Protein 4WUJ (pdb70)

Radius of gyration: 28.61 Å; Cα contacts (8 Å, |Δi|>4): 1092; chains: 4; bounding box: 71×76×75 Å

Foldseek 3Di:
DVCPCVVPPLSDDVVVVVVLLVVPPPDDDDPPDDDQLWWKWKFWPLDPQGFTQDTGPNVCVVAVDDCVVGGGHHPCLQCPVQDPVVVVVVVCLVVQHWDWDWHWGHHPVGDIFTKTKIKRQRAQDPVRTGIIMMTIDGD/DVCPCVVPPLSDPVVVVVVLVVVDDPAPDDPPDDDLLWWKWKFFPLDPQTFTQDTGPNNCVVAVDDCVRRGGHHPCCQQDAPPDDDDAVQVVVVVVCLVVQHKDWDWHWGHHPVRDIFIKTKIKHQRAADPVRTGMIMITIDGD/DCPCVVPPLNDPVVVVVVCVCPDPPDDDNPPDDDQLWWKFKFFPVDPQGFTQDTGPNVCVQQVDDCVVGGGHHPCCQQDDPPDDDDPPDDPQVVQVVVCVVVQHWDWDWDWGARNVGDIDGKTKIKHWDQQDVPNIIMIMITIDD/DPVPQVVPPLPDDVVVVVVLVVVDPPDDDDPPDDDQLWWKWKFFPLDPQTFTQDTGVNVCVVQVDDDVRRGGHHPCQQQPCDVVVVVVVVCLVVQHKDWDWHWGAHVVSDTFGWTKIKRQRAADPVRTTIIMITIDGD

B-factor: mean 44.02, std 16.19, range [14.02, 110.19]

Solvent-accessible surface area: 30584 Å² total; per-residue (Å²): 89,105,147,124,55,98,211,34,120,62,63,45,92,38,147,22,8,72,121,53,18,88,66,30,101,130,74,108,28,138,48,50,137,66,103,124,88,34,6,6,2,1,14,1,41,16,30,47,37,20,18,1,37,39,8,8,96,10,0,50,152,23,0,50,34,48,41,123,58,0,87,50,112,32,33,112,23,7,36,97,108,158,50,129,12,29,74,93,19,107,139,13,56,146,62,96,115,31,8,92,12,186,8,73,4,57,42,117,124,20,62,80,10,58,0,37,13,7,21,2,1,16,91,58,21,151,77,28,58,10,39,8,0,7,15,11,49,91,170,79,98,58,112,18,38,6,4,106,52,49,49,61,1,12,22,14,6,44,64,1,46,79,22,102,135,67,114,33,124,14,22,29,4,7,2,52,7,6,0,2,1,16,2,35,54,82,124,86,19,19,1,40,17,6,0,47,12,0,49,110,22,0,48,32,49,39,121,57,0,84,49,107,33,34,118,17,7,50,77,6,123,133,83,98,120,184,122,119,20,44,62,91,20,114,132,6,56,163,56,98,109,32,20,52,12,190,21,78,4,13,11,116,71,2,20,71,13,52,0,11,13,0,20,0,0,17,100,48,34,141,83,42,77,16,39,5,1,6,0,8,11,51,134,136,137,147,44,100,207,33,120,59,65,46,97,17,120,23,16,28,126,84,9,38,41,34,85,102,43,105,21,102,46,37,138,71,104,95,84,32,7,2,3,5,12,6,13,38,66,25,62,21,16,1,47,40,8,8,97,8,0,49,158,23,0,48,33,49,40,117,64,0,91,50,110,30,34,122,23,7,55,91,15,119,161,112,99,126,109,75,233,92,52,109,5,35,54,93,21,94,123,7,50,85,52,86,104,35,9,80,12,181,9,70,5,25,40,103,120,22,59,80,9,71,0,66,12,4,21,1,49,17,157,47,43,149,69,51,60,59,29,10,0,6,12,8,54,126,126,86,80,93,21,43,3,6,97,54,51,52,56,4,19,25,19,7,94,81,13,64,87,28,99,104,90,88,31,135,21,31,35,6,3,1,53,6,5,0,3,4,14,2,36,55,71,121,86,21,18,1,50,11,8,0,44,8,0,52,156,22,0,42,46,49,40,125,66,1,78,48,136,31,37,125,29,6,53,94,139,126,129,12,44,69,89,21,113,135,13,52,160,69,105,71,20,9,57,14,180,15,70,5,51,41,105,125,38,66,82,8,62,0,4,13,0,20,1,0,16,97,52,34,145,87,41,71,9,65,5,1,6,1,7,10,91,114

Sequence (566 aa):
GAMDGIYSASGIDVMGILLRIASRPNPTIDLGPLDCSVSLTLCDISLPDAPIVYASPGFYQLTGYSAPEIMGRNCRFLQNSVSDAVQEMRRAIRAHQEVQVRIVNYKKNGTPFTNVVTILPLWADPSGHHFAVGLQAELGAMDGIYSASGIDVMGILLRIASRPNPTIDLGPLDCSVSLTLCDISLPDAPIVYASPGFYQLTGYSAPEIMGRNCRFLQNSPHMPPPSDAVQEMRRAIRAHQEVQVRIVNYKKNGTPFTNVVTILPLWADPSGHHFAVGLQAELAMDGIYSASGIDVMGILLRIASRPNPTIDLGPLDCSVSLTLCDISLPDAPIVYASPGFYQLTGYSAPEIMGRNCRFLQNSPHMPPPGRVSDAVQEMRRAIRAHQEVQVRIVNYKKNGTPFTNVVTILPLWADPSGHHFAVGLQAEGAMDGIYSASGIDVMGILLRIASRPNPTIDLGPLDCSVSLTLCDISLPDAPIVYASPGFYQLTGYSAPEIMGRNCRFLQNSSDAVQEMRRAIRAHQEVQVRIVNYKKNGTPFTNVVTILPLWADPSGHHFAVGLQAEL

InterPro domains:
  IPR000014 PAS domain [PF13426] (107-200)
  IPR000014 PAS domain [PS50112] (109-134)
  IPR000014 PAS domain [cd00130] (112-190)
  IPR035965 PAS domain superfamily [SSF55785] (108-192)

CATH classification: 3.30.450.20

Secondary structure (DSSP, 8-state):
-TTTTTT-TT---HHHHHHHHHT-SS---------TT-EEEEEETTSTT--EEEE-HHHHHHH---HHHHTTS-GGGGG----HHHHHHHHHHHTT--EEEEEEEE-TTS-EEEEEEEEE-----TTS--EEEEEE-B-/--STTTT-TT---HHHHHHHHHT-SS-S-------TT-EEEEEETTSTT--EEEE-HHHHHHH---HHHHTTS-GGGGG--TTPPP--HHHHHHHHHHHHT--EEEEEEEE-TTS-EEEEEEEEE-----TTS--EEEEEE-B-/--TTTT-TTS--HHHHHHHHHT-SS-SS------TT-EEEEEETTSTT--EEEE-HHHHHHH---HHHHTTS-GGGGG--TTSPPPSS--HHHHHHHHHHHHT--EEEEEEEE-TTS-EEEEEEEEEE----TTS--EEEEEE--/---TTTT-TTS--HHHHHHHHHH-SS---------TT-EEEEEETTSTT--EEEE-HHHHHHH---HHHHTTS-GGGGG---HHHHHHHHHHHTT--EEEEEEEE-SS--EEEEEEEEE-----TTS--EEEEEE-B-

GO terms:
  GO:0042802 identical protein binding (F, IPI)

Organism: Hypocrea jecorina (strain QM6a) (NCBI:txid431241)

Nearest PDB structures (foldseek):
  4wuj-assembly3_A  TM=1.007E+00  e=3.314E-28  Trichoderma reesei QM6a
  4wuj-assembly3_B  TM=9.890E-01  e=1.137E-25  Trichoderma reesei QM6a
  4wuj-assembly3_D  TM=9.974E-01  e=2.306E-25  Trichoderma reesei QM6a
  4wuj-assembly3_C  TM=9.722E-01  e=2.293E-23  Trichoderma reesei QM6a
  6hmj-assembly1_A  TM=7.894E-01  e=2.801E-11  Nakamurella multipartita DSM 44233

Structure (mmCIF, N/CA/C/O backbone):
data_4WUJ
#
_entry.id   4WUJ
#
_cell.length_a   44.342
_cell.length_b   102.225
_cell.length_c   71.550
_cell.angle_alpha   90.000
_cell.angle_beta   91.070
_cell.angle_gamma   90.000
#
_symmetry.space_group_name_H-M   'P 1 21 1'
#
loop_
_entity.id
_entity.type
_entity.pdbx_description
1 polymer 'Glycoside hydrolase family 15, cellulose signaling associated protein envoy'
2 non-polymer 'FLAVIN MONONUCLEOTIDE'
3 non-polymer 'SULFATE ION'
4 water water
#
loop_
_atom_site.group_PDB
_atom_site.id
_atom_site.type_symbol
_atom_site.label_atom_id
_atom_site.label_alt_id
_atom_site.label_comp_id
_atom_site.label_asym_id
_atom_site.label_entity_id
_atom_site.label_seq_id
_atom_site.pdbx_PDB_ins_code
_atom_site.Cartn_x
_atom_site.Cartn_y
_atom_site.Cartn_z
_atom_site.occupancy
_atom_site.B_iso_or_equiv
_atom_site.auth_seq_id
_atom_site.auth_comp_id
_atom_site.auth_asym_id
_atom_site.auth_atom_id
_atom_site.pdbx_PDB_model_num
ATOM 1 N N . GLY A 1 1 ? 63.961 70.300 33.712 1.00 44.98 61 GLY A N 1
ATOM 2 C CA . GLY A 1 1 ? 62.987 69.238 33.913 1.00 35.46 61 GLY A CA 1
ATOM 3 C C . GLY A 1 1 ? 62.560 69.144 35.361 1.00 30.23 61 GLY A C 1
ATOM 4 O O . GLY A 1 1 ? 61.592 68.467 35.683 1.00 28.70 61 GLY A O 1
ATOM 7 N N . ALA A 1 2 ? 63.228 69.872 36.247 1.00 21.14 62 ALA A N 1
ATOM 8 C CA . ALA A 1 2 ? 62.860 69.785 37.640 1.00 25.87 62 ALA A CA 1
ATOM 9 C C . ALA A 1 2 ? 61.462 70.429 37.847 1.00 30.03 62 ALA A C 1
ATOM 10 O O . ALA A 1 2 ? 60.876 70.285 38.896 1.00 27.73 62 ALA A O 1
ATOM 17 N N . MET A 1 3 ? 60.948 71.154 36.859 1.00 28.44 63 MET A N 1
ATOM 18 C CA . MET A 1 3 ? 59.625 71.805 37.004 1.00 35.56 63 MET A CA 1
ATOM 19 C C . MET A 1 3 ? 58.479 70.994 36.353 1.00 34.34 63 MET A C 1
ATOM 20 O O . MET A 1 3 ? 57.352 71.453 36.329 1.00 36.78 63 MET A O 1
ATOM 34 N N . ASP A 1 4 ? 58.786 69.810 35.827 1.00 30.70 64 ASP A N 1
ATOM 35 C CA . ASP A 1 4 ? 57.786 68.928 35.206 1.00 34.87 64 ASP A CA 1
ATOM 36 C C . ASP A 1 4 ? 56.643 68.715 36.222 1.00 23.95 64 ASP A C 1
ATOM 37 O O . ASP A 1 4 ? 56.914 68.276 37.330 1.00 20.17 64 ASP A O 1
ATOM 46 N N . GLY A 1 5 ? 55.401 69.088 35.895 1.00 32.11 65 GLY A N 1
ATOM 47 C CA . GLY A 1 5 ? 54.220 68.737 36.732 1.00 26.43 65 GLY A CA 1
ATOM 48 C C . GLY A 1 5 ? 54.077 69.437 38.086 1.00 31.48 65 GLY A C 1
ATOM 49 O O . GLY A 1 5 ? 53.208 69.097 38.896 1.00 26.09 65 GLY A O 1
ATOM 53 N N . ILE A 1 6 ? 54.887 70.465 38.345 1.00 27.74 66 ILE A N 1
ATOM 54 C CA . ILE A 1 6 ? 54.801 71.155 39.642 1.00 31.14 66 ILE A CA 1
ATOM 55 C C . ILE A 1 6 ? 53.461 71.870 39.865 1.00 20.93 66 ILE A C 1
ATOM 56 O O . ILE A 1 6 ? 53.113 72.240 40.983 1.00 20.78 66 ILE A O 1
ATOM 72 N N . TYR A 1 7 ? 52.724 72.083 38.787 1.00 20.60 67 TYR A N 1
ATOM 73 C CA . TYR A 1 7 ? 51.419 72.726 38.928 1.00 31.81 67 TYR A CA 1
ATOM 74 C C . TYR A 1 7 ? 50.263 71.673 38.948 1.00 32.92 67 TYR A C 1
ATOM 75 O O . TYR A 1 7 ? 49.100 72.051 38.893 1.00 27.60 67 TYR A O 1
ATOM 93 N N . SER A 1 8 ? 50.597 70.374 39.048 1.00 32.56 68 SER A N 1
ATOM 94 C CA . SER A 1 8 ? 49.610 69.372 39.496 1.00 28.39 68 SER A CA 1
ATOM 95 C C . SER A 1 8 ? 50.244 68.450 40.537 1.00 30.63 68 SER A C 1
ATOM 96 O O . SER A 1 8 ? 51.008 67.544 40.201 1.00 26.56 68 SER A O 1
ATOM 104 N N . ALA A 1 9 ? 49.972 68.725 41.808 1.00 30.63 69 ALA A N 1
ATOM 105 C CA . ALA A 1 9 ? 50.384 67.848 42.905 1.00 38.15 69 ALA A CA 1
ATOM 106 C C . ALA A 1 9 ? 49.903 66.379 42.701 1.00 42.47 69 ALA A C 1
ATOM 107 O O . ALA A 1 9 ? 50.582 65.423 43.071 1.00 40.82 69 ALA A O 1
ATOM 114 N N . SER A 1 10 ? 48.730 66.208 42.116 1.00 31.92 70 SER A N 1
ATOM 115 C CA . SER A 1 10 ? 48.187 64.869 41.880 1.00 38.67 70 SER A CA 1
ATOM 116 C C . SER A 1 10 ? 48.838 64.205 40.660 1.00 34.90 70 SER A C 1
ATOM 117 O O . SER A 1 10 ? 48.672 63.004 40.435 1.00 27.89 70 SER A O 1
ATOM 125 N N . GLY A 1 11 ? 49.567 64.985 39.867 1.00 29.29 71 GLY A N 1
ATOM 126 C CA . GLY A 1 11 ? 49.984 64.532 38.546 1.00 29.19 71 GLY A CA 1
ATOM 127 C C . GLY A 1 11 ? 48.811 64.284 37.585 1.00 35.80 71 GLY A C 1
ATOM 128 O O . GLY A 1 11 ? 48.974 63.803 36.456 1.00 33.25 71 GLY A O 1
ATOM 132 N N . ILE A 1 12 ? 47.601 64.614 38.005 1.00 28.42 72 ILE A N 1
ATOM 133 C CA . ILE A 1 12 ? 46.505 64.544 37.066 1.00 33.16 72 ILE A CA 1
ATOM 134 C C . ILE A 1 12 ? 46.448 65.861 36.322 1.00 32.14 72 ILE A C 1
ATOM 135 O O . ILE A 1 12 ? 46.624 66.943 36.894 1.00 31.37 72 ILE A O 1
ATOM 151 N N . ASP A 1 13 ? 46.221 65.768 35.027 1.00 35.80 73 ASP A N 1
ATOM 152 C CA . ASP A 1 13 ? 46.165 66.938 34.216 1.00 37.95 73 ASP A CA 1
ATOM 153 C C . ASP A 1 13 ? 44.688 67.310 34.051 1.00 33.33 73 ASP A C 1
ATOM 154 O O . ASP A 1 13 ? 44.068 66.952 33.056 1.00 31.19 73 ASP A O 1
ATOM 163 N N . VAL A 1 14 ? 44.125 68.046 35.015 1.00 33.86 74 VAL A N 1
ATOM 164 C CA . VAL A 1 14 ? 42.705 68.412 34.944 1.00 34.22 74 VAL A CA 1
ATOM 165 C C . VAL A 1 14 ? 42.409 69.226 33.694 1.00 33.90 74 VAL A C 1
ATOM 166 O O . VAL A 1 14 ? 41.373 69.037 33.057 1.00 31.47 74 VAL A O 1
ATOM 179 N N . MET A 1 15 ? 43.318 70.141 33.364 1.00 33.94 75 MET A N 1
ATOM 180 C CA . MET A 1 15 ? 43.245 70.884 32.112 1.00 30.58 75 MET A CA 1
ATOM 181 C C . MET A 1 15 ? 43.104 70.058 30.817 1.00 36.27 75 MET A C 1
ATOM 182 O O . MET A 1 15 ? 42.368 70.452 29.907 1.00 35.05 75 MET A O 1
ATOM 196 N N . GLY A 1 16 ? 43.800 68.931 30.723 1.00 30.32 76 GLY A N 1
ATOM 197 C CA . GLY A 1 16 ? 43.519 67.967 29.663 1.00 36.60 76 GLY A CA 1
ATOM 198 C C . GLY A 1 16 ? 42.035 67.615 29.613 1.00 36.07 76 GLY A C 1
ATOM 199 O O . GLY A 1 16 ? 41.426 67.539 28.537 1.00 34.06 76 GLY A O 1
ATOM 203 N N . ILE A 1 17 ? 41.438 67.432 30.789 1.00 31.92 77 ILE A N 1
ATOM 204 C CA . ILE A 1 17 ? 40.016 67.115 30.886 1.00 32.83 77 ILE A CA 1
ATOM 205 C C . ILE A 1 17 ? 39.143 68.273 30.459 1.00 28.54 77 ILE A C 1
ATOM 206 O O . ILE A 1 17 ? 38.157 68.078 29.746 1.00 26.45 77 ILE A O 1
ATOM 222 N N . LEU A 1 18 ? 39.500 69.477 30.913 1.00 28.54 78 LEU A N 1
ATOM 223 C CA . LEU A 1 18 ? 38.861 70.708 30.464 1.00 28.85 78 LEU A CA 1
ATOM 224 C C . LEU A 1 18 ? 38.870 70.824 28.941 1.00 30.68 78 LEU A C 1
ATOM 225 O O . LEU A 1 18 ? 37.850 71.171 28.319 1.00 30.00 78 LEU A O 1
ATOM 241 N N . LEU A 1 19 ? 40.014 70.518 28.334 1.00 30.88 79 LEU A N 1
ATOM 242 C CA . LEU A 1 19 ? 40.115 70.523 26.876 1.00 30.72 79 LEU A CA 1
ATOM 243 C C . LEU A 1 19 ? 39.080 69.562 26.207 1.00 33.83 79 LEU A C 1
ATOM 244 O O . LEU A 1 19 ? 38.430 69.889 25.201 1.00 29.60 79 LEU A O 1
ATOM 260 N N . ARG A 1 20 ? 38.899 68.391 26.799 1.00 28.14 80 ARG A N 1
ATOM 261 C CA . ARG A 1 20 ? 37.966 67.423 26.270 1.00 28.42 80 ARG A CA 1
ATOM 262 C C . ARG A 1 20 ? 36.544 67.940 26.408 1.00 34.37 80 ARG A C 1
ATOM 263 O O . ARG A 1 20 ? 35.726 67.788 25.496 1.00 31.53 80 ARG A O 1
ATOM 284 N N . ILE A 1 21 ? 36.241 68.552 27.548 1.00 31.49 81 ILE A N 1
ATOM 285 C CA . ILE A 1 21 ? 34.941 69.143 27.724 1.00 29.56 81 ILE A CA 1
ATOM 286 C C . ILE A 1 21 ? 34.657 70.121 26.592 1.00 35.52 81 ILE A C 1
ATOM 287 O O . ILE A 1 21 ? 33.619 70.022 25.934 1.00 29.06 81 ILE A O 1
ATOM 303 N N . ALA A 1 22 ? 35.598 71.021 26.323 1.00 33.21 82 ALA A N 1
ATOM 304 C CA . ALA A 1 22 ? 35.386 72.066 25.309 1.00 32.80 82 ALA A CA 1
ATOM 305 C C . ALA A 1 22 ? 35.299 71.489 23.904 1.00 39.84 82 ALA A C 1
ATOM 306 O O . ALA A 1 22 ? 34.683 72.080 23.015 1.00 36.78 82 ALA A O 1
ATOM 313 N N . SER A 1 23 ? 35.933 70.337 23.702 1.00 41.86 83 SER A N 1
ATOM 314 C CA . SER A 1 23 ? 35.996 69.713 22.383 1.00 39.01 83 SER A CA 1
ATOM 315 C C . SER A 1 23 ? 34.883 68.731 22.095 1.00 45.20 83 SER A C 1
ATOM 316 O O . SER A 1 23 ? 34.901 68.106 21.028 1.00 49.57 83 SER A O 1
ATOM 324 N N . ARG A 1 24 ? 33.933 68.552 23.019 1.00 42.19 84 ARG A N 1
ATOM 325 C CA . ARG A 1 24 ? 32.977 67.461 22.838 1.00 48.69 84 ARG A CA 1
ATOM 326 C C . ARG A 1 24 ? 31.960 67.861 21.784 1.00 58.51 84 ARG A C 1
ATOM 327 O O . ARG A 1 24 ? 31.507 69.005 21.760 1.00 60.86 84 ARG A O 1
ATOM 348 N N . PRO A 1 25 ? 31.635 66.934 20.867 1.00 68.37 85 PRO A N 1
ATOM 349 C CA . PRO A 1 25 ? 30.645 67.321 19.863 1.00 70.18 85 PRO A CA 1
ATOM 350 C C . PRO A 1 25 ? 29.235 67.157 20.424 1.00 66.34 85 PRO A C 1
ATOM 351 O O . PRO A 1 25 ? 29.007 66.344 21.330 1.00 63.72 85 PRO A O 1
ATOM 362 N N . ASN A 1 26 ? 28.294 67.939 19.913 1.00 74.67 86 ASN A N 1
ATOM 363 C CA . ASN A 1 26 ? 26.915 67.796 20.352 1.00 73.84 86 ASN A CA 1
ATOM 364 C C . ASN A 1 26 ? 26.837 67.891 21.872 1.00 64.47 86 ASN A C 1
ATOM 365 O O . ASN A 1 26 ? 26.224 67.033 22.522 1.00 62.21 86 ASN A O 1
ATOM 376 N N . PRO A 1 27 ? 27.479 68.929 22.446 1.00 56.13 87 PRO A N 1
ATOM 377 C CA . PRO A 1 27 ? 27.329 69.199 23.880 1.00 56.83 87 PRO A CA 1
ATOM 378 C C . PRO A 1 27 ? 25.886 69.550 24.185 1.00 51.65 87 PRO A C 1
ATOM 379 O O . PRO A 1 27 ? 25.329 70.386 23.464 1.00 50.18 87 PRO A O 1
ATOM 390 N N . THR A 1 28 ? 25.285 68.938 25.205 1.00 49.55 88 THR A N 1
ATOM 391 C CA . THR A 1 28 ? 23.890 69.250 25.542 1.00 47.80 88 THR A CA 1
ATOM 392 C C . THR A 1 28 ? 23.741 70.150 26.788 1.00 49.37 88 THR A C 1
ATOM 393 O O . THR A 1 28 ? 22.748 70.870 26.929 1.00 60.11 88 THR A O 1
ATOM 404 N N . ILE A 1 29 ? 24.723 70.126 27.682 1.00 46.11 89 ILE A N 1
ATOM 405 C CA . ILE A 1 29 ? 24.702 70.993 28.872 1.00 46.32 89 ILE A CA 1
ATOM 406 C C . ILE A 1 29 ? 25.821 72.066 28.876 1.00 38.09 89 ILE A C 1
ATOM 407 O O . ILE A 1 29 ? 26.976 71.766 28.637 1.00 41.56 89 ILE A O 1
ATOM 423 N N . ASP A 1 30 ? 25.472 73.305 29.179 1.00 54.03 90 ASP A N 1
ATOM 424 C CA . ASP A 1 30 ? 26.484 74.333 29.406 1.00 54.25 90 ASP A CA 1
ATOM 425 C C . ASP A 1 30 ? 26.771 74.465 30.893 1.00 44.22 90 ASP A C 1
ATOM 426 O O . ASP A 1 30 ? 25.886 74.743 31.689 1.00 42.63 90 ASP A O 1
ATOM 435 N N . LEU A 1 31 ? 28.027 74.240 31.248 1.00 45.32 91 LEU A N 1
ATOM 436 C CA . LEU A 1 31 ? 28.488 74.285 32.642 1.00 44.33 91 LEU A CA 1
ATOM 437 C C . LEU A 1 31 ? 28.480 75.697 33.243 1.00 38.01 91 LEU A C 1
ATOM 438 O O . LEU A 1 31 ? 28.387 75.864 34.469 1.00 37.36 91 LEU A O 1
ATOM 454 N N . GLY A 1 32 ? 28.572 76.703 32.372 1.00 33.60 92 GLY A N 1
ATOM 455 C CA . GLY A 1 32 ? 28.845 78.069 32.797 1.00 42.43 92 GLY A CA 1
ATOM 456 C C . GLY A 1 32 ? 30.251 78.173 33.365 1.00 31.26 92 GLY A C 1
ATOM 457 O O . GLY A 1 32 ? 31.065 77.307 33.108 1.00 32.42 92 GLY A O 1
ATOM 461 N N . PRO A 1 33 ? 30.532 79.198 34.174 1.00 28.69 93 PRO A N 1
ATOM 462 C CA . PRO A 1 33 ? 31.916 79.329 34.654 1.00 25.59 93 PRO A CA 1
ATOM 463 C C . PRO A 1 33 ? 32.277 78.323 35.742 1.00 21.75 93 PRO A C 1
ATOM 464 O O . PRO A 1 33 ? 31.420 77.962 36.562 1.00 24.42 93 PRO A O 1
ATOM 475 N N . LEU A 1 34 ? 33.526 77.851 35.705 1.00 28.82 94 LEU A N 1
ATOM 476 C CA . LEU A 1 34 ? 34.129 77.090 36.794 1.00 22.93 94 LEU A CA 1
ATOM 477 C C . LEU A 1 34 ? 35.277 77.867 37.396 1.00 27.40 94 LEU A C 1
ATOM 478 O O . LEU A 1 34 ? 36.155 78.361 36.657 1.00 23.42 94 LEU A O 1
ATOM 494 N N . ASP A 1 35 ? 35.330 77.929 38.721 1.00 20.19 95 ASP A N 1
ATOM 495 C CA . ASP A 1 35 ? 36.565 78.382 39.342 1.00 30.76 95 ASP A CA 1
ATOM 496 C C . ASP A 1 35 ? 37.214 77.270 40.154 1.00 20.58 95 ASP A C 1
ATOM 497 O O . ASP A 1 35 ? 36.734 76.144 40.152 1.00 21.29 95 ASP A O 1
ATOM 506 N N . CYS A 1 36 ? 38.322 77.590 40.808 1.00 14.97 96 CYS A N 1
ATOM 507 C CA . CYS A 1 36 ? 39.166 76.568 41.423 1.00 21.86 96 CYS A CA 1
ATOM 508 C C . CYS A 1 36 ? 38.612 75.980 42.699 1.00 21.12 96 CYS A C 1
ATOM 509 O O . CYS A 1 36 ? 39.173 75.020 43.248 1.00 19.70 96 CYS A O 1
ATOM 517 N N . SER A 1 37 ? 37.521 76.565 43.172 1.00 14.72 97 SER A N 1
ATOM 518 C CA . SER A 1 37 ? 36.799 75.998 44.313 1.00 22.91 97 SER A CA 1
ATOM 519 C C . SER A 1 37 ? 35.747 74.959 43.919 1.00 17.13 97 SER A C 1
ATOM 520 O O . SER A 1 37 ? 35.065 74.433 44.794 1.00 23.26 97 SER A O 1
ATOM 528 N N . VAL A 1 38 ? 35.576 74.726 42.613 1.00 17.29 98 VAL A N 1
ATOM 529 C CA . VAL A 1 38 ? 34.551 73.821 42.116 1.00 16.40 98 VAL A CA 1
ATOM 530 C C . VAL A 1 38 ? 34.732 72.390 42.692 1.00 24.71 98 VAL A C 1
ATOM 531 O O . VAL A 1 38 ? 35.842 71.853 42.780 1.00 14.51 98 VAL A O 1
ATOM 544 N N . SER A 1 39 ? 33.616 71.808 43.129 1.00 19.86 99 SER A N 1
ATOM 545 C CA . SER A 1 39 ? 33.560 70.385 43.399 1.00 21.62 99 SER A CA 1
ATOM 546 C C . SER A 1 39 ? 33.556 69.535 42.111 1.00 23.17 99 SER A C 1
ATOM 547 O O . SER A 1 39 ? 32.651 69.614 41.290 1.00 22.04 99 SER A O 1
ATOM 555 N N . LEU A 1 40 ? 34.548 68.669 41.990 1.00 25.66 100 LEU A N 1
ATOM 556 C CA . LEU A 1 40 ? 34.842 67.981 40.751 1.00 23.45 100 LEU A CA 1
ATOM 557 C C . LEU A 1 40 ? 35.400 66.593 41.082 1.00 26.13 100 LEU A C 1
ATOM 558 O O . LEU A 1 40 ? 36.294 66.443 41.944 1.00 17.12 100 LEU A O 1
ATOM 574 N N . THR A 1 41 ? 34.870 65.569 40.418 1.00 20.01 101 THR A N 1
ATOM 575 C CA . THR A 1 41 ? 35.443 64.249 40.553 1.00 14.09 101 THR A CA 1
ATOM 576 C C . THR A 1 41 ? 35.792 63.744 39.169 1.00 20.52 101 THR A C 1
ATOM 577 O O . THR A 1 41 ? 35.152 64.089 38.160 1.00 20.95 101 THR A O 1
ATOM 588 N N . LEU A 1 42 ? 36.812 62.917 39.103 1.00 17.28 102 LEU A N 1
ATOM 589 C CA . LEU A 1 42 ? 37.079 62.214 37.860 1.00 20.50 102 LEU A CA 1
ATOM 590 C C . LEU A 1 42 ? 36.906 60.743 38.159 1.00 18.02 102 LEU A C 1
ATOM 591 O O . LEU A 1 42 ? 37.561 60.216 39.060 1.00 18.76 102 LEU A O 1
ATOM 607 N N . CYS A 1 43 ? 36.090 60.048 37.389 1.00 14.77 103 CYS A N 1
ATOM 608 C CA . CYS A 1 43 ? 36.029 58.607 37.597 1.00 14.02 103 CYS A CA 1
ATOM 609 C C . CYS A 1 43 ? 36.463 57.835 36.363 1.00 17.39 103 CYS A C 1
ATOM 610 O O . CYS A 1 43 ? 36.051 58.189 35.276 1.00 20.49 103 CYS A O 1
ATOM 618 N N . ASP A 1 44 ? 37.224 56.740 36.547 1.00 20.63 104 ASP A N 1
ATOM 619 C CA . ASP A 1 44 ? 37.588 55.867 35.450 1.00 19.01 104 ASP A CA 1
ATOM 620 C C . ASP A 1 44 ? 36.501 54.786 35.169 1.00 20.54 104 ASP A C 1
ATOM 621 O O . ASP A 1 44 ? 36.439 53.709 35.786 1.00 20.73 104 ASP A O 1
ATOM 630 N N . ILE A 1 45 ? 35.676 55.091 34.192 1.00 17.21 105 ILE A N 1
ATOM 631 C CA . ILE A 1 45 ? 34.649 54.183 33.715 1.00 23.11 105 ILE A CA 1
ATOM 632 C C . ILE A 1 45 ? 35.230 52.921 33.106 1.00 23.19 105 ILE A C 1
ATOM 633 O O . ILE A 1 45 ? 34.508 51.936 32.926 1.00 23.19 105 ILE A O 1
ATOM 649 N N . SER A 1 46 ? 36.528 52.923 32.778 1.00 23.38 106 SER A N 1
ATOM 650 C CA . SER A 1 46 ? 37.100 51.760 32.087 1.00 22.50 106 SER A CA 1
ATOM 651 C C . SER A 1 46 ? 37.471 50.715 33.130 1.00 22.96 106 SER A C 1
ATOM 652 O O . SER A 1 46 ? 37.923 49.612 32.798 1.00 24.66 106 SER A O 1
ATOM 660 N N . LEU A 1 47 ? 37.361 51.118 34.392 1.00 22.54 107 LEU A N 1
ATOM 661 C CA . LEU A 1 47 ? 37.613 50.251 35.522 1.00 21.83 107 LEU A CA 1
ATOM 662 C C . LEU A 1 47 ? 36.270 49.886 36.107 1.00 24.36 107 LEU A C 1
ATOM 663 O O . LEU A 1 47 ? 35.295 50.567 35.880 1.00 28.64 107 LEU A O 1
ATOM 679 N N . PRO A 1 48 ? 36.201 48.778 36.844 1.00 35.47 108 PRO A N 1
ATOM 680 C CA . PRO A 1 48 ? 34.907 48.195 37.255 1.00 31.66 108 PRO A CA 1
ATOM 681 C C . PRO A 1 48 ? 34.200 49.057 38.306 1.00 24.12 108 PRO A C 1
ATOM 682 O O . PRO A 1 48 ? 34.788 49.403 39.335 1.00 28.57 108 PRO A O 1
ATOM 693 N N . ASP A 1 49 ? 32.955 49.417 38.025 1.00 28.59 109 ASP A N 1
ATOM 694 C CA . ASP A 1 49 ? 32.176 50.332 38.882 1.00 36.76 109 ASP A CA 1
ATOM 695 C C . ASP A 1 49 ? 32.719 51.776 38.979 1.00 25.83 109 ASP A C 1
ATOM 696 O O . ASP A 1 49 ? 32.655 52.399 40.023 1.00 25.45 109 ASP A O 1
ATOM 705 N N . ALA A 1 50 ? 33.288 52.278 37.896 1.00 26.63 110 ALA A N 1
ATOM 706 C CA . ALA A 1 50 ? 33.577 53.706 37.791 1.00 27.97 110 ALA A CA 1
ATOM 707 C C . ALA A 1 50 ? 34.208 54.357 39.038 1.00 22.81 110 ALA A C 1
ATOM 708 O O . ALA A 1 50 ? 33.678 55.311 39.551 1.00 21.69 110 ALA A O 1
ATOM 715 N N . PRO A 1 51 ? 35.361 53.866 39.488 1.00 16.74 111 PRO A N 1
ATOM 716 C CA . PRO A 1 51 ? 36.033 54.366 40.697 1.00 23.23 111 PRO A CA 1
ATOM 717 C C . PRO A 1 51 ? 36.594 55.805 40.587 1.00 22.14 111 PRO A C 1
ATOM 718 O O . PRO A 1 51 ? 37.018 56.268 39.522 1.00 18.36 111 PRO A O 1
ATOM 729 N N . ILE A 1 52 ? 36.586 56.503 41.705 1.00 25.58 112 ILE A N 1
ATOM 730 C CA . ILE A 1 52 ? 37.099 57.871 41.754 1.00 27.90 112 ILE A CA 1
ATOM 731 C C . ILE A 1 52 ? 38.606 57.808 41.675 1.00 17.43 112 ILE A C 1
ATOM 732 O O . ILE A 1 52 ? 39.246 57.101 42.471 1.00 21.19 112 ILE A O 1
ATOM 748 N N . VAL A 1 53 ? 39.177 58.492 40.696 1.00 21.79 113 VAL A N 1
ATOM 749 C CA . VAL A 1 53 ? 40.645 58.605 40.623 1.00 21.60 113 VAL A CA 1
ATOM 750 C C . VAL A 1 53 ? 41.119 60.037 40.912 1.00 21.64 113 VAL A C 1
ATOM 751 O O . VAL A 1 53 ? 42.292 60.273 41.019 1.00 21.24 113 VAL A O 1
ATOM 764 N N . TYR A 1 54 ? 40.202 60.989 41.019 1.00 18.26 114 TYR A N 1
ATOM 765 C CA . TYR A 1 54 ? 40.579 62.325 41.405 1.00 21.28 114 TYR A CA 1
ATOM 766 C C . TYR A 1 54 ? 39.362 63.068 41.953 1.00 21.07 114 TYR A C 1
ATOM 767 O O . TYR A 1 54 ? 38.229 62.915 41.454 1.00 20.26 114 TYR A O 1
ATOM 785 N N . ALA A 1 55 ? 39.620 63.885 42.970 1.00 19.11 115 ALA A N 1
ATOM 786 C CA . ALA A 1 55 ? 38.616 64.777 43.507 1.00 27.92 115 ALA A CA 1
ATOM 787 C C . ALA A 1 55 ? 39.309 66.080 43.848 1.00 24.31 115 ALA A C 1
ATOM 788 O O . ALA A 1 55 ? 40.422 66.055 44.374 1.00 20.89 115 ALA A O 1
ATOM 795 N N . SER A 1 56 ? 38.648 67.206 43.551 1.00 18.39 116 SER A N 1
ATOM 796 C CA . SER A 1 56 ? 39.219 68.530 43.777 1.00 21.31 116 SER A CA 1
ATOM 797 C C . SER A 1 56 ? 39.151 68.887 45.259 1.00 24.98 116 SER A C 1
ATOM 798 O O . SER A 1 56 ? 38.422 68.271 46.007 1.00 23.09 116 SER A O 1
ATOM 806 N N . PRO A 1 57 ? 39.952 69.860 45.691 1.00 21.52 117 PRO A N 1
ATOM 807 C CA . PRO A 1 57 ? 39.780 70.397 47.051 1.00 23.35 117 PRO A CA 1
ATOM 808 C C . PRO A 1 57 ? 38.330 70.832 47.307 1.00 27.75 117 PRO A C 1
ATOM 809 O O . PRO A 1 57 ? 37.793 70.738 48.411 1.00 24.26 117 PRO A O 1
ATOM 820 N N . GLY A 1 58 ? 37.688 71.332 46.271 1.00 22.80 118 GLY A N 1
ATOM 821 C CA . GLY A 1 58 ? 36.340 71.806 46.449 1.00 23.89 118 GLY A CA 1
ATOM 822 C C . GLY A 1 58 ? 35.386 70.672 46.824 1.00 29.84 118 GLY A C 1
ATOM 823 O O . GLY A 1 58 ? 34.433 70.872 47.588 1.00 27.87 118 GLY A O 1
ATOM 827 N N . PHE A 1 59 ? 35.631 69.479 46.299 1.00 23.53 119 PHE A N 1
ATOM 828 C CA . PHE A 1 59 ? 34.774 68.319 46.642 1.00 30.16 119 PHE A CA 1
ATOM 829 C C . PHE A 1 59 ? 34.953 67.928 48.121 1.00 32.58 119 PHE A C 1
ATOM 830 O O . PHE A 1 59 ? 33.963 67.636 48.825 1.00 24.98 119 PHE A O 1
ATOM 847 N N . TYR A 1 60 ? 36.209 67.912 48.582 1.00 30.23 120 TYR A N 1
ATOM 848 C CA . TYR A 1 60 ? 36.501 67.553 49.976 1.00 31.54 120 TYR A CA 1
ATOM 849 C C . TYR A 1 60 ? 35.860 68.573 50.896 1.00 32.10 120 TYR A C 1
ATOM 850 O O . TYR A 1 60 ? 35.282 68.236 51.916 1.00 35.01 120 TYR A O 1
ATOM 868 N N . GLN A 1 61 ? 35.935 69.832 50.503 1.00 29.16 121 GLN A N 1
ATOM 869 C CA . GLN A 1 61 ? 35.377 70.883 51.302 1.00 32.43 121 GLN A CA 1
ATOM 870 C C . GLN A 1 61 ? 33.850 70.760 51.379 1.00 30.96 121 GLN A C 1
ATOM 871 O O . GLN A 1 61 ? 33.281 70.900 52.435 1.00 31.23 121 GLN A O 1
ATOM 885 N N . LEU A 1 62 ? 33.204 70.529 50.244 1.00 31.54 122 LEU A N 1
ATOM 886 C CA . LEU A 1 62 ? 31.756 70.321 50.183 1.00 32.88 122 LEU A CA 1
ATOM 887 C C . LEU A 1 62 ? 31.277 69.159 51.052 1.00 29.48 122 LEU A C 1
ATOM 888 O O . LEU A 1 62 ? 30.267 69.273 51.771 1.00 30.97 122 LEU A O 1
ATOM 904 N N . THR A 1 63 ? 31.999 68.042 50.998 1.00 29.84 123 THR A N 1
ATOM 905 C CA . THR A 1 63 ? 31.504 66.785 51.574 1.00 32.96 123 THR A CA 1
ATOM 906 C C . THR A 1 63 ? 32.047 66.459 52.986 1.00 32.03 123 THR A C 1
ATOM 907 O O . THR A 1 63 ? 31.473 65.626 53.689 1.00 32.09 123 THR A O 1
ATOM 918 N N . GLY A 1 64 ? 33.144 67.100 53.380 1.00 32.11 124 GLY A N 1
ATOM 919 C CA . GLY A 1 64 ? 33.866 66.768 54.605 1.00 32.80 124 GLY A CA 1
ATOM 920 C C . GLY A 1 64 ? 34.708 65.486 54.553 1.00 38.22 124 GLY A C 1
ATOM 921 O O . GLY A 1 64 ? 35.372 65.139 55.529 1.00 43.27 124 GLY A O 1
ATOM 925 N N . TYR A 1 65 ? 34.685 64.758 53.439 1.00 37.39 125 TYR A N 1
ATOM 926 C CA . TYR A 1 65 ? 35.528 63.555 53.311 1.00 37.32 125 TYR A CA 1
ATOM 927 C C . TYR A 1 65 ? 36.974 63.924 52.952 1.00 34.48 125 TYR A C 1
ATOM 928 O O . TYR A 1 65 ? 37.273 65.067 52.634 1.00 36.48 125 TYR A O 1
ATOM 946 N N . SER A 1 66 ? 37.874 62.953 53.009 1.00 41.42 126 SER A N 1
ATOM 947 C CA . SER A 1 66 ? 39.266 63.186 52.643 1.00 44.98 126 SER A CA 1
ATOM 948 C C . SER A 1 66 ? 39.657 62.166 51.597 1.00 38.16 126 SER A C 1
ATOM 949 O O . SER A 1 66 ? 38.899 61.239 51.348 1.00 39.11 126 SER A O 1
ATOM 957 N N . ALA A 1 67 ? 40.827 62.333 50.984 1.00 38.75 127 ALA A N 1
ATOM 958 C CA . ALA A 1 67 ? 41.251 61.448 49.897 1.00 40.38 127 ALA A CA 1
ATOM 959 C C . ALA A 1 67 ? 41.274 59.948 50.262 1.00 37.62 127 ALA A C 1
ATOM 960 O O . ALA A 1 67 ? 40.730 59.126 49.527 1.00 36.02 127 ALA A O 1
ATOM 967 N N . PRO A 1 68 ? 41.912 59.575 51.379 1.00 41.78 128 PRO A N 1
ATOM 968 C CA . PRO A 1 68 ? 41.918 58.120 51.620 1.00 46.70 128 PRO A CA 1
ATOM 969 C C . PRO A 1 68 ? 40.511 57.521 51.798 1.00 41.15 128 PRO A C 1
ATOM 970 O O . PRO A 1 68 ? 40.276 56.338 51.551 1.00 40.37 128 PRO A O 1
ATOM 981 N N . GLU A 1 69 ? 39.565 58.347 52.183 1.00 39.62 129 GLU A N 1
ATOM 982 C CA . GLU A 1 69 ? 38.249 57.849 52.531 1.00 38.07 129 GLU A CA 1
ATOM 983 C C . GLU A 1 69 ? 37.395 57.619 51.313 1.00 41.75 129 GLU A C 1
ATOM 984 O O . GLU A 1 69 ? 36.383 56.924 51.411 1.00 41.25 129 GLU A O 1
ATOM 996 N N . ILE A 1 70 ? 37.782 58.197 50.171 1.00 32.14 130 ILE A N 1
ATOM 997 C CA . ILE A 1 70 ? 36.950 58.095 48.984 1.00 31.18 130 ILE A CA 1
ATOM 998 C C . ILE A 1 70 ? 37.622 57.581 47.727 1.00 27.31 130 ILE A C 1
ATOM 999 O O . ILE A 1 70 ? 36.933 57.091 46.852 1.00 27.60 130 ILE A O 1
ATOM 1015 N N . MET A 1 71 ? 38.942 57.678 47.626 1.00 30.27 131 MET A N 1
ATOM 1016 C CA . MET A 1 71 ? 39.629 57.227 46.415 1.00 31.35 131 MET A CA 1
ATOM 1017 C C . MET A 1 71 ? 39.317 55.783 46.109 1.00 27.75 131 MET A C 1
ATOM 1018 O O . MET A 1 71 ? 39.298 54.934 46.990 1.00 34.01 131 MET A O 1
ATOM 1032 N N . GLY A 1 72 ? 39.014 55.523 44.850 1.00 28.86 132 GLY A N 1
ATOM 1033 C CA . GLY A 1 72 ? 38.752 54.169 44.400 1.00 31.62 132 GLY A CA 1
ATOM 1034 C C . GLY A 1 72 ? 37.309 53.717 44.575 1.00 28.62 132 GLY A C 1
ATOM 1035 O O . GLY A 1 72 ? 36.960 52.631 44.158 1.00 32.78 132 GLY A O 1
ATOM 1039 N N . ARG A 1 73 ? 36.479 54.545 45.191 1.00 33.50 133 ARG A N 1
ATOM 1040 C CA . ARG A 1 73 ? 35.070 54.214 45.440 1.00 32.73 133 ARG A CA 1
ATOM 1041 C C . ARG A 1 73 ? 34.172 54.811 44.357 1.00 30.22 133 ARG A C 1
ATOM 1042 O O . ARG A 1 73 ? 34.547 55.801 43.716 1.00 24.35 133 ARG A O 1
ATOM 1063 N N . ASN A 1 74 ? 33.002 54.200 44.148 1.00 25.79 134 ASN A N 1
ATOM 1064 C CA . ASN A 1 74 ? 31.985 54.724 43.255 1.00 27.99 134 ASN A CA 1
ATOM 1065 C C . ASN A 1 74 ? 31.347 55.918 43.969 1.00 25.43 134 ASN A C 1
ATOM 1066 O O . ASN A 1 74 ? 31.205 55.897 45.177 1.00 31.64 134 ASN A O 1
ATOM 1077 N N . CYS A 1 75 ? 30.999 56.973 43.231 1.00 26.22 135 CYS A N 1
ATOM 1078 C CA . CYS A 1 75 ? 30.380 58.173 43.836 1.00 26.00 135 CYS A CA 1
ATOM 1079 C C . CYS A 1 75 ? 29.036 57.947 44.585 1.00 27.71 135 CYS A C 1
ATOM 1080 O O . CYS A 1 75 ? 28.605 58.821 45.332 1.00 25.26 135 CYS A O 1
ATOM 1088 N N . ARG A 1 76 ? 28.375 56.803 44.358 1.00 24.73 136 ARG A N 1
ATOM 1089 C CA . ARG A 1 76 ? 27.031 56.546 44.904 1.00 23.60 136 ARG A CA 1
ATOM 1090 C C . ARG A 1 76 ? 26.990 56.552 46.425 1.00 22.76 136 ARG A C 1
ATOM 1091 O O . ARG A 1 76 ? 25.949 56.828 46.983 1.00 34.74 136 ARG A O 1
ATOM 1112 N N . PHE A 1 77 ? 28.106 56.301 47.095 1.00 21.16 137 PHE A N 1
ATOM 1113 C CA . PHE A 1 77 ? 28.150 56.418 48.537 1.00 22.69 137 PHE A CA 1
ATOM 1114 C C . PHE A 1 77 ? 27.609 57.757 48.995 1.00 36.18 137 PHE A C 1
ATOM 1115 O O . PHE A 1 77 ? 27.012 57.837 50.077 1.00 30.91 137 PHE A O 1
ATOM 1132 N N . LEU A 1 78 ? 27.807 58.812 48.203 1.00 31.73 138 LEU A N 1
ATOM 1133 C CA . LEU A 1 78 ? 27.238 60.124 48.567 1.00 31.60 138 LEU A CA 1
ATOM 1134 C C . LEU A 1 78 ? 25.709 60.068 48.840 1.00 31.30 138 LEU A C 1
ATOM 1135 O O . LEU A 1 78 ? 25.162 60.934 49.515 1.00 30.11 138 LEU A O 1
ATOM 1151 N N . GLN A 1 79 ? 25.029 59.075 48.270 1.00 36.13 139 GLN A N 1
ATOM 1152 C CA . GLN A 1 79 ? 23.564 58.942 48.387 1.00 36.91 139 GLN A CA 1
ATOM 1153 C C . GLN A 1 79 ? 23.094 58.385 49.722 1.00 38.37 139 GLN A C 1
ATOM 1154 O O . GLN A 1 79 ? 21.888 58.259 49.968 1.00 39.42 139 GLN A O 1
ATOM 1168 N N . ASN A 1 80 ? 24.053 58.051 50.570 1.00 39.15 140 ASN A N 1
ATOM 1169 C CA . ASN A 1 80 ? 23.772 57.449 51.854 1.00 47.22 140 ASN A CA 1
ATOM 1170 C C . ASN A 1 80 ? 24.557 58.124 52.972 1.00 47.32 140 ASN A C 1
ATOM 1171 O O . ASN A 1 80 ? 25.722 58.515 52.797 1.00 44.56 140 ASN A O 1
ATOM 1182 N N . SER A 1 81 ? 23.937 58.242 54.135 1.00 48.84 141 SER A N 1
ATOM 1183 C CA . SER A 1 81 ? 24.683 58.643 55.306 1.00 53.22 141 SER A CA 1
ATOM 1184 C C . SER A 1 81 ? 25.452 57.449 55.850 1.00 56.29 141 SER A C 1
ATOM 1185 O O . SER A 1 81 ? 25.043 56.852 56.845 1.00 63.21 141 SER A O 1
ATOM 1193 N N . VAL A 1 90 ? 14.742 54.838 46.868 1.00 72.47 150 VAL A N 1
ATOM 1194 C CA . VAL A 1 90 ? 15.697 55.906 46.574 1.00 70.80 150 VAL A CA 1
ATOM 1195 C C . VAL A 1 90 ? 15.266 56.710 45.330 1.00 65.65 150 VAL A C 1
ATOM 1196 O O . VAL A 1 90 ? 14.428 56.264 44.533 1.00 57.52 150 VAL A O 1
ATOM 1209 N N . SER A 1 91 ? 15.844 57.903 45.199 1.00 63.47 151 SER A N 1
ATOM 1210 C CA . SER A 1 91 ? 15.555 58.869 44.127 1.00 57.33 151 SER A CA 1
ATOM 1211 C C . SER A 1 91 ? 15.604 58.357 42.665 1.00 52.57 151 SER A C 1
ATOM 1212 O O . SER A 1 91 ? 16.448 57.529 42.293 1.00 51.54 151 SER A O 1
ATOM 1220 N N . ASP A 1 92 ? 14.686 58.883 41.852 1.00 42.80 152 ASP A N 1
ATOM 1221 C CA . ASP A 1 92 ? 14.672 58.696 40.400 1.00 41.99 152 ASP A CA 1
ATOM 1222 C C . ASP A 1 92 ? 15.874 59.366 39.659 1.00 46.57 152 ASP A C 1
ATOM 1223 O O . ASP A 1 92 ? 16.162 59.065 38.504 1.00 41.16 152 ASP A O 1
ATOM 1232 N N . ALA A 1 93 ? 16.556 60.289 40.317 1.00 40.57 153 ALA A N 1
ATOM 1233 C CA . ALA A 1 93 ? 17.811 60.830 39.788 1.00 40.57 153 ALA A CA 1
ATOM 1234 C C . ALA A 1 93 ? 18.831 59.701 39.602 1.00 29.85 153 ALA A C 1
ATOM 1235 O O . ALA A 1 93 ? 19.513 59.671 38.599 1.00 27.88 153 ALA A O 1
ATOM 1242 N N . VAL A 1 94 ? 18.914 58.784 40.567 1.00 32.80 154 VAL A N 1
ATOM 1243 C CA . VAL A 1 94 ? 19.832 57.636 40.477 1.00 36.69 154 VAL A CA 1
ATOM 1244 C C . VAL A 1 94 ? 19.748 56.907 39.120 1.00 37.92 154 VAL A C 1
ATOM 1245 O O . VAL A 1 94 ? 20.754 56.730 38.417 1.00 31.76 154 VAL A O 1
ATOM 1258 N N . GLN A 1 95 ? 18.548 56.529 38.730 1.00 31.87 155 GLN A N 1
ATOM 1259 C CA . GLN A 1 95 ? 18.353 55.803 37.486 1.00 37.82 155 GLN A CA 1
ATOM 1260 C C . GLN A 1 95 ? 18.605 56.665 36.278 1.00 36.28 155 GLN A C 1
ATOM 1261 O O . GLN A 1 95 ? 19.116 56.156 35.260 1.00 33.08 155 GLN A O 1
ATOM 1275 N N . GLU A 1 96 ? 18.242 57.954 36.359 1.00 31.70 156 GLU A N 1
ATOM 1276 C CA . GLU A 1 96 ? 18.612 58.886 35.286 1.00 36.23 156 GLU A CA 1
ATOM 1277 C C . GLU A 1 96 ? 20.159 58.965 35.075 1.00 31.84 156 GLU A C 1
ATOM 1278 O O . GLU A 1 96 ? 20.647 58.999 33.935 1.00 27.19 156 GLU A O 1
ATOM 1290 N N . MET A 1 97 ? 20.917 58.966 36.166 1.00 30.70 157 MET A N 1
ATOM 1291 C CA . MET A 1 97 ? 22.385 58.956 36.079 1.00 31.57 157 MET A CA 1
ATOM 1292 C C . MET A 1 97 ? 22.898 57.591 35.563 1.00 25.93 157 MET A C 1
ATOM 1293 O O . MET A 1 97 ? 23.697 57.545 34.642 1.00 24.54 157 MET A O 1
ATOM 1307 N N . ARG A 1 98 ? 22.393 56.495 36.123 1.00 28.54 158 ARG A N 1
ATOM 1308 C CA . ARG A 1 98 ? 22.764 55.151 35.651 1.00 33.05 158 ARG A CA 1
ATOM 1309 C C . ARG A 1 98 ? 22.612 55.008 34.139 1.00 31.82 158 ARG A C 1
ATOM 1310 O O . ARG A 1 98 ? 23.536 54.587 33.428 1.00 31.52 158 ARG A O 1
ATOM 1331 N N . ARG A 1 99 ? 21.470 55.404 33.629 1.00 31.96 159 ARG A N 1
ATOM 1332 C CA . ARG A 1 99 ? 21.224 55.212 32.213 1.00 38.52 159 ARG A CA 1
ATOM 1333 C C . ARG A 1 99 ? 22.067 56.118 31.341 1.00 35.41 159 ARG A C 1
ATOM 1334 O O . ARG A 1 99 ? 22.515 55.719 30.260 1.00 36.12 159 ARG A O 1
ATOM 1355 N N . ALA A 1 100 ? 22.299 57.350 31.797 1.00 37.33 160 ALA A N 1
ATOM 1356 C CA . ALA A 1 100 ? 23.039 58.284 30.983 1.00 26.47 160 ALA A CA 1
ATOM 1357 C C . ALA A 1 100 ? 24.470 57.825 30.913 1.00 24.65 160 ALA A C 1
ATOM 1358 O O . ALA A 1 100 ? 25.075 57.842 29.843 1.00 27.06 160 ALA A O 1
ATOM 1365 N N . ILE A 1 101 ? 25.014 57.438 32.061 1.00 22.19 161 ILE A N 1
ATOM 1366 C CA . ILE A 1 101 ? 26.392 57.001 32.128 1.00 27.49 161 ILE A CA 1
ATOM 1367 C C . ILE A 1 101 ? 26.572 55.804 31.206 1.00 33.57 161 ILE A C 1
ATOM 1368 O O . ILE A 1 101 ? 27.512 55.768 30.414 1.00 29.92 161 ILE A O 1
ATOM 1384 N N . ARG A 1 102 ? 25.668 54.824 31.314 1.00 30.55 162 ARG A N 1
ATOM 1385 C CA . ARG A 1 102 ? 25.651 53.662 30.408 1.00 38.21 162 ARG A CA 1
ATOM 1386 C C . ARG A 1 102 ? 25.665 54.059 28.921 1.00 40.73 162 ARG A C 1
ATOM 1387 O O . ARG A 1 102 ? 26.378 53.453 28.128 1.00 34.23 162 ARG A O 1
ATOM 1408 N N . ALA A 1 103 ? 24.874 55.059 28.536 1.00 35.11 163 ALA A N 1
ATOM 1409 C CA . ALA A 1 103 ? 24.865 55.503 27.146 1.00 33.87 163 ALA A CA 1
ATOM 1410 C C . ALA A 1 103 ? 25.991 56.490 26.811 1.00 38.77 163 ALA A C 1
ATOM 1411 O O . ALA A 1 103 ? 26.097 56.960 25.671 1.00 37.48 163 ALA A O 1
ATOM 1418 N N . HIS A 1 104 ? 26.846 56.785 27.791 1.00 37.49 164 HIS A N 1
ATOM 1419 C CA . HIS A 1 104 ? 27.854 57.849 27.651 1.00 31.38 164 HIS A CA 1
ATOM 1420 C C . HIS A 1 104 ? 27.228 59.225 27.319 1.00 27.88 164 HIS A C 1
ATOM 1421 O O . HIS A 1 104 ? 27.810 60.025 26.598 1.00 26.85 164 HIS A O 1
ATOM 1436 N N . GLN A 1 105 ? 26.034 59.476 27.849 1.00 28.22 165 GLN A N 1
ATOM 1437 C CA . GLN A 1 105 ? 25.353 60.755 27.651 1.00 38.07 165 GLN A CA 1
ATOM 1438 C C . GLN A 1 105 ? 25.583 61.678 28.859 1.00 28.83 165 GLN A C 1
ATOM 1439 O O . GLN A 1 105 ? 25.712 61.219 30.000 1.00 30.11 165 GLN A O 1
ATOM 1453 N N . GLU A 1 106 ? 25.624 62.973 28.587 1.00 33.56 166 GLU A N 1
ATOM 1454 C CA . GLU A 1 106 ? 25.724 64.002 29.629 1.00 33.44 166 GLU A CA 1
ATOM 1455 C C . GLU A 1 106 ? 24.425 64.046 30.374 1.00 26.65 166 GLU A C 1
ATOM 1456 O O . GLU A 1 106 ? 23.374 63.957 29.781 1.00 33.07 166 GLU A O 1
ATOM 1468 N N . VAL A 1 107 ? 24.489 64.201 31.679 1.00 26.34 167 VAL A N 1
ATOM 1469 C CA . VAL A 1 107 ? 23.287 64.242 32.462 1.00 26.13 167 VAL A CA 1
ATOM 1470 C C . VAL A 1 107 ? 23.449 65.236 33.638 1.00 30.64 167 VAL A C 1
ATOM 1471 O O . VAL A 1 107 ? 24.548 65.406 34.196 1.00 25.01 167 VAL A O 1
ATOM 1484 N N . GLN A 1 108 ? 22.360 65.907 34.003 1.00 23.39 168 GLN A N 1
ATOM 1485 C CA . GLN A 1 108 ? 22.386 66.747 35.180 1.00 28.97 168 GLN A CA 1
ATOM 1486 C C . GLN A 1 108 ? 21.135 66.517 36.020 1.00 28.47 168 GLN A C 1
ATOM 1487 O O . GLN A 1 108 ? 20.038 66.442 35.492 1.00 27.69 168 GLN A O 1
ATOM 1501 N N . VAL A 1 109 ? 21.312 66.402 37.327 1.00 22.30 169 VAL A N 1
ATOM 1502 C CA . VAL A 1 109 ? 20.209 66.072 38.193 1.00 19.93 169 VAL A CA 1
ATOM 1503 C C . VAL A 1 109 ? 20.400 66.840 39.467 1.00 23.45 169 VAL A C 1
ATOM 1504 O O . VAL A 1 109 ? 21.489 67.325 39.746 1.00 21.31 169 VAL A O 1
ATOM 1517 N N . ARG A 1 110 ? 19.308 66.997 40.206 1.00 21.78 170 ARG A N 1
ATOM 1518 C CA . ARG A 1 110 ? 19.383 67.354 41.601 1.00 21.20 170 ARG A CA 1
ATOM 1519 C C . ARG A 1 110 ? 19.095 66.122 42.409 1.00 23.52 170 ARG A C 1
ATOM 1520 O O . ARG A 1 110 ? 18.234 65.315 42.071 1.00 25.20 170 ARG A O 1
ATOM 1541 N N . ILE A 1 111 ? 19.813 65.953 43.491 1.00 21.26 171 ILE A N 1
ATOM 1542 C CA . ILE A 1 111 ? 19.612 64.772 44.249 1.00 22.45 171 ILE A CA 1
ATOM 1543 C C . ILE A 1 111 ? 20.136 64.999 45.623 1.00 32.04 171 ILE A C 1
ATOM 1544 O O . ILE A 1 111 ? 21.108 65.744 45.841 1.00 23.96 171 ILE A O 1
ATOM 1560 N N . VAL A 1 112 ? 19.501 64.325 46.565 1.00 23.13 172 VAL A N 1
ATOM 1561 C CA . VAL A 1 112 ? 19.932 64.435 47.926 1.00 26.40 172 VAL A CA 1
ATOM 1562 C C . VAL A 1 112 ? 21.207 63.595 48.117 1.00 32.57 172 VAL A C 1
ATOM 1563 O O . VAL A 1 112 ? 21.230 62.394 47.821 1.00 27.97 172 VAL A O 1
ATOM 1576 N N . ASN A 1 113 ? 22.258 64.242 48.614 1.00 26.85 173 ASN A N 1
ATOM 1577 C CA . ASN A 1 113 ? 23.445 63.547 49.080 1.00 28.68 173 ASN A CA 1
ATOM 1578 C C . ASN A 1 113 ? 23.736 63.893 50.548 1.00 22.02 173 ASN A C 1
ATOM 1579 O O . ASN A 1 113 ? 23.072 64.742 51.144 1.00 29.01 173 ASN A O 1
ATOM 1590 N N . TYR A 1 114 ? 24.757 63.248 51.108 1.00 26.03 174 TYR A N 1
ATOM 1591 C CA . TYR A 1 114 ? 25.140 63.417 52.511 1.00 31.38 174 TYR A CA 1
ATOM 1592 C C . TYR A 1 114 ? 26.639 63.641 52.726 1.00 30.71 174 TYR A C 1
ATOM 1593 O O . TYR A 1 114 ? 27.482 62.901 52.202 1.00 33.13 174 TYR A O 1
ATOM 1611 N N . LYS A 1 115 ? 26.955 64.625 53.560 1.00 32.87 175 LYS A N 1
ATOM 1612 C CA . LYS A 1 115 ? 28.329 64.916 53.925 1.00 32.38 175 LYS A CA 1
ATOM 1613 C C . LYS A 1 115 ? 28.733 63.889 54.939 1.00 33.86 175 LYS A C 1
ATOM 1614 O O . LYS A 1 115 ? 27.906 63.088 55.359 1.00 44.77 175 LYS A O 1
ATOM 1633 N N . LYS A 1 116 ? 30.015 63.884 55.298 1.00 39.28 176 LYS A N 1
ATOM 1634 C CA . LYS A 1 116 ? 30.580 62.845 56.151 1.00 47.41 176 LYS A CA 1
ATOM 1635 C C . LYS A 1 116 ? 29.864 62.791 57.490 1.00 41.49 176 LYS A C 1
ATOM 1636 O O . LYS A 1 116 ? 29.647 61.731 58.029 1.00 40.89 176 LYS A O 1
ATOM 1655 N N . ASN A 1 117 ? 29.512 63.950 58.022 1.00 46.83 177 ASN A N 1
ATOM 1656 C CA . ASN A 1 117 ? 28.881 64.016 59.337 1.00 49.80 177 ASN A CA 1
ATOM 1657 C C . ASN A 1 117 ? 27.416 63.578 59.271 1.00 49.19 177 ASN A C 1
ATOM 1658 O O . ASN A 1 117 ? 26.717 63.542 60.286 1.00 48.57 177 ASN A O 1
ATOM 1669 N N . GLY A 1 118 ? 26.965 63.229 58.070 1.00 44.57 178 GLY A N 1
ATOM 1670 C CA . GLY A 1 118 ? 25.606 62.781 57.876 1.00 44.02 178 GLY A CA 1
ATOM 1671 C C . GLY A 1 118 ? 24.645 63.865 57.416 1.00 39.50 178 GLY A C 1
ATOM 1672 O O . GLY A 1 118 ? 23.513 63.543 57.086 1.00 34.11 178 GLY A O 1
ATOM 1676 N N . THR A 1 119 ? 25.086 65.130 57.373 1.00 38.78 179 THR A N 1
ATOM 1677 C CA . THR A 1 119 ? 24.224 66.235 56.930 1.00 33.67 179 THR A CA 1
ATOM 1678 C C . THR A 1 119 ? 23.781 66.061 55.484 1.00 36.38 179 THR A C 1
ATOM 1679 O O . THR A 1 119 ? 24.623 65.892 54.581 1.00 42.34 179 THR A O 1
ATOM 1690 N N . PRO A 1 120 ? 22.464 66.112 55.237 1.00 39.26 180 PRO A N 1
ATOM 1691 C CA . PRO A 1 120 ? 21.999 65.998 53.849 1.00 37.58 180 PRO A CA 1
ATOM 1692 C C . PRO A 1 120 ? 22.121 67.294 53.070 1.00 35.28 180 PRO A C 1
ATOM 1693 O O . PRO A 1 120 ? 21.943 68.353 53.653 1.00 35.93 180 PRO A O 1
ATOM 1704 N N . PHE A 1 121 ? 22.402 67.225 51.776 1.00 31.65 181 PHE A N 1
ATOM 1705 C CA . PHE A 1 121 ? 22.239 68.421 50.970 1.00 35.31 181 PHE A CA 1
ATOM 1706 C C . PHE A 1 121 ? 21.622 68.075 49.638 1.00 22.11 181 PHE A C 1
ATOM 1707 O O . PHE A 1 121 ? 21.599 66.933 49.220 1.00 34.33 181 PHE A O 1
ATOM 1724 N N . THR A 1 122 ? 21.125 69.095 48.983 1.00 22.83 182 THR A N 1
ATOM 1725 C CA . THR A 1 122 ? 20.677 68.983 47.634 1.00 24.71 182 THR A CA 1
ATOM 1726 C C . THR A 1 122 ? 21.885 69.347 46.757 1.00 28.53 182 THR A C 1
ATOM 1727 O O . THR A 1 122 ? 22.470 70.433 46.865 1.00 25.91 182 THR A O 1
ATOM 1738 N N . ASN A 1 123 ? 22.316 68.356 45.992 1.00 24.05 183 ASN A N 1
ATOM 1739 C CA . ASN A 1 123 ? 23.513 68.429 45.192 1.00 23.02 183 ASN A CA 1
ATOM 1740 C C . ASN A 1 123 ? 23.071 68.562 43.775 1.00 24.96 183 ASN A C 1
ATOM 1741 O O . ASN A 1 123 ? 22.297 67.717 43.297 1.00 21.05 183 ASN A O 1
ATOM 1752 N N . VAL A 1 124 ? 23.550 69.600 43.086 1.00 20.24 184 VAL A N 1
ATOM 1753 C CA . VAL A 1 124 ? 23.295 69.702 41.649 1.00 21.47 184 VAL A CA 1
ATOM 1754 C C . VAL A 1 124 ? 24.491 69.061 40.890 1.00 23.92 184 VAL A C 1
ATOM 1755 O O . VAL A 1 124 ? 25.594 69.673 40.756 1.00 23.46 184 VAL A O 1
ATOM 1768 N N . VAL A 1 125 ? 24.270 67.829 40.421 1.00 21.65 185 VAL A N 1
ATOM 1769 C CA . VAL A 1 125 ? 25.330 66.979 39.882 1.00 19.05 185 VAL A CA 1
ATOM 1770 C C . VAL A 1 125 ? 25.318 66.957 38.349 1.00 23.98 185 VAL A C 1
ATOM 1771 O O . VAL A 1 125 ? 24.336 66.564 37.747 1.00 22.64 185 VAL A O 1
ATOM 1784 N N . THR A 1 126 ? 26.427 67.353 37.722 1.00 18.53 186 THR A N 1
ATOM 1785 C CA . THR A 1 126 ? 26.600 67.237 36.275 1.00 26.14 186 THR A CA 1
ATOM 1786 C C . THR A 1 126 ? 27.702 66.220 35.963 1.00 25.67 186 THR A C 1
ATOM 1787 O O . THR A 1 126 ? 28.805 66.318 36.495 1.00 15.91 186 THR A O 1
ATOM 1798 N N . ILE A 1 127 ? 27.367 65.245 35.112 1.00 23.13 187 ILE A N 1
ATOM 1799 C CA . ILE A 1 127 ? 28.261 64.168 34.740 1.00 21.85 187 ILE A CA 1
ATOM 1800 C C . ILE A 1 127 ? 28.448 64.237 33.236 1.00 23.36 187 ILE A C 1
ATOM 1801 O O . ILE A 1 127 ? 27.498 64.318 32.479 1.00 24.77 187 ILE A O 1
ATOM 1817 N N . LEU A 1 128 ? 29.697 64.288 32.816 1.00 21.57 188 LEU A N 1
ATOM 1818 C CA . LEU A 1 128 ? 30.032 64.223 31.415 1.00 25.33 188 LEU A CA 1
ATOM 1819 C C . LEU A 1 128 ? 30.936 62.991 31.282 1.00 22.08 188 LEU A C 1
ATOM 1820 O O . LEU A 1 128 ? 32.111 63.016 31.686 1.00 20.28 188 LEU A O 1
ATOM 1836 N N . PRO A 1 129 ? 30.353 61.894 30.771 1.00 21.71 189 PRO A N 1
ATOM 1837 C CA . PRO A 1 129 ? 31.096 60.638 30.523 1.00 24.44 189 PRO A CA 1
ATOM 1838 C C . PRO A 1 129 ? 32.238 60.862 29.561 1.00 24.28 189 PRO A C 1
ATOM 1839 O O . PRO A 1 129 ? 33.182 60.171 29.703 1.00 23.82 189 PRO A O 1
ATOM 1850 N N . LEU A 1 130 ? 32.190 61.845 28.664 1.00 18.91 190 LEU A N 1
ATOM 1851 C CA . LEU A 1 130 ? 33.273 62.001 27.693 1.00 24.12 190 LEU A CA 1
ATOM 1852 C C . LEU A 1 130 ? 33.576 60.630 27.071 1.00 25.15 190 LEU A C 1
ATOM 1853 O O . LEU A 1 130 ? 32.649 59.873 26.770 1.00 25.33 190 LEU A O 1
ATOM 1869 N N . TRP A 1 131 ? 34.849 60.287 26.885 1.00 26.85 191 TRP A N 1
ATOM 1870 C CA . TRP A 1 131 ? 35.202 59.113 26.060 1.00 30.62 191 TRP A CA 1
ATOM 1871 C C . TRP A 1 131 ? 36.484 58.433 26.512 1.00 27.09 191 TRP A C 1
ATOM 1872 O O . TRP A 1 131 ? 37.344 59.047 27.162 1.00 29.22 191 TRP A O 1
ATOM 1893 N N . ALA A 1 132 ? 36.602 57.155 26.149 1.00 25.39 192 ALA A N 1
ATOM 1894 C CA . ALA A 1 132 ? 37.840 56.405 26.297 1.00 27.79 192 ALA A CA 1
ATOM 1895 C C . ALA A 1 132 ? 38.961 57.070 25.469 1.00 28.57 192 ALA A C 1
ATOM 1896 O O . ALA A 1 132 ? 38.771 57.363 24.291 1.00 30.06 192 ALA A O 1
ATOM 1903 N N . ASP A 1 133 ? 40.123 57.303 26.075 1.00 30.51 193 ASP A N 1
ATOM 1904 C CA . ASP A 1 133 ? 41.237 57.908 25.358 1.00 30.92 193 ASP A CA 1
ATOM 1905 C C . ASP A 1 133 ? 42.154 56.776 24.794 1.00 37.96 193 ASP A C 1
ATOM 1906 O O . ASP A 1 133 ? 42.014 55.629 25.179 1.00 34.05 193 ASP A O 1
ATOM 1915 N N . PRO A 1 134 ? 43.058 57.093 23.851 1.00 41.85 194 PRO A N 1
ATOM 1916 C CA . PRO A 1 134 ? 43.844 56.036 23.189 1.00 38.75 194 PRO A CA 1
ATOM 1917 C C . PRO A 1 134 ? 44.518 55.050 24.135 1.00 34.29 194 PRO A C 1
ATOM 1918 O O . PRO A 1 134 ? 44.642 53.891 23.762 1.00 38.42 194 PRO A O 1
ATOM 1929 N N . SER A 1 135 ? 44.911 55.475 25.329 1.00 31.47 195 SER A N 1
ATOM 1930 C CA . SER A 1 135 ? 45.349 54.535 26.369 1.00 35.54 195 SER A CA 1
ATOM 1931 C C . SER A 1 135 ? 44.255 53.538 26.847 1.00 33.60 195 SER A C 1
ATOM 1932 O O . SER A 1 135 ? 44.551 52.650 27.640 1.00 30.51 195 SER A O 1
ATOM 1940 N N . GLY A 1 136 ? 42.998 53.736 26.426 1.00 33.25 196 GLY A N 1
ATOM 1941 C CA . GLY A 1 136 ? 41.871 52.996 26.967 1.00 28.69 196 GLY A CA 1
ATOM 1942 C C . GLY A 1 136 ? 41.250 53.500 28.284 1.00 30.95 196 GLY A C 1
ATOM 1943 O O . GLY A 1 136 ? 40.113 53.132 28.619 1.00 24.59 196 GLY A O 1
ATOM 1947 N N . HIS A 1 137 ? 41.978 54.277 29.081 1.00 26.64 197 HIS A N 1
ATOM 1948 C CA . HIS A 1 137 ? 41.314 54.924 30.227 1.00 33.43 197 HIS A CA 1
ATOM 1949 C C . HIS A 1 137 ? 40.128 55.820 29.781 1.00 26.91 197 HIS A C 1
ATOM 1950 O O . HIS A 1 137 ? 40.106 56.317 28.669 1.00 24.84 197 HIS A O 1
ATOM 1965 N N . HIS A 1 138 ? 39.130 55.978 30.633 1.00 22.86 198 HIS A N 1
ATOM 1966 C CA . HIS A 1 138 ? 37.883 56.643 30.234 1.00 25.32 198 HIS A CA 1
ATOM 1967 C C . HIS A 1 138 ? 37.442 57.492 31.400 1.00 22.30 198 HIS A C 1
ATOM 1968 O O . HIS A 1 138 ? 36.670 57.044 32.250 1.00 20.91 198 HIS A O 1
ATOM 1983 N N . PHE A 1 139 ? 37.962 58.708 31.450 1.00 22.40 199 PHE A N 1
ATOM 1984 C CA . PHE A 1 139 ? 37.716 59.595 32.556 1.00 25.61 199 PHE A CA 1
ATOM 1985 C C . PHE A 1 139 ? 36.407 60.374 32.393 1.00 23.66 199 PHE A C 1
ATOM 1986 O O . PHE A 1 139 ? 36.213 61.131 31.450 1.00 24.20 199 PHE A O 1
ATOM 2003 N N . ALA A 1 140 ? 35.508 60.157 33.334 1.00 19.97 200 ALA A N 1
ATOM 2004 C CA . ALA A 1 140 ? 34.231 60.827 33.340 1.00 15.28 200 ALA A CA 1
ATOM 2005 C C . ALA A 1 140 ? 34.423 61.884 34.360 1.00 16.15 200 ALA A C 1
ATOM 2006 O O . ALA A 1 140 ? 35.042 61.595 35.395 1.00 17.12 200 ALA A O 1
ATOM 2013 N N . VAL A 1 141 ? 33.871 63.077 34.115 1.00 16.33 201 VAL A N 1
ATOM 2014 C CA . VAL A 1 141 ? 33.962 64.141 35.097 1.00 18.79 201 VAL A CA 1
ATOM 2015 C C . VAL A 1 141 ? 32.589 64.417 35.672 1.00 16.61 201 VAL A C 1
ATOM 2016 O O . VAL A 1 141 ? 31.613 64.446 34.968 1.00 21.73 201 VAL A O 1
ATOM 2029 N N . GLY A 1 142 ? 32.542 64.582 36.978 1.00 17.16 202 GLY A N 1
ATOM 2030 C CA . GLY A 1 142 ? 31.348 65.008 37.647 1.00 21.97 202 GLY A CA 1
ATOM 2031 C C . GLY A 1 142 ? 31.602 66.297 38.397 1.00 16.03 202 GLY A C 1
ATOM 2032 O O . GLY A 1 142 ? 32.604 66.460 39.070 1.00 19.21 202 GLY A O 1
ATOM 2036 N N . LEU A 1 143 ? 30.670 67.222 38.273 1.00 20.83 203 LEU A N 1
ATOM 2037 C CA . LEU A 1 143 ? 30.703 68.439 39.031 1.00 16.20 203 LEU A CA 1
ATOM 2038 C C . LEU A 1 143 ? 29.552 68.426 40.049 1.00 24.07 203 LEU A C 1
ATOM 2039 O O . LEU A 1 143 ? 28.421 68.127 39.696 1.00 20.51 203 LEU A O 1
ATOM 2055 N N . GLN A 1 144 ? 29.858 68.809 41.288 1.00 22.90 204 GLN A N 1
ATOM 2056 C CA . GLN A 1 144 ? 28.895 68.904 42.359 1.00 18.08 204 GLN A CA 1
ATOM 2057 C C . GLN A 1 144 ? 28.741 70.365 42.830 1.00 28.81 204 GLN A C 1
ATOM 2058 O O . GLN A 1 144 ? 29.680 71.186 42.734 1.00 22.19 204 GLN A O 1
ATOM 2072 N N . ALA A 1 145 ? 27.562 70.656 43.382 1.00 23.83 205 ALA A N 1
ATOM 2073 C CA . ALA A 1 145 ? 27.261 71.968 43.940 1.00 29.61 205 ALA A CA 1
ATOM 2074 C C . ALA A 1 145 ? 26.065 71.869 44.903 1.00 24.48 205 ALA A C 1
ATOM 2075 O O . ALA A 1 145 ? 25.032 71.258 44.615 1.00 22.24 205 ALA A O 1
ATOM 2082 N N . GLU A 1 146 ? 26.262 72.432 46.075 1.00 22.64 206 GLU A N 1
ATOM 2083 C CA . GLU A 1 146 ? 25.226 72.489 47.070 1.00 33.24 206 GLU A CA 1
ATOM 2084 C C . GLU A 1 146 ? 24.266 73.668 46.798 1.00 31.09 206 GLU A C 1
ATOM 2085 O O . GLU A 1 146 ? 24.687 74.809 46.767 1.00 29.78 206 GLU A O 1
ATOM 2097 N N . LEU A 1 147 ? 22.988 73.372 46.564 1.00 38.59 207 LEU A N 1
ATOM 2098 C CA . LEU A 1 147 ? 21.977 74.423 46.340 1.00 39.49 207 LEU A CA 1
ATOM 2099 C C . LEU A 1 147 ? 21.118 74.713 47.573 1.00 51.29 207 LEU A C 1
ATOM 2100 O O . LEU A 1 147 ? 21.099 75.855 48.064 1.00 49.77 207 LEU A O 1
ATOM 2116 N N . GLY B 1 1 ? 3.148 22.134 71.966 1.00 64.40 61 GLY B N 1
ATOM 2117 C CA . GLY B 1 1 ? 2.903 22.972 70.804 1.00 46.50 61 GLY B CA 1
ATOM 2118 C C . GLY B 1 1 ? 1.897 24.032 71.160 1.00 50.16 61 GLY B C 1
ATOM 2119 O O . GLY B 1 1 ? 1.555 24.191 72.340 1.00 55.92 61 GLY B O 1
ATOM 2122 N N . ALA B 1 2 ? 1.410 24.753 70.152 1.00 41.50 62 ALA B N 1
ATOM 2123 C CA . ALA B 1 2 ? 1.808 24.516 68.781 1.00 45.66 62 ALA B CA 1
ATOM 2124 C C . ALA B 1 2 ? 3.213 25.068 68.513 1.00 51.44 62 ALA B C 1
ATOM 2125 O O . ALA B 1 2 ? 3.760 24.864 67.444 1.00 44.03 62 ALA B O 1
ATOM 2132 N N . MET B 1 3 ? 3.799 25.751 69.488 1.00 46.79 63 MET B N 1
ATOM 2133 C CA . MET B 1 3 ? 5.047 26.453 69.249 1.00 50.11 63 MET B CA 1
ATOM 2134 C C . MET B 1 3 ? 6.300 25.604 69.504 1.00 47.55 63 MET B C 1
ATOM 2135 O O . MET B 1 3 ? 7.364 25.899 68.954 1.00 42.24 63 MET B O 1
ATOM 2149 N N . ASP B 1 4 ? 6.153 24.563 70.327 1.00 49.09 64 ASP B N 1
ATOM 2150 C CA . ASP B 1 4 ? 7.269 23.743 70.816 1.00 49.71 64 ASP B CA 1
ATOM 2151 C C . ASP B 1 4 ? 8.274 23.393 69.723 1.00 44.49 64 ASP B C 1
ATOM 2152 O O . ASP B 1 4 ? 7.941 22.713 68.760 1.00 37.66 64 ASP B O 1
ATOM 2161 N N . GLY B 1 5 ? 9.502 23.883 69.876 1.00 46.73 65 GLY B N 1
ATOM 2162 C CA . GLY B 1 5 ? 10.607 23.495 69.001 1.00 33.40 65 GLY B CA 1
ATOM 2163 C C . GLY B 1 5 ? 10.615 24.204 67.670 1.00 36.81 65 GLY B C 1
ATOM 2164 O O . GLY B 1 5 ? 11.403 23.846 66.782 1.00 30.66 65 GLY B O 1
ATOM 2168 N N . ILE B 1 6 ? 9.762 25.221 67.513 1.00 36.35 66 ILE B N 1
ATOM 2169 C CA . ILE B 1 6 ? 9.752 25.991 66.261 1.00 31.00 66 ILE B CA 1
ATOM 2170 C C . ILE B 1 6 ? 11.082 26.682 65.984 1.00 28.27 66 ILE B C 1
ATOM 2171 O O . ILE B 1 6 ? 11.349 27.077 64.849 1.00 26.55 66 ILE B O 1
ATOM 2187 N N . TYR B 1 7 ? 11.900 26.881 67.012 1.00 25.57 67 TYR B N 1
ATOM 2188 C CA . TYR B 1 7 ? 13.185 27.567 66.801 1.00 31.83 67 TYR B CA 1
ATOM 2189 C C . TYR B 1 7 ? 14.345 26.545 66.617 1.00 37.86 67 TYR B C 1
ATOM 2190 O O . TYR B 1 7 ? 15.501 26.935 66.576 1.00 35.69 67 TYR B O 1
ATOM 2208 N N . SER B 1 8 ? 14.018 25.247 66.503 1.00 35.66 68 SER B N 1
ATOM 2209 C CA . SER B 1 8 ? 14.999 24.193 66.159 1.00 29.47 68 SER B CA 1
ATOM 2210 C C . SER B 1 8 ? 14.399 23.168 65.202 1.00 31.71 68 SER B C 1
ATOM 2211 O O . SER B 1 8 ? 13.733 22.216 65.638 1.00 29.68 68 SER B O 1
ATOM 2219 N N . ALA B 1 9 ? 14.642 23.342 63.910 1.00 37.79 69 ALA B N 1
ATOM 2220 C CA . ALA B 1 9 ? 14.185 22.365 62.909 1.00 42.53 69 ALA B CA 1
ATOM 2221 C C . ALA B 1 9 ? 14.735 20.940 63.171 1.00 46.27 69 ALA B C 1
ATOM 2222 O O . ALA B 1 9 ? 14.038 19.934 62.956 1.00 46.33 69 ALA B O 1
ATOM 2229 N N . SER B 1 10 ? 15.979 20.860 63.629 1.00 33.01 70 SER B N 1
ATOM 2230 C CA . SER B 1 10 ? 16.571 19.573 63.951 1.00 35.83 70 SER B CA 1
ATOM 2231 C C . SER B 1 10 ? 15.918 18.930 65.174 1.00 34.84 70 SER B C 1
ATOM 2232 O O . SER B 1 10 ? 16.119 17.757 65.425 1.00 37.75 70 SER B O 1
ATOM 2240 N N . GLY B 1 11 ? 15.151 19.700 65.940 1.00 33.04 71 GLY B N 1
ATOM 2241 C CA . GLY B 1 11 ? 14.599 19.227 67.204 1.00 31.12 71 GLY B CA 1
ATOM 2242 C C . GLY B 1 11 ? 15.644 19.152 68.301 1.00 38.04 71 GLY B C 1
ATOM 2243 O O . GLY B 1 11 ? 15.332 18.987 69.461 1.00 39.00 71 GLY B O 1
ATOM 2247 N N . ILE B 1 12 ? 16.913 19.272 67.956 1.00 36.59 72 ILE B N 1
ATOM 2248 C CA . ILE B 1 12 ? 17.900 19.236 69.005 1.00 31.25 72 ILE B CA 1
ATOM 2249 C C . ILE B 1 12 ? 18.104 20.619 69.641 1.00 34.03 72 ILE B C 1
ATOM 2250 O O . ILE B 1 12 ? 18.105 21.661 68.964 1.00 34.15 72 ILE B O 1
ATOM 2266 N N . ASP B 1 13 ? 18.264 20.604 70.953 1.00 31.74 73 ASP B N 1
ATOM 2267 C CA . ASP B 1 13 ? 18.476 21.801 71.721 1.00 37.99 73 ASP B CA 1
ATOM 2268 C C . ASP B 1 13 ? 19.963 22.124 71.780 1.00 37.63 73 ASP B C 1
ATOM 2269 O O . ASP B 1 13 ? 20.614 21.865 72.783 1.00 38.27 73 ASP B O 1
ATOM 2278 N N . VAL B 1 14 ? 20.482 22.727 70.717 1.00 32.56 74 VAL B N 1
ATOM 2279 C CA . VAL B 1 14 ? 21.922 22.880 70.578 1.00 36.74 74 VAL B CA 1
ATOM 2280 C C . VAL B 1 14 ? 22.396 23.988 71.481 1.00 43.36 74 VAL B C 1
ATOM 2281 O O . VAL B 1 14 ? 23.504 23.934 72.015 1.00 40.33 74 VAL B O 1
ATOM 2294 N N . MET B 1 15 ? 21.545 24.987 71.673 1.00 44.60 75 MET B N 1
ATOM 2295 C CA . MET B 1 15 ? 21.883 26.072 72.574 1.00 43.86 75 MET B CA 1
ATOM 2296 C C . MET B 1 15 ? 21.878 25.560 74.012 1.00 42.21 75 MET B C 1
ATOM 2297 O O . MET B 1 15 ? 22.707 25.964 74.829 1.00 39.57 75 MET B O 1
ATOM 2311 N N . GLY B 1 16 ? 20.972 24.631 74.308 1.00 36.27 76 GLY B N 1
ATOM 2312 C CA . GLY B 1 16 ? 21.044 23.898 75.555 1.00 40.89 76 GLY B CA 1
ATOM 2313 C C . GLY B 1 16 ? 22.417 23.284 75.790 1.00 45.16 76 GLY B C 1
ATOM 2314 O O . GLY B 1 16 ? 22.993 23.431 76.863 1.00 41.81 76 GLY B O 1
ATOM 2318 N N . ILE B 1 17 ? 22.964 22.601 74.791 1.00 41.35 77 ILE B N 1
ATOM 2319 C CA . ILE B 1 17 ? 24.279 21.983 74.975 1.00 43.53 77 ILE B CA 1
ATOM 2320 C C . ILE B 1 17 ? 25.331 23.083 75.064 1.00 51.53 77 ILE B C 1
ATOM 2321 O O . ILE B 1 17 ? 26.274 22.991 75.862 1.00 45.78 77 ILE B O 1
ATOM 2337 N N . LEU B 1 18 ? 25.177 24.132 74.261 1.00 43.49 78 LEU B N 1
ATOM 2338 C CA . LEU B 1 18 ? 26.166 25.191 74.299 1.00 49.00 78 LEU B CA 1
ATOM 2339 C C . LEU B 1 18 ? 26.235 25.783 75.697 1.00 51.81 78 LEU B C 1
ATOM 2340 O O . LEU B 1 18 ? 27.311 26.170 76.158 1.00 52.47 78 LEU B O 1
ATOM 2356 N N . LEU B 1 19 ? 25.111 25.807 76.393 1.00 45.15 79 LEU B N 1
ATOM 2357 C CA . LEU B 1 19 ? 25.134 26.253 77.777 1.00 53.57 79 LEU B CA 1
ATOM 2358 C C . LEU B 1 19 ? 25.938 25.329 78.687 1.00 55.07 79 LEU B C 1
ATOM 2359 O O . LEU B 1 19 ? 26.742 25.809 79.486 1.00 50.89 79 LEU B O 1
ATOM 2375 N N . ARG B 1 20 ? 25.733 24.017 78.574 1.00 56.25 80 ARG B N 1
ATOM 2376 C CA . ARG B 1 20 ? 26.564 23.057 79.318 1.00 54.29 80 ARG B CA 1
ATOM 2377 C C . ARG B 1 20 ? 28.055 23.283 79.075 1.00 56.17 80 ARG B C 1
ATOM 2378 O O . ARG B 1 20 ? 28.872 23.140 79.978 1.00 60.33 80 ARG B O 1
ATOM 2399 N N . ILE B 1 21 ? 28.403 23.637 77.844 1.00 53.29 81 ILE B N 1
ATOM 2400 C CA . ILE B 1 21 ? 29.781 23.909 77.477 1.00 50.19 81 ILE B CA 1
ATOM 2401 C C . ILE B 1 21 ? 30.318 25.093 78.273 1.00 57.09 81 ILE B C 1
ATOM 2402 O O . ILE B 1 21 ? 31.385 25.030 78.874 1.00 49.14 81 ILE B O 1
ATOM 2418 N N . ALA B 1 22 ? 29.584 26.194 78.247 1.00 51.63 82 ALA B N 1
ATOM 2419 C CA . ALA B 1 22 ? 29.977 27.350 79.032 1.00 59.40 82 ALA B CA 1
ATOM 2420 C C . ALA B 1 22 ? 30.011 26.998 80.532 1.00 59.52 82 ALA B C 1
ATOM 2421 O O . ALA B 1 22 ? 30.851 27.508 81.281 1.00 61.84 82 ALA B O 1
ATOM 2428 N N . SER B 1 23 ? 29.124 26.095 80.943 1.00 59.03 83 SER B N 1
ATOM 2429 C CA . SER B 1 23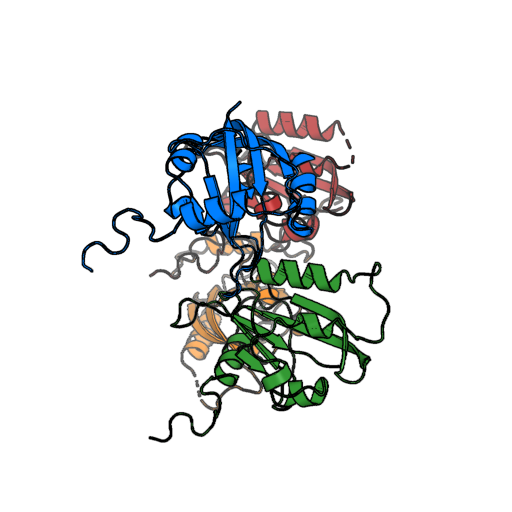 ? 28.932 25.743 82.352 1.00 58.03 83 SER B CA 1
ATOM 2430 C C . SER B 1 23 ? 29.852 24.614 82.853 1.00 67.35 83 SER B C 1
ATOM 2431 O O . SER B 1 23 ? 29.714 24.171 84.000 1.00 66.17 83 SER B O 1
ATOM 2439 N N . ARG B 1 24 ? 30.786 24.153 82.013 1.00 63.81 84 ARG B N 1
ATOM 2440 C CA . ARG B 1 24 ? 31.687 23.065 82.411 1.00 70.62 84 ARG B CA 1
ATOM 2441 C C . ARG B 1 24 ? 32.641 23.470 83.562 1.00 72.95 84 ARG B C 1
ATOM 2442 O O . ARG B 1 24 ? 33.222 24.569 83.560 1.00 72.17 84 ARG B O 1
ATOM 2463 N N . PRO B 1 25 ? 32.770 22.586 84.568 1.00 76.17 85 PRO B N 1
ATOM 2464 C CA . PRO B 1 25 ? 33.686 22.759 85.702 1.00 71.63 85 PRO B CA 1
ATOM 2465 C C . PRO B 1 25 ? 35.147 22.803 85.274 1.00 75.66 85 PRO B C 1
ATOM 2466 O O . PRO B 1 25 ? 35.661 21.834 84.700 1.00 74.44 85 PRO B O 1
ATOM 2477 N N . ASN B 1 26 ? 35.807 23.922 85.555 1.00 75.61 86 ASN B N 1
ATOM 2478 C CA . ASN B 1 26 ? 37.252 24.022 85.376 1.00 68.14 86 ASN B CA 1
ATOM 2479 C C . ASN B 1 26 ? 37.674 23.729 83.942 1.00 66.11 86 ASN B C 1
ATOM 2480 O O . ASN B 1 26 ? 38.430 22.788 83.674 1.00 66.80 86 ASN B O 1
ATOM 2491 N N . PRO B 1 27 ? 37.175 24.550 83.014 1.00 63.83 87 PRO B N 1
ATOM 2492 C CA . PRO B 1 27 ? 37.555 24.463 81.610 1.00 62.71 87 PRO B CA 1
ATOM 2493 C C . PRO B 1 27 ? 39.017 24.788 81.442 1.00 65.45 87 PRO B C 1
ATOM 2494 O O . PRO B 1 27 ? 39.539 25.662 82.140 1.00 63.55 87 PRO B O 1
ATOM 2505 N N . THR B 1 28 ? 39.662 24.086 80.519 1.00 62.08 88 THR B N 1
ATOM 2506 C CA . THR B 1 28 ? 41.078 24.273 80.258 1.00 61.10 88 THR B CA 1
ATOM 2507 C C . THR B 1 28 ? 41.290 25.051 78.969 1.00 63.01 88 THR B C 1
ATOM 2508 O O . THR B 1 28 ? 42.372 25.583 78.736 1.00 66.53 88 THR B O 1
ATOM 2519 N N . ILE B 1 29 ? 40.265 25.113 78.124 1.00 54.43 89 ILE B N 1
ATOM 2520 C CA . ILE B 1 29 ? 40.324 25.964 76.942 1.00 59.96 89 ILE B CA 1
ATOM 2521 C C . ILE B 1 29 ? 39.302 27.112 77.079 1.00 62.25 89 ILE B C 1
ATOM 2522 O O . ILE B 1 29 ? 38.145 26.895 77.469 1.00 58.91 89 ILE B O 1
ATOM 2538 N N . ASP B 1 30 ? 39.737 28.336 76.795 1.00 60.89 90 ASP B N 1
ATOM 2539 C CA . ASP B 1 30 ? 38.793 29.440 76.614 1.00 60.15 90 ASP B CA 1
ATOM 2540 C C . ASP B 1 30 ? 38.487 29.566 75.121 1.00 56.87 90 ASP B C 1
ATOM 2541 O O . ASP B 1 30 ? 39.377 29.764 74.301 1.00 52.30 90 ASP B O 1
ATOM 2550 N N . LEU B 1 31 ? 37.219 29.433 74.769 1.00 55.36 91 LEU B N 1
ATOM 2551 C CA . LEU B 1 31 ? 36.833 29.411 73.370 1.00 49.76 91 LEU B CA 1
ATOM 2552 C C . LEU B 1 31 ? 36.731 30.817 72.816 1.00 51.83 91 LEU B C 1
ATOM 2553 O O . LEU B 1 31 ? 36.811 31.038 71.607 1.00 46.04 91 LEU B O 1
ATOM 2569 N N . GLY B 1 32 ? 36.524 31.775 73.708 1.00 51.71 92 GLY B N 1
ATOM 2570 C CA . GLY B 1 32 ? 36.164 33.106 73.278 1.00 56.64 92 GLY B CA 1
ATOM 2571 C C . GLY B 1 32 ? 34.802 33.076 72.633 1.00 43.34 92 GLY B C 1
ATOM 2572 O O . GLY B 1 32 ? 34.054 32.115 72.768 1.00 44.11 92 GLY B O 1
ATOM 2576 N N . PRO B 1 33 ? 34.462 34.137 71.921 1.00 44.33 93 PRO B N 1
ATOM 2577 C CA . PRO B 1 33 ? 33.081 34.239 71.453 1.00 44.81 93 PRO B CA 1
ATOM 2578 C C . PRO B 1 33 ? 32.698 33.189 70.401 1.00 48.32 93 PRO B C 1
ATOM 2579 O O . PRO B 1 33 ? 33.505 32.920 69.498 1.00 42.27 93 PRO B O 1
ATOM 2590 N N . LEU B 1 34 ? 31.488 32.625 70.535 1.00 44.69 94 LEU B N 1
ATOM 2591 C CA . LEU B 1 34 ? 30.834 31.841 69.478 1.00 41.41 94 LEU B CA 1
ATOM 2592 C C . LEU B 1 34 ? 29.657 32.631 68.898 1.00 35.12 94 LEU B C 1
ATOM 2593 O O . LEU B 1 34 ? 28.849 33.150 69.650 1.00 32.19 94 LEU B O 1
ATOM 2609 N N . ASP B 1 35 ? 29.546 32.707 67.574 1.00 33.56 95 ASP B N 1
ATOM 2610 C CA . ASP B 1 35 ? 28.302 33.136 66.961 1.00 35.28 95 ASP B CA 1
ATOM 2611 C C . ASP B 1 35 ? 27.615 31.961 66.198 1.00 34.02 95 ASP B C 1
ATOM 2612 O O . ASP B 1 35 ? 28.068 30.827 66.280 1.00 30.13 95 ASP B O 1
ATOM 2621 N N . CYS B 1 36 ? 26.535 32.238 65.474 1.00 27.75 96 CYS B N 1
ATOM 2622 C CA . CYS B 1 36 ? 25.707 31.187 64.874 1.00 33.86 96 CYS B CA 1
ATOM 2623 C C . CYS B 1 36 ? 26.215 30.702 63.514 1.00 32.02 96 CYS B C 1
ATOM 2624 O O . CYS B 1 36 ? 25.575 29.832 62.879 1.00 26.24 96 CYS B O 1
ATOM 2632 N N . SER B 1 37 ? 27.330 31.279 63.055 1.00 25.60 97 SER B N 1
ATOM 2633 C CA . SER B 1 37 ? 28.055 30.794 61.870 1.00 32.63 97 SER B CA 1
ATOM 2634 C C . SER B 1 37 ? 29.120 29.730 62.218 1.00 23.17 97 SER B C 1
ATOM 2635 O O . SER B 1 37 ? 29.916 29.334 61.367 1.00 29.61 97 SER B O 1
ATOM 2643 N N . VAL B 1 38 ? 29.195 29.348 63.483 1.00 25.69 98 VAL B N 1
ATOM 2644 C CA . VAL B 1 38 ? 30.277 28.483 63.930 1.00 29.73 98 VAL B CA 1
ATOM 2645 C C . VAL B 1 38 ? 30.143 27.040 63.349 1.00 29.10 98 VAL B C 1
ATOM 2646 O O . VAL B 1 38 ? 29.025 26.502 63.212 1.00 23.48 98 VAL B O 1
ATOM 2659 N N . SER B 1 39 ? 31.271 26.448 62.971 1.00 24.70 99 SER B N 1
ATOM 2660 C CA . SER B 1 39 ? 31.270 25.034 62.570 1.00 29.01 99 SER B CA 1
ATOM 2661 C C . SER B 1 39 ? 31.254 24.195 63.813 1.00 27.00 99 SER B C 1
ATOM 2662 O O . SER B 1 39 ? 32.152 24.291 64.651 1.00 24.56 99 SER B O 1
ATOM 2670 N N . LEU B 1 40 ? 30.227 23.354 63.912 1.00 25.21 100 LEU B N 1
ATOM 2671 C CA . LEU B 1 40 ? 29.988 22.580 65.112 1.00 28.24 100 LEU B CA 1
ATOM 2672 C C . LEU B 1 40 ? 29.444 21.229 64.721 1.00 28.50 100 LEU B C 1
ATOM 2673 O O . LEU B 1 40 ? 28.553 21.111 63.861 1.00 22.93 100 LEU B O 1
ATOM 2689 N N . THR B 1 41 ? 29.983 20.187 65.337 1.00 24.88 101 THR B N 1
ATOM 2690 C CA . THR B 1 41 ? 29.335 18.872 65.229 1.00 27.54 101 THR B CA 1
ATOM 2691 C C . THR B 1 41 ? 28.932 18.355 66.606 1.00 25.28 101 THR B C 1
ATOM 2692 O O . THR B 1 41 ? 29.595 18.634 67.608 1.00 26.52 101 THR B O 1
ATOM 2703 N N . LEU B 1 42 ? 27.838 17.606 66.666 1.00 22.75 102 LEU B N 1
ATOM 2704 C CA . LEU B 1 42 ? 27.486 16.916 67.888 1.00 23.63 102 LEU B CA 1
ATOM 2705 C C . LEU B 1 42 ? 27.686 15.418 67.693 1.00 22.46 102 LEU B C 1
ATOM 2706 O O . LEU B 1 42 ? 26.997 14.820 66.857 1.00 23.04 102 LEU B O 1
ATOM 2722 N N . CYS B 1 43 ? 28.517 14.793 68.515 1.00 23.82 103 CYS B N 1
ATOM 2723 C CA . CYS B 1 43 ? 28.594 13.315 68.511 1.00 26.61 103 CYS B CA 1
ATOM 2724 C C . CYS B 1 43 ? 28.090 12.576 69.793 1.00 25.06 103 CYS B C 1
ATOM 2725 O O . CYS B 1 43 ? 28.404 12.956 70.913 1.00 27.77 103 CYS B O 1
ATOM 2733 N N . ASP B 1 44 ? 27.337 11.490 69.599 1.00 26.83 104 ASP B N 1
ATOM 2734 C CA . ASP B 1 44 ? 26.942 10.630 70.710 1.00 30.23 104 ASP B CA 1
ATOM 2735 C C . ASP B 1 44 ? 28.025 9.612 71.048 1.00 22.98 104 ASP B C 1
ATOM 2736 O O . ASP B 1 44 ? 28.048 8.476 70.544 1.00 23.14 104 ASP B O 1
ATOM 2745 N N . ILE B 1 45 ? 28.905 9.975 71.953 1.00 23.85 105 ILE B N 1
ATOM 2746 C CA . ILE B 1 45 ? 29.911 9.012 72.369 1.00 24.11 105 ILE B CA 1
ATOM 2747 C C . ILE B 1 45 ? 29.350 7.896 73.262 1.00 29.58 105 ILE B C 1
ATOM 2748 O O . ILE B 1 45 ? 30.113 7.085 73.743 1.00 27.13 105 ILE B O 1
ATOM 2764 N N . SER B 1 46 ? 28.035 7.840 73.503 1.00 26.05 106 SER B N 1
ATOM 2765 C CA . SER B 1 46 ? 27.474 6.699 74.265 1.00 25.38 106 SER B CA 1
ATOM 2766 C C . SER B 1 46 ? 27.118 5.556 73.317 1.00 27.52 106 SER B C 1
ATOM 2767 O O . SER B 1 46 ? 26.698 4.465 73.732 1.00 27.02 106 SER B O 1
ATOM 2775 N N . LEU B 1 47 ? 27.285 5.831 72.030 1.00 27.75 107 LEU B N 1
ATOM 2776 C CA . LEU B 1 47 ? 27.082 4.869 70.976 1.00 24.85 107 LEU B CA 1
ATOM 2777 C C . LEU B 1 47 ? 28.445 4.479 70.448 1.00 29.65 107 LEU B C 1
ATOM 2778 O O . LEU B 1 47 ? 29.397 5.185 70.672 1.00 30.78 107 LEU B O 1
ATOM 2794 N N . PRO B 1 48 ? 28.551 3.317 69.796 1.00 35.87 108 PRO B N 1
ATOM 2795 C CA . PRO B 1 48 ? 29.901 2.864 69.401 1.00 36.32 108 PRO B CA 1
ATOM 2796 C C . PRO B 1 48 ? 30.481 3.718 68.271 1.00 34.01 108 PRO B C 1
ATOM 2797 O O . PRO B 1 48 ? 29.815 4.065 67.284 1.00 30.02 108 PRO B O 1
ATOM 2808 N N . ASP B 1 49 ? 31.732 4.088 68.456 1.00 30.69 109 ASP B N 1
ATOM 2809 C CA . ASP B 1 49 ? 32.422 4.993 67.516 1.00 35.88 109 ASP B CA 1
ATOM 2810 C C . ASP B 1 49 ? 31.826 6.397 67.293 1.00 29.41 109 ASP B C 1
ATOM 2811 O O . ASP B 1 49 ? 31.948 6.939 66.183 1.00 26.92 109 ASP B O 1
ATOM 2820 N N . ALA B 1 50 ? 31.182 6.965 68.312 1.00 35.23 110 ALA B N 1
ATOM 2821 C CA . ALA B 1 50 ? 30.890 8.406 68.350 1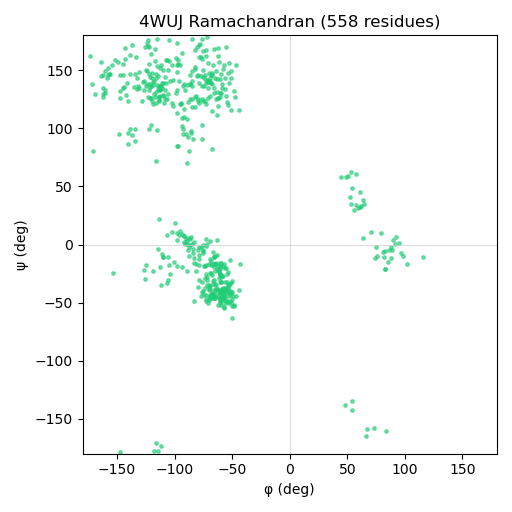.00 27.69 110 ALA B CA 1
ATOM 2822 C C . ALA B 1 50 ? 30.226 8.947 67.090 1.00 24.13 110 ALA B C 1
ATOM 2823 O O . ALA B 1 50 ? 30.764 9.842 66.431 1.00 28.76 110 ALA B O 1
ATOM 2830 N N . PRO B 1 51 ? 29.069 8.423 66.726 1.00 23.27 111 PRO B N 1
ATOM 2831 C CA . PRO B 1 51 ? 28.384 8.931 65.532 1.00 26.38 111 PRO B CA 1
ATOM 2832 C C . PRO B 1 51 ? 27.932 10.415 65.583 1.00 30.46 111 PRO B C 1
ATOM 2833 O O . PRO B 1 51 ? 27.440 10.918 66.609 1.00 25.35 111 PRO B O 1
ATOM 2844 N N . ILE B 1 52 ? 28.049 11.106 64.450 1.00 32.30 112 ILE B N 1
ATOM 2845 C CA . ILE B 1 52 ? 27.505 12.458 64.353 1.00 29.75 112 ILE B CA 1
ATOM 2846 C C . ILE B 1 52 ? 25.996 12.377 64.364 1.00 24.43 112 ILE B C 1
ATOM 2847 O O . ILE B 1 52 ? 25.428 11.629 63.576 1.00 28.25 112 ILE B O 1
ATOM 2863 N N . VAL B 1 53 ? 25.351 13.134 65.250 1.00 25.27 113 VAL B N 1
ATOM 2864 C CA . VAL B 1 53 ? 23.889 13.270 65.259 1.00 28.38 113 VAL B CA 1
ATOM 2865 C C . VAL B 1 53 ? 23.436 14.673 64.828 1.00 26.65 113 VAL B C 1
ATOM 2866 O O . VAL B 1 53 ? 22.269 14.895 64.573 1.00 29.49 113 VAL B O 1
ATOM 2879 N N . TYR B 1 54 ? 24.367 15.616 64.730 1.00 30.95 114 TYR B N 1
ATOM 2880 C CA . TYR B 1 54 ? 24.033 16.948 64.255 1.00 23.36 114 TYR B CA 1
ATOM 2881 C C . TYR B 1 54 ? 25.278 17.700 63.829 1.00 28.81 114 TYR B C 1
ATOM 2882 O O . TYR B 1 54 ? 26.335 17.502 64.417 1.00 27.52 114 TYR B O 1
ATOM 2900 N N . ALA B 1 55 ? 25.145 18.543 62.803 1.00 22.56 115 ALA B N 1
ATOM 2901 C CA . ALA B 1 55 ? 26.197 19.462 62.419 1.00 30.80 115 ALA B CA 1
ATOM 2902 C C . ALA B 1 55 ? 25.523 20.792 62.090 1.00 28.36 115 ALA B C 1
ATOM 2903 O O . ALA B 1 55 ? 24.381 20.817 61.611 1.00 22.40 115 ALA B O 1
ATOM 2910 N N . SER B 1 56 ? 26.219 21.891 62.383 1.00 26.98 116 SER B N 1
ATOM 2911 C CA . SER B 1 56 ? 25.665 23.215 62.152 1.00 29.65 116 SER B CA 1
ATOM 2912 C C . SER B 1 56 ? 25.762 23.594 60.675 1.00 31.33 116 SER B C 1
ATOM 2913 O O . SER B 1 56 ? 26.529 22.994 59.929 1.00 32.26 116 SER B O 1
ATOM 2921 N N . PRO B 1 57 ? 24.972 24.584 60.240 1.00 29.99 117 PRO B N 1
ATOM 2922 C CA . PRO B 1 57 ? 25.218 25.064 58.870 1.00 36.15 117 PRO B CA 1
ATOM 2923 C C . PRO B 1 57 ? 26.688 25.539 58.619 1.00 34.00 117 PRO B C 1
ATOM 2924 O O . PRO B 1 57 ? 27.199 25.391 57.512 1.00 33.95 117 PRO B O 1
ATOM 2935 N N . GLY B 1 58 ? 27.363 26.089 59.615 1.00 28.43 118 GLY B N 1
ATOM 2936 C CA . GLY B 1 58 ? 28.745 26.484 59.418 1.00 24.79 118 GLY B CA 1
ATOM 2937 C C . GLY B 1 58 ? 29.611 25.263 59.023 1.00 37.89 118 GLY B C 1
ATOM 2938 O O . GLY B 1 58 ? 30.610 25.356 58.256 1.00 31.62 118 GLY B O 1
ATOM 2942 N N . PHE B 1 59 ? 29.239 24.095 59.540 1.00 32.12 119 PHE B N 1
ATOM 2943 C CA . PHE B 1 59 ? 30.003 22.882 59.265 1.00 31.37 119 PHE B CA 1
ATOM 2944 C C . PHE B 1 59 ? 29.856 22.467 57.819 1.00 31.73 119 PHE B C 1
ATOM 2945 O O . PHE B 1 59 ? 30.830 22.099 57.204 1.00 32.15 119 PHE B O 1
ATOM 2962 N N . TYR B 1 60 ? 28.643 22.519 57.284 1.00 31.49 120 TYR B N 1
ATOM 2963 C CA . TYR B 1 60 ? 28.411 22.075 55.920 1.00 38.64 120 TYR B CA 1
ATOM 2964 C C . TYR B 1 60 ? 28.975 23.096 54.930 1.00 46.14 120 TYR B C 1
ATOM 2965 O O . TYR B 1 60 ? 29.389 22.742 53.821 1.00 41.72 120 TYR B O 1
ATOM 2983 N N . GLN B 1 61 ? 28.991 24.355 55.359 1.00 36.27 121 GLN B N 1
ATOM 2984 C CA . GLN B 1 61 ? 29.458 25.448 54.544 1.00 45.98 121 GLN B CA 1
ATOM 2985 C C . GLN B 1 61 ? 30.975 25.364 54.513 1.00 46.00 121 GLN B C 1
ATOM 2986 O O . GLN B 1 61 ? 31.615 25.587 53.475 1.00 46.91 121 GLN B O 1
ATOM 3000 N N . LEU B 1 62 ? 31.550 25.032 55.661 1.00 37.24 122 LEU B N 1
ATOM 3001 C CA . LEU B 1 62 ? 32.985 24.906 55.758 1.00 38.69 122 LEU B CA 1
ATOM 3002 C C . LEU B 1 62 ? 33.492 23.696 54.942 1.00 41.14 122 LEU B C 1
ATOM 3003 O O . LEU B 1 62 ? 34.483 23.793 54.225 1.00 33.62 122 LEU B O 1
ATOM 3019 N N . THR B 1 63 ? 32.788 22.569 55.018 1.00 35.22 123 THR B N 1
ATOM 3020 C CA . THR B 1 63 ? 33.346 21.315 54.515 1.00 40.63 123 THR B CA 1
ATOM 3021 C C . THR B 1 63 ? 32.809 20.923 53.133 1.00 41.81 123 THR B C 1
ATOM 3022 O O . THR B 1 63 ? 33.368 20.059 52.475 1.00 34.35 123 THR B O 1
ATOM 3033 N N . GLY B 1 64 ? 31.722 21.536 52.696 1.00 37.27 124 GLY B N 1
ATOM 3034 C CA . GLY B 1 64 ? 31.105 21.109 51.457 1.00 39.74 124 GLY B CA 1
ATOM 3035 C C . GLY B 1 64 ? 30.199 19.886 51.599 1.00 43.07 124 GLY B C 1
ATOM 3036 O O . GLY B 1 64 ? 29.465 19.564 50.664 1.00 49.19 124 GLY B O 1
ATOM 3040 N N . TYR B 1 65 ? 30.223 19.199 52.741 1.00 42.63 125 TYR B N 1
ATOM 3041 C CA . TYR B 1 65 ? 29.351 18.024 52.924 1.00 40.14 125 TYR B CA 1
ATOM 3042 C C . TYR B 1 65 ? 27.898 18.414 53.167 1.00 42.36 125 TYR B C 1
ATOM 3043 O O . TYR B 1 65 ? 27.589 19.569 53.419 1.00 43.29 125 TYR B O 1
ATOM 3061 N N . SER B 1 66 ? 26.997 17.447 53.072 1.00 46.48 126 SER B N 1
ATOM 3062 C CA . SER B 1 66 ? 25.630 17.680 53.467 1.00 43.88 126 SER B CA 1
ATOM 3063 C C . SER B 1 66 ? 25.281 16.673 54.549 1.00 40.38 126 SER B C 1
ATOM 3064 O O . SER B 1 66 ? 26.047 15.750 54.808 1.00 41.96 126 SER B O 1
ATOM 3072 N N . ALA B 1 67 ? 24.131 16.865 55.180 1.00 37.27 127 ALA B N 1
ATOM 3073 C CA . ALA B 1 67 ? 23.704 16.072 56.323 1.00 42.21 127 ALA B CA 1
ATOM 3074 C C . ALA B 1 67 ? 23.641 14.568 56.005 1.00 46.36 127 ALA B C 1
ATOM 3075 O O . ALA B 1 67 ? 24.257 13.752 56.699 1.00 42.98 127 ALA B O 1
ATOM 3082 N N . PRO B 1 68 ? 22.901 14.186 54.948 1.00 50.19 128 PRO B N 1
ATOM 3083 C CA . PRO B 1 68 ? 22.836 12.745 54.694 1.00 48.06 128 PRO B CA 1
ATOM 3084 C C . PRO B 1 68 ? 24.210 12.079 54.406 1.00 42.64 128 PRO B C 1
ATOM 3085 O O . PRO B 1 68 ? 24.355 10.894 54.690 1.00 42.01 128 PRO B O 1
ATOM 3096 N N . GLU B 1 69 ? 25.188 12.830 53.909 1.00 40.10 129 GLU B N 1
ATOM 3097 C CA . GLU B 1 69 ? 26.539 12.310 53.626 1.00 40.89 129 GLU B CA 1
ATOM 3098 C C . GLU B 1 69 ? 27.403 12.073 54.867 1.00 48.26 129 GLU B C 1
ATOM 3099 O O . GLU B 1 69 ? 28.421 11.366 54.784 1.00 41.95 129 GLU B O 1
ATOM 3111 N N . ILE B 1 70 ? 27.044 12.688 56.000 1.00 41.93 130 ILE B N 1
ATOM 3112 C CA . ILE B 1 70 ? 27.879 12.575 57.201 1.00 39.19 130 ILE B CA 1
ATOM 3113 C C . ILE B 1 70 ? 27.144 12.052 58.432 1.00 35.16 130 ILE B C 1
ATOM 3114 O O . ILE B 1 70 ? 27.789 11.618 59.376 1.00 34.34 130 ILE B O 1
ATOM 3130 N N . MET B 1 71 ? 25.814 12.086 58.432 1.00 36.34 131 MET B N 1
ATOM 3131 C CA . MET B 1 71 ? 25.067 11.695 59.626 1.00 34.62 131 MET B CA 1
ATOM 3132 C C . MET B 1 71 ? 25.375 10.258 59.995 1.00 38.42 131 MET B C 1
ATOM 3133 O O . MET B 1 71 ? 25.330 9.367 59.146 1.00 36.56 131 MET B O 1
ATOM 3147 N N . GLY B 1 72 ? 25.703 10.039 61.264 1.00 31.71 132 GLY B N 1
ATOM 3148 C CA . GLY B 1 72 ? 25.913 8.695 61.769 1.00 33.28 132 GLY B CA 1
ATOM 3149 C C . GLY B 1 72 ? 27.330 8.189 61.597 1.00 27.14 132 GLY B C 1
ATOM 3150 O O . GLY B 1 72 ? 27.651 7.071 62.006 1.00 25.26 132 GLY B O 1
ATOM 3154 N N . ARG B 1 73 ? 28.178 8.999 60.972 1.00 29.59 133 ARG B N 1
ATOM 3155 C CA . ARG B 1 73 ? 29.578 8.658 60.789 1.00 27.57 133 ARG B CA 1
ATOM 3156 C C . ARG B 1 73 ? 30.450 9.320 61.875 1.00 28.41 133 ARG B C 1
ATOM 3157 O O . ARG B 1 73 ? 30.083 10.333 62.484 1.00 21.30 133 ARG B O 1
ATOM 3178 N N . ASN B 1 74 ? 31.627 8.746 62.077 1.00 23.21 134 ASN B N 1
ATOM 3179 C CA . ASN B 1 74 ? 32.633 9.313 62.952 1.00 28.26 134 ASN B CA 1
ATOM 3180 C C . ASN B 1 74 ? 33.324 10.474 62.221 1.00 30.58 134 ASN B C 1
ATOM 3181 O O . ASN B 1 74 ? 33.501 10.407 61.015 1.00 30.62 134 ASN B O 1
ATOM 3192 N N . CYS B 1 75 ? 33.707 11.522 62.935 1.00 22.23 135 CYS B N 1
ATOM 3193 C CA . CYS B 1 75 ? 34.303 12.707 62.291 1.00 29.15 135 CYS B CA 1
ATOM 3194 C C . CYS B 1 75 ? 35.669 12.464 61.657 1.00 31.79 135 CYS B C 1
ATOM 3195 O O . CYS B 1 75 ? 36.182 13.363 61.009 1.00 28.75 135 CYS B O 1
ATOM 3203 N N . ARG B 1 76 ? 36.257 11.278 61.841 1.00 21.93 136 ARG B N 1
ATOM 3204 C CA . ARG B 1 76 ? 37.586 11.041 61.336 1.00 28.44 136 ARG B CA 1
ATOM 3205 C C . ARG B 1 76 ? 37.630 11.012 59.798 1.00 28.38 136 ARG B C 1
ATOM 3206 O O . ARG B 1 76 ? 38.700 11.168 59.232 1.00 34.14 136 ARG B O 1
ATOM 3227 N N . PHE B 1 77 ? 36.504 10.841 59.114 1.00 22.86 137 PHE B N 1
ATOM 3228 C CA . PHE B 1 77 ? 36.509 10.977 57.655 1.00 27.66 137 PHE B CA 1
ATOM 3229 C C . PHE B 1 77 ? 37.089 12.342 57.217 1.00 38.55 137 PHE B C 1
ATOM 3230 O O . PHE B 1 77 ? 37.624 12.469 56.110 1.00 39.32 137 PHE B O 1
ATOM 3247 N N . LEU B 1 78 ? 37.001 13.353 58.084 1.00 34.37 138 LEU B N 1
ATOM 3248 C CA . LEU B 1 78 ? 37.626 14.670 57.810 1.00 35.53 138 LEU B CA 1
ATOM 3249 C C . LEU B 1 78 ? 39.147 14.587 57.581 1.00 33.92 138 LEU B C 1
ATOM 3250 O O . LEU B 1 78 ? 39.743 15.520 57.027 1.00 32.76 138 LEU B O 1
ATOM 3266 N N . GLN B 1 79 ? 39.781 13.495 58.004 1.00 34.79 139 GLN B N 1
ATOM 3267 C CA . GLN B 1 79 ? 41.234 13.377 57.845 1.00 39.14 139 GLN B CA 1
ATOM 3268 C C . GLN B 1 79 ? 41.590 12.722 56.494 1.00 41.86 139 GLN B C 1
ATOM 3269 O O . GLN B 1 79 ? 42.768 12.466 56.203 1.00 44.43 139 GLN B O 1
ATOM 3283 N N . ASN B 1 80 ? 40.576 12.472 55.663 1.00 33.36 140 ASN B N 1
ATOM 3284 C CA . ASN B 1 80 ? 40.780 11.684 54.457 1.00 41.30 140 ASN B CA 1
ATOM 3285 C C . ASN B 1 80 ? 40.411 12.400 53.163 1.00 44.75 140 ASN B C 1
ATOM 3286 O O . ASN B 1 80 ? 39.459 13.181 53.125 1.00 34.12 140 ASN B O 1
ATOM 3297 N N . SER B 1 81 ? 41.197 12.128 52.119 1.00 40.05 141 SER B N 1
ATOM 3298 C CA . SER B 1 81 ? 40.975 12.653 50.777 1.00 38.79 141 SER B CA 1
ATOM 3299 C C . SER B 1 81 ? 41.640 11.737 49.766 1.00 38.88 141 SER B C 1
ATOM 3300 O O . SER B 1 81 ? 42.700 11.162 50.042 1.00 36.47 141 SER B O 1
ATOM 3308 N N . PRO B 1 82 ? 41.049 11.607 48.574 1.00 40.65 142 PRO B N 1
ATOM 3309 C CA . PRO B 1 82 ? 41.781 10.868 47.535 1.00 42.46 142 PRO B CA 1
ATOM 3310 C C . PRO B 1 82 ? 43.202 11.437 47.272 1.00 39.83 142 PRO B C 1
ATOM 3311 O O . PRO B 1 82 ? 44.076 10.717 46.788 1.00 45.40 142 PRO B O 1
ATOM 3322 N N . HIS B 1 83 ? 43.437 12.685 47.647 1.00 39.89 143 HIS B N 1
ATOM 3323 C CA . HIS B 1 83 ? 44.671 13.355 47.305 1.00 40.87 143 HIS B CA 1
ATOM 3324 C C . HIS B 1 83 ? 45.581 13.501 48.481 1.00 40.93 143 HIS B C 1
ATOM 3325 O O . HIS B 1 83 ? 46.584 14.197 48.397 1.00 44.32 143 HIS B O 1
ATOM 3340 N N . MET B 1 84 ? 45.246 12.885 49.600 1.00 42.13 144 MET B N 1
ATOM 3341 C CA . MET B 1 84 ? 46.111 13.039 50.776 1.00 47.47 144 MET B CA 1
ATOM 3342 C C . MET B 1 84 ? 47.452 12.344 50.572 1.00 48.61 144 MET B C 1
ATOM 3343 O O . MET B 1 84 ? 47.515 11.224 50.047 1.00 43.71 144 MET B O 1
ATOM 3357 N N . PRO B 1 85 ? 48.530 13.003 51.013 1.00 49.18 145 PRO B N 1
ATOM 3358 C CA . PRO B 1 85 ? 49.850 12.371 51.002 1.00 49.72 145 PRO B CA 1
ATOM 3359 C C . PRO B 1 85 ? 49.863 11.123 51.891 1.00 55.59 145 PRO B C 1
ATOM 3360 O O . PRO B 1 85 ? 49.005 10.991 52.769 1.00 58.52 145 PRO B O 1
ATOM 3371 N N . PRO B 1 86 ? 50.798 10.194 51.645 1.00 59.50 146 PRO B N 1
ATOM 3372 C CA . PRO B 1 86 ? 50.915 9.065 52.575 1.00 69.72 146 PRO B CA 1
ATOM 3373 C C . PRO B 1 86 ? 51.538 9.517 53.907 1.00 73.12 146 PRO B C 1
ATOM 3374 O O . PRO B 1 86 ? 52.053 10.649 53.986 1.00 70.23 146 PRO B O 1
ATOM 3385 N N . PRO B 1 87 ? 51.472 8.659 54.948 1.00 83.89 147 PRO B N 1
ATOM 3386 C CA . PRO B 1 87 ? 52.195 8.891 56.213 1.00 79.51 147 PRO B CA 1
ATOM 3387 C C . PRO B 1 87 ? 53.696 9.093 56.014 1.00 86.67 147 PRO B C 1
ATOM 3388 O O . PRO B 1 87 ? 54.340 8.228 55.407 1.00 86.35 147 PRO B O 1
ATOM 3399 N N . SER B 1 91 ? 50.970 10.807 63.871 1.00 64.81 151 SER B N 1
ATOM 3400 C CA . SER B 1 91 ? 49.830 11.726 63.788 1.00 72.42 151 SER B CA 1
ATOM 3401 C C . SER B 1 91 ? 49.435 12.243 65.168 1.00 63.13 151 SER B C 1
ATOM 3402 O O . SER B 1 91 ? 48.487 11.741 65.777 1.00 60.07 151 SER B O 1
ATOM 3410 N N . ASP B 1 92 ? 50.164 13.242 65.658 1.00 53.57 152 ASP B N 1
ATOM 3411 C CA . ASP B 1 92 ? 50.073 13.624 67.065 1.00 53.32 152 ASP B CA 1
ATOM 3412 C C . ASP B 1 92 ? 48.685 14.167 67.456 1.00 51.31 152 ASP B C 1
ATOM 3413 O O . ASP B 1 92 ? 48.151 13.806 68.503 1.00 49.83 152 ASP B O 1
ATOM 3422 N N . ALA B 1 93 ? 48.116 15.036 66.626 1.00 47.72 153 ALA B N 1
ATOM 3423 C CA . ALA B 1 93 ? 46.782 15.601 66.876 1.00 49.53 153 ALA B CA 1
ATOM 3424 C C . ALA B 1 93 ? 45.745 14.475 67.004 1.00 41.47 153 ALA B C 1
ATOM 3425 O O . ALA B 1 93 ? 45.041 14.376 68.013 1.00 37.77 153 ALA B O 1
ATOM 3432 N N . VAL B 1 94 ? 45.709 13.614 65.988 1.00 41.16 154 VAL B N 1
ATOM 3433 C CA . VAL B 1 94 ? 44.846 12.424 65.965 1.00 43.93 154 VAL B CA 1
ATOM 3434 C C . VAL B 1 94 ? 44.911 11.626 67.271 1.00 42.62 154 VAL B C 1
ATOM 3435 O O . VAL B 1 94 ? 43.885 11.224 67.806 1.00 39.94 154 VAL B O 1
ATOM 3448 N N . GLN B 1 95 ? 46.106 11.425 67.800 1.00 45.76 155 GLN B N 1
ATOM 3449 C CA . GLN B 1 95 ? 46.263 10.677 69.044 1.00 46.92 155 GLN B CA 1
ATOM 3450 C C . GLN B 1 95 ? 45.820 11.505 70.239 1.00 44.17 155 GLN B C 1
ATOM 3451 O O . GLN B 1 95 ? 45.146 11.008 71.137 1.00 46.43 155 GLN B O 1
ATOM 3465 N N . GLU B 1 96 ? 46.200 12.774 70.259 1.00 39.53 156 GLU B N 1
ATOM 3466 C CA . GLU B 1 96 ? 45.790 13.661 71.342 1.00 46.39 156 GLU B CA 1
ATOM 3467 C C . GLU B 1 96 ? 44.247 13.675 71.456 1.00 42.01 156 GLU B C 1
ATOM 3468 O O . GLU B 1 96 ? 43.679 13.726 72.552 1.00 39.08 156 GLU B O 1
ATOM 3480 N N . MET B 1 97 ? 43.567 13.619 70.315 1.00 39.69 157 MET B N 1
ATOM 3481 C CA . MET B 1 97 ? 42.094 13.582 70.309 1.00 39.84 157 MET B CA 1
ATOM 3482 C C . MET B 1 97 ? 41.546 12.243 70.824 1.00 36.99 157 MET B C 1
ATOM 3483 O O . MET B 1 97 ? 40.689 12.210 71.696 1.00 33.17 157 MET B O 1
ATOM 3497 N N . ARG B 1 98 ? 42.045 11.129 70.294 1.00 48.40 158 ARG B N 1
ATOM 3498 C CA . ARG B 1 98 ? 41.606 9.817 70.765 1.00 37.01 158 ARG B CA 1
ATOM 3499 C C . ARG B 1 98 ? 41.754 9.767 72.278 1.00 37.03 158 ARG B C 1
ATOM 3500 O O . ARG B 1 98 ? 40.817 9.427 73.017 1.00 39.82 158 ARG B O 1
ATOM 3521 N N . ARG B 1 99 ? 42.923 10.146 72.762 1.00 43.02 159 ARG B N 1
ATOM 3522 C CA . ARG B 1 99 ? 43.163 10.013 74.194 1.00 51.48 159 ARG B CA 1
ATOM 3523 C C . ARG B 1 99 ? 42.258 10.862 75.080 1.00 48.33 159 ARG B C 1
ATOM 3524 O O . ARG B 1 99 ? 41.829 10.398 76.131 1.00 48.81 159 ARG B O 1
ATOM 3545 N N . ALA B 1 100 ? 41.957 12.089 74.650 1.00 45.74 160 ALA B N 1
ATOM 3546 C CA . ALA B 1 100 ? 41.101 12.980 75.431 1.00 40.24 160 ALA B CA 1
ATOM 3547 C C . ALA B 1 100 ? 39.662 12.512 75.455 1.00 38.79 160 ALA B C 1
ATOM 3548 O O . ALA B 1 100 ? 39.045 12.473 76.510 1.00 40.62 160 ALA B O 1
ATOM 3555 N N . ILE B 1 101 ? 39.117 12.167 74.295 1.00 41.35 161 ILE B N 1
ATOM 3556 C CA . ILE B 1 101 ? 37.725 11.722 74.226 1.00 38.10 161 ILE B CA 1
ATOM 3557 C C . ILE B 1 101 ? 37.524 10.553 75.168 1.00 43.70 161 ILE B C 1
ATOM 3558 O O . ILE B 1 101 ? 36.509 10.466 75.866 1.00 45.44 161 ILE B O 1
ATOM 3574 N N . ARG B 1 102 ? 38.509 9.661 75.195 1.00 44.93 162 ARG B N 1
ATOM 3575 C CA . ARG B 1 102 ? 38.496 8.518 76.104 1.00 49.88 162 ARG B CA 1
ATOM 3576 C C . ARG B 1 102 ? 38.434 8.998 77.560 1.00 50.26 162 ARG B C 1
ATOM 3577 O O . ARG B 1 102 ? 37.663 8.484 78.359 1.00 48.99 162 ARG B O 1
ATOM 3598 N N . ALA B 1 103 ? 39.245 9.996 77.897 1.00 54.09 163 ALA B N 1
ATOM 3599 C CA . ALA B 1 103 ? 39.310 10.498 79.273 1.00 56.70 163 ALA B CA 1
ATOM 3600 C C . ALA B 1 103 ? 38.158 11.454 79.640 1.00 57.47 163 ALA B C 1
ATOM 3601 O O . ALA B 1 103 ? 38.039 11.889 80.784 1.00 55.64 163 ALA B O 1
ATOM 3608 N N . HIS B 1 104 ? 37.317 11.779 78.661 1.00 56.70 164 HIS B N 1
ATOM 3609 C CA . HIS B 1 104 ? 36.310 12.819 78.820 1.00 52.53 164 HIS B CA 1
ATOM 3610 C C . HIS B 1 104 ? 36.957 14.177 79.120 1.00 54.12 164 HIS B C 1
ATOM 3611 O O . HIS B 1 104 ? 36.508 14.917 79.979 1.00 46.32 164 HIS B O 1
ATOM 3626 N N . GLN B 1 105 ? 38.001 14.500 78.368 1.00 43.93 165 GLN B N 1
ATOM 3627 C CA . GLN B 1 105 ? 38.717 15.728 78.574 1.00 48.07 165 GLN B CA 1
ATOM 3628 C C . GLN B 1 105 ? 38.646 16.617 77.338 1.00 44.96 165 GLN B C 1
ATOM 3629 O O . GLN B 1 105 ? 38.716 16.139 76.209 1.00 40.31 165 GLN B O 1
ATOM 3643 N N . GLU B 1 106 ? 38.498 17.915 77.570 1.00 46.24 166 GLU B N 1
ATOM 3644 C CA . GLU B 1 106 ? 38.596 18.919 76.512 1.00 47.38 166 GLU B CA 1
ATOM 3645 C C . GLU B 1 106 ? 39.953 18.880 75.862 1.00 39.72 166 GLU B C 1
ATOM 3646 O O . GLU B 1 106 ? 40.942 18.664 76.518 1.00 37.42 166 GLU B O 1
ATOM 3658 N N . VAL B 1 107 ? 39.992 19.163 74.572 1.00 36.61 167 VAL B N 1
ATOM 3659 C CA . VAL B 1 107 ? 41.241 19.273 73.868 1.00 46.02 167 VAL B CA 1
ATOM 3660 C C . VAL B 1 107 ? 41.117 20.159 72.652 1.00 43.41 167 VAL B C 1
ATOM 3661 O O . VAL B 1 107 ? 40.034 20.298 72.058 1.00 38.22 167 VAL B O 1
ATOM 3674 N N . GLN B 1 108 ? 42.245 20.741 72.269 1.00 42.62 168 GLN B N 1
ATOM 3675 C CA . GLN B 1 108 ? 42.275 21.578 71.100 1.00 40.14 168 GLN B CA 1
ATOM 3676 C C . GLN B 1 108 ? 43.481 21.211 70.270 1.00 32.86 168 GLN B C 1
ATOM 3677 O O . GLN B 1 108 ? 44.504 20.865 70.784 1.00 37.20 168 GLN B O 1
ATOM 3691 N N . VAL B 1 109 ? 43.346 21.323 68.970 1.00 36.38 169 VAL B N 1
ATOM 3692 C CA . VAL B 1 109 ? 44.283 20.719 68.074 1.00 35.79 169 VAL B CA 1
ATOM 3693 C C . VAL B 1 109 ? 44.192 21.469 66.768 1.00 43.31 169 VAL B C 1
ATOM 3694 O O . VAL B 1 109 ? 43.108 21.933 66.382 1.00 35.78 169 VAL B O 1
ATOM 3707 N N . ARG B 1 110 ? 45.313 21.595 66.076 1.00 34.70 170 ARG B N 1
ATOM 3708 C CA . ARG B 1 110 ? 45.262 22.032 64.696 1.00 37.25 170 ARG B CA 1
ATOM 3709 C C . ARG B 1 110 ? 45.609 20.799 63.899 1.00 34.91 170 ARG B C 1
ATOM 3710 O O . ARG B 1 110 ? 46.448 20.029 64.341 1.00 31.20 170 ARG B O 1
ATOM 3731 N N . ILE B 1 111 ? 44.991 20.629 62.734 1.00 28.71 171 ILE B N 1
ATOM 3732 C CA . ILE B 1 111 ? 45.089 19.383 62.010 1.00 29.71 171 ILE B CA 1
ATOM 3733 C C . ILE B 1 111 ? 44.653 19.536 60.571 1.00 36.92 171 ILE B C 1
ATOM 3734 O O . ILE B 1 111 ? 43.722 20.277 60.214 1.00 27.67 171 ILE B O 1
ATOM 3750 N N . VAL B 1 112 ? 45.324 18.803 59.715 1.00 31.78 172 VAL B N 1
ATOM 3751 C CA . VAL B 1 112 ? 44.960 18.880 58.329 1.00 35.06 172 VAL B CA 1
ATOM 3752 C C . VAL B 1 112 ? 43.675 18.108 58.137 1.00 37.03 172 VAL B C 1
ATOM 3753 O O . VAL B 1 112 ? 43.601 16.923 58.494 1.00 29.81 172 VAL B O 1
ATOM 3766 N N . ASN B 1 113 ? 42.658 18.799 57.604 1.00 29.85 173 ASN B N 1
ATOM 3767 C CA . ASN B 1 113 ? 41.437 18.147 57.171 1.00 31.87 173 ASN B CA 1
ATOM 3768 C C . ASN B 1 113 ? 41.161 18.442 55.707 1.00 26.29 173 ASN B C 1
ATOM 3769 O O . ASN B 1 113 ? 41.796 19.280 55.105 1.00 36.92 173 ASN B O 1
ATOM 3780 N N . TYR B 1 114 ? 40.192 17.753 55.148 1.00 29.98 174 TYR B N 1
ATOM 3781 C CA . TYR B 1 114 ? 39.823 17.928 53.768 1.00 34.53 174 TYR B CA 1
ATOM 3782 C C . TYR B 1 114 ? 38.304 18.116 53.632 1.00 37.76 174 TYR B C 1
ATOM 3783 O O . TYR B 1 114 ? 37.524 17.542 54.399 1.00 36.97 174 TYR B O 1
ATOM 3801 N N . LYS B 1 115 ? 37.906 18.897 52.633 1.00 35.80 175 LYS B N 1
ATOM 3802 C CA . LYS B 1 115 ? 36.506 19.078 52.256 1.00 32.66 175 LYS B CA 1
ATOM 3803 C C . LYS B 1 115 ? 35.995 18.003 51.304 1.00 38.59 175 LYS B C 1
ATOM 3804 O O . LYS B 1 115 ? 36.747 17.115 50.870 1.00 36.61 175 LYS B O 1
ATOM 3823 N N . LYS B 1 116 ? 34.705 18.078 50.976 1.00 34.76 176 LYS B N 1
ATOM 3824 C CA . LYS B 1 116 ? 34.094 17.047 50.150 1.00 34.44 176 LYS B CA 1
ATOM 3825 C C . LYS B 1 116 ? 34.885 16.947 48.851 1.00 46.36 176 LYS B C 1
ATOM 3826 O O . LYS B 1 116 ? 35.280 15.852 48.445 1.00 47.92 176 LYS B O 1
ATOM 3845 N N . ASN B 1 117 ? 35.161 18.099 48.235 1.00 46.05 177 ASN B N 1
ATOM 3846 C CA . ASN B 1 117 ? 35.857 18.139 46.945 1.00 47.34 177 ASN B CA 1
ATOM 3847 C C . ASN B 1 117 ? 37.356 17.726 46.994 1.00 46.95 177 ASN B C 1
ATOM 3848 O O . ASN B 1 117 ? 38.035 17.761 45.979 1.00 46.88 177 ASN B O 1
ATOM 3859 N N . GLY B 1 118 ? 37.865 17.313 48.155 1.00 47.78 178 GLY B N 1
ATOM 3860 C CA . GLY B 1 118 ? 39.189 16.705 48.210 1.00 42.61 178 GLY B CA 1
ATOM 3861 C C . GLY B 1 118 ? 40.305 17.645 48.618 1.00 40.91 178 GLY B C 1
ATOM 3862 O O . GLY B 1 118 ? 41.443 17.219 48.898 1.00 36.75 178 GLY B O 1
ATOM 3866 N N . THR B 1 119 ? 39.971 18.928 48.676 1.00 42.66 179 THR B N 1
ATOM 3867 C CA . THR B 1 119 ? 40.941 19.979 48.985 1.00 46.14 179 THR B CA 1
ATOM 3868 C C . THR B 1 119 ? 41.284 20.114 50.477 1.00 41.53 179 THR B C 1
ATOM 3869 O O . THR B 1 119 ? 40.412 20.041 51.335 1.00 39.05 179 THR B O 1
ATOM 3880 N N . PRO B 1 120 ? 42.571 20.321 50.790 1.00 41.75 180 PRO B N 1
ATOM 3881 C CA . PRO B 1 120 ? 42.960 20.384 52.199 1.00 39.93 180 PRO B CA 1
ATOM 3882 C C . PRO B 1 120 ? 42.727 21.733 52.842 1.00 45.77 180 PRO B C 1
ATOM 3883 O O . PRO B 1 120 ? 42.780 22.735 52.133 1.00 41.02 180 PRO B O 1
ATOM 3894 N N . PHE B 1 121 ? 42.481 21.730 54.160 1.00 42.44 181 PHE B N 1
ATOM 3895 C CA . PHE B 1 121 ? 42.540 22.929 54.997 1.00 40.45 181 PHE B CA 1
ATOM 3896 C C . PHE B 1 121 ? 43.060 22.624 56.371 1.00 33.75 181 PHE B C 1
ATOM 3897 O O . PHE B 1 121 ? 42.929 21.518 56.847 1.00 43.56 181 PHE B O 1
ATOM 3914 N N . THR B 1 122 ? 43.618 23.633 57.021 1.00 28.17 182 THR B N 1
ATOM 3915 C CA . THR B 1 122 ? 44.027 23.524 58.417 1.00 33.18 182 THR B CA 1
ATOM 3916 C C . THR B 1 122 ? 42.828 23.808 59.317 1.00 41.65 182 THR B C 1
ATOM 3917 O O . THR B 1 122 ? 42.177 24.858 59.209 1.00 37.10 182 THR B O 1
ATOM 3928 N N . ASN B 1 123 ? 42.528 22.873 60.204 1.00 33.55 183 ASN B N 1
ATOM 3929 C CA . ASN B 1 123 ? 41.349 23.007 61.051 1.00 33.20 183 ASN B CA 1
ATOM 3930 C C . ASN B 1 123 ? 41.755 23.205 62.500 1.00 30.52 183 ASN B C 1
ATOM 3931 O O . ASN B 1 123 ? 42.521 22.398 63.021 1.00 33.92 183 ASN B O 1
ATOM 3942 N N . VAL B 1 124 ? 41.248 24.242 63.175 1.00 27.92 184 VAL B N 1
ATOM 3943 C CA . VAL B 1 124 ? 41.400 24.309 64.648 1.00 26.65 184 VAL B CA 1
ATOM 3944 C C . VAL B 1 124 ? 40.170 23.710 65.341 1.00 36.20 184 VAL B C 1
ATOM 3945 O O . VAL B 1 124 ? 39.063 24.273 65.316 1.00 31.48 184 VAL B O 1
ATOM 3958 N N . VAL B 1 125 ? 40.375 22.548 65.938 1.00 38.74 185 VAL B N 1
ATOM 3959 C CA . VAL B 1 125 ? 39.287 21.701 66.378 1.00 32.02 185 VAL B CA 1
ATOM 3960 C C . VAL B 1 125 ? 39.298 21.626 67.884 1.00 30.43 185 VAL B C 1
ATOM 3961 O O . VAL B 1 125 ? 40.270 21.189 68.467 1.00 33.86 185 VAL B O 1
ATOM 3974 N N . THR B 1 126 ? 38.197 21.987 68.514 1.00 23.95 186 THR B N 1
ATOM 3975 C CA . THR B 1 126 ? 38.112 21.873 69.939 1.00 28.92 186 THR B CA 1
ATOM 3976 C C . THR B 1 126 ? 36.978 20.873 70.204 1.00 29.45 186 THR B C 1
ATOM 3977 O O . THR B 1 126 ? 35.891 20.983 69.666 1.00 27.43 186 THR B O 1
ATOM 3988 N N . ILE B 1 127 ? 37.263 19.885 71.022 1.00 30.89 187 ILE B N 1
ATOM 3989 C CA . ILE B 1 127 ? 36.293 18.898 71.373 1.00 32.91 187 ILE B CA 1
ATOM 3990 C C . ILE B 1 127 ? 36.057 19.022 72.840 1.00 30.42 187 ILE B C 1
ATOM 3991 O O . ILE B 1 127 ? 36.979 19.051 73.624 1.00 36.78 187 ILE B O 1
ATOM 4007 N N . LEU B 1 128 ? 34.805 19.074 73.212 1.00 29.42 188 LEU B N 1
ATOM 4008 C CA . LEU B 1 128 ? 34.438 19.071 74.617 1.00 41.94 188 LEU B CA 1
ATOM 4009 C C . LEU B 1 128 ? 33.516 17.897 74.886 1.00 40.13 188 LEU B C 1
ATOM 4010 O O . LEU B 1 128 ? 32.340 17.962 74.576 1.00 39.34 188 LEU B O 1
ATOM 4026 N N . PRO B 1 129 ? 34.055 16.801 75.427 1.00 41.76 189 PRO B N 1
ATOM 4027 C CA . PRO B 1 129 ? 33.146 15.660 75.581 1.00 45.79 189 PRO B CA 1
ATOM 4028 C C . PRO B 1 129 ? 32.015 15.947 76.566 1.00 46.82 189 PRO B C 1
ATOM 4029 O O . PRO B 1 129 ? 30.952 15.338 76.469 1.00 44.91 189 PRO B O 1
ATOM 4040 N N . LEU B 1 130 ? 32.212 16.893 77.474 1.00 46.64 190 LEU B N 1
ATOM 4041 C CA . LEU B 1 130 ? 31.172 17.186 78.440 1.00 48.28 190 LEU B CA 1
ATOM 4042 C C . LEU B 1 130 ? 30.799 15.881 79.126 1.00 46.80 190 LEU B C 1
ATOM 4043 O O . LEU B 1 130 ? 31.670 15.046 79.380 1.00 59.28 190 LEU B O 1
ATOM 4059 N N . TRP B 1 131 ? 29.514 15.698 79.420 1.00 51.95 191 TRP B N 1
ATOM 4060 C CA . TRP B 1 131 ? 29.050 14.542 80.200 1.00 52.78 191 TRP B CA 1
ATOM 4061 C C . TRP B 1 131 ? 27.636 14.105 79.759 1.00 56.30 191 TRP B C 1
ATOM 4062 O O . TRP B 1 131 ? 27.020 14.715 78.854 1.00 46.16 191 TRP B O 1
ATOM 4083 N N . ALA B 1 132 ? 27.114 13.077 80.431 1.00 54.35 192 ALA B N 1
ATOM 4084 C CA . ALA B 1 132 ? 25.947 12.339 79.959 1.00 52.74 192 ALA B CA 1
ATOM 4085 C C . ALA B 1 132 ? 24.580 12.938 80.338 1.00 50.65 192 ALA B C 1
ATOM 4086 O O . ALA B 1 132 ? 24.368 13.386 81.458 1.00 57.52 192 ALA B O 1
ATOM 4093 N N . ASP B 1 133 ? 23.673 12.948 79.361 1.00 44.77 193 ASP B N 1
ATOM 4094 C CA . ASP B 1 133 ? 22.255 13.219 79.568 1.00 47.84 193 ASP B CA 1
ATOM 4095 C C . ASP B 1 133 ? 21.667 12.323 80.650 1.00 47.71 193 ASP B C 1
ATOM 4096 O O . ASP B 1 133 ? 22.186 11.241 80.899 1.00 50.67 193 ASP B O 1
ATOM 4105 N N . PRO B 1 134 ? 20.562 12.772 81.279 1.00 59.23 194 PRO B N 1
ATOM 4106 C CA . PRO B 1 134 ? 19.752 11.880 82.135 1.00 57.57 194 PRO B CA 1
ATOM 4107 C C . PRO B 1 134 ? 19.415 10.587 81.404 1.00 52.85 194 PRO B C 1
ATOM 4108 O O . PRO B 1 134 ? 19.480 9.508 81.998 1.00 55.95 194 PRO B O 1
ATOM 4119 N N . SER B 1 135 ? 19.090 10.713 80.116 1.00 45.39 195 SER B N 1
ATOM 4120 C CA . SER B 1 135 ? 18.719 9.577 79.284 1.00 36.76 195 SER B CA 1
ATOM 4121 C C . SER B 1 135 ? 19.890 8.590 79.094 1.00 44.60 195 SER B C 1
ATOM 4122 O O . SER B 1 135 ? 19.687 7.440 78.717 1.00 44.39 195 SER B O 1
ATOM 4130 N N . GLY B 1 136 ? 21.109 9.023 79.388 1.00 41.96 196 GLY B N 1
ATOM 4131 C CA . GLY B 1 136 ? 22.254 8.171 79.189 1.00 35.09 196 GLY B CA 1
ATOM 4132 C C . GLY B 1 136 ? 23.021 8.523 77.924 1.00 37.58 196 GLY B C 1
ATOM 4133 O O . GLY B 1 136 ? 24.170 8.099 77.744 1.00 29.50 196 GLY B O 1
ATOM 4137 N N . HIS B 1 137 ? 22.392 9.274 77.025 1.00 36.20 197 HIS B N 1
ATOM 4138 C CA . HIS B 1 137 ? 23.105 9.754 75.852 1.00 34.76 197 HIS B CA 1
ATOM 4139 C C . HIS B 1 137 ? 24.217 10.706 76.302 1.00 36.46 197 HIS B C 1
ATOM 4140 O O . HIS B 1 137 ? 24.085 11.386 77.316 1.00 32.68 197 HIS B O 1
ATOM 4155 N N . HIS B 1 138 ? 25.309 10.751 75.543 1.00 36.38 198 HIS B N 1
ATOM 4156 C CA . HIS B 1 138 ? 26.500 11.486 75.948 1.00 33.16 198 HIS B CA 1
ATOM 4157 C C . HIS B 1 138 ? 26.988 12.297 74.754 1.00 40.61 198 HIS B C 1
ATOM 4158 O O . HIS B 1 138 ? 27.791 11.833 73.927 1.00 31.24 198 HIS B O 1
ATOM 4173 N N . PHE B 1 139 ? 26.476 13.510 74.627 1.00 36.22 199 PHE B N 1
ATOM 4174 C CA . PHE B 1 139 ? 26.774 14.283 73.444 1.00 37.90 199 PHE B CA 1
ATOM 4175 C C . PHE B 1 139 ? 28.031 15.149 73.564 1.00 37.51 199 PHE B C 1
ATOM 4176 O O . PHE B 1 139 ? 28.023 16.164 74.262 1.00 45.66 199 PHE B O 1
ATOM 4193 N N . ALA B 1 140 ? 29.095 14.755 72.870 1.00 26.45 200 ALA B N 1
ATOM 4194 C CA . ALA B 1 140 ? 30.291 15.571 72.798 1.00 23.74 200 ALA B CA 1
ATOM 4195 C C . ALA B 1 140 ? 30.130 16.590 71.695 1.00 25.21 200 ALA B C 1
ATOM 4196 O O . ALA B 1 140 ? 29.453 16.348 70.677 1.00 21.57 200 ALA B O 1
ATOM 4203 N N . VAL B 1 141 ? 30.773 17.737 71.894 1.00 28.89 201 VAL B N 1
ATOM 4204 C CA . VAL B 1 141 ? 30.695 18.825 70.946 1.00 29.30 201 VAL B CA 1
ATOM 4205 C C . VAL B 1 141 ? 32.028 19.114 70.326 1.00 25.76 201 VAL B C 1
ATOM 4206 O O . VAL B 1 141 ? 33.043 19.179 71.000 1.00 33.43 201 VAL B O 1
ATOM 4219 N N . GLY B 1 142 ? 32.023 19.348 69.026 1.00 27.16 202 GLY B N 1
ATOM 4220 C CA . GLY B 1 142 ? 33.229 19.777 68.382 1.00 26.08 202 GLY B CA 1
ATOM 4221 C C . GLY B 1 142 ? 33.014 21.029 67.595 1.00 23.64 202 GLY B C 1
ATOM 4222 O O . GLY B 1 142 ? 32.049 21.121 66.834 1.00 25.73 202 GLY B O 1
ATOM 4226 N N . LEU B 1 143 ? 33.934 21.976 67.776 1.00 24.42 203 LEU B N 1
ATOM 4227 C CA . LEU B 1 143 ? 33.941 23.230 67.038 1.00 27.46 203 LEU B CA 1
ATOM 4228 C C . LEU B 1 143 ? 35.125 23.204 66.059 1.00 29.69 203 LEU B C 1
ATOM 4229 O O . LEU B 1 143 ? 36.249 22.900 66.461 1.00 23.70 203 LEU B O 1
ATOM 4245 N N . GLN B 1 144 ? 34.827 23.481 64.786 1.00 25.24 204 GLN B N 1
ATOM 4246 C CA . GLN B 1 144 ? 35.810 23.582 63.707 1.00 33.45 204 GLN B CA 1
ATOM 4247 C C . GLN B 1 144 ? 35.945 25.026 63.200 1.00 31.72 204 GLN B C 1
ATOM 4248 O O . GLN B 1 144 ? 34.997 25.816 63.258 1.00 26.64 204 GLN B O 1
ATOM 4262 N N . ALA B 1 145 ? 37.114 25.329 62.649 1.00 34.79 205 ALA B N 1
ATOM 4263 C CA . ALA B 1 145 ? 37.406 26.624 62.033 1.00 35.08 205 ALA B CA 1
ATOM 4264 C C . ALA B 1 145 ? 38.630 26.483 61.137 1.00 38.40 205 ALA B C 1
ATOM 4265 O O . ALA B 1 145 ? 39.666 25.971 61.577 1.00 32.11 205 ALA B O 1
ATOM 4272 N N . GLU B 1 146 ? 38.488 26.948 59.901 1.00 32.22 206 GLU B N 1
ATOM 4273 C CA . GLU B 1 146 ? 39.584 27.071 58.954 1.00 41.29 206 GLU B CA 1
ATOM 4274 C C . GLU B 1 146 ? 40.551 28.153 59.444 1.00 49.35 206 GLU B C 1
ATOM 4275 O O . GLU B 1 146 ? 40.184 29.318 59.513 1.00 40.42 206 GLU B O 1
ATOM 4287 N N . LEU B 1 147 ? 41.774 27.746 59.786 1.00 55.72 207 LEU B N 1
ATOM 4288 C CA . LEU B 1 147 ? 42.742 28.596 60.476 1.00 51.75 207 LEU B CA 1
ATOM 4289 C C . LEU B 1 147 ? 42.162 29.080 61.803 1.00 59.00 207 LEU B C 1
ATOM 4290 O O . LEU B 1 147 ? 42.844 29.768 62.570 1.00 70.41 207 LEU B O 1
ATOM 4306 N N . ALA C 1 2 ? 69.490 28.123 35.010 1.00 22.30 62 ALA C N 1
ATOM 4307 C CA . ALA C 1 2 ? 68.279 27.915 35.808 1.00 46.30 62 ALA C CA 1
ATOM 4308 C C . ALA C 1 2 ? 67.098 27.553 34.921 1.00 38.22 62 ALA C C 1
ATOM 4309 O O . ALA C 1 2 ? 66.893 28.107 33.846 1.00 44.65 62 ALA C O 1
ATOM 4315 N N . MET C 1 3 ? 66.353 26.567 35.379 1.00 34.18 63 MET C N 1
ATOM 4316 C CA . MET C 1 3 ? 65.299 25.985 34.593 1.00 33.72 63 MET C CA 1
ATOM 4317 C C . MET C 1 3 ? 63.979 26.691 34.936 1.00 34.30 63 MET C C 1
ATOM 4318 O O . MET C 1 3 ? 62.909 26.257 34.510 1.00 27.68 63 MET C O 1
ATOM 4332 N N . ASP C 1 4 ? 64.033 27.784 35.700 1.00 33.35 64 ASP C N 1
ATOM 4333 C CA . ASP C 1 4 ? 62.764 28.400 36.092 1.00 40.09 64 ASP C CA 1
ATOM 4334 C C . ASP C 1 4 ? 62.003 28.877 34.861 1.00 30.47 64 ASP C C 1
ATOM 4335 O O . ASP C 1 4 ? 62.528 29.564 33.982 1.00 24.99 64 ASP C O 1
ATOM 4344 N N . GLY C 1 5 ? 60.771 28.429 34.753 1.00 25.99 65 GLY C N 1
ATOM 4345 C CA . GLY C 1 5 ? 59.927 28.899 33.685 1.00 19.75 65 GLY C CA 1
ATOM 4346 C C . GLY C 1 5 ? 59.966 28.090 32.431 1.00 23.08 65 GLY C C 1
ATOM 4347 O O . GLY C 1 5 ? 59.250 28.463 31.495 1.00 20.34 65 GLY C O 1
ATOM 4351 N N . ILE C 1 6 ? 60.750 26.995 32.375 1.00 27.05 66 ILE C N 1
ATOM 4352 C CA . ILE C 1 6 ? 60.678 26.137 31.184 1.00 27.01 66 ILE C CA 1
ATOM 4353 C C . ILE C 1 6 ? 59.293 25.495 31.016 1.00 20.45 66 ILE C C 1
ATOM 4354 O O . ILE C 1 6 ? 58.959 25.108 29.911 1.00 22.56 66 ILE C O 1
ATOM 4370 N N . TYR C 1 7 ? 58.477 25.389 32.075 1.00 19.30 67 TYR C N 1
ATOM 4371 C CA . TYR C 1 7 ? 57.152 24.745 31.876 1.00 25.17 67 TYR C CA 1
ATOM 4372 C C . TYR C 1 7 ? 56.019 25.765 31.797 1.00 26.80 67 TYR C C 1
ATOM 4373 O O . TYR C 1 7 ? 54.863 25.383 31.859 1.00 24.36 67 TYR C O 1
ATOM 4391 N N . SER C 1 8 ? 56.365 27.058 31.682 1.00 25.43 68 SER C N 1
ATOM 4392 C CA . SER C 1 8 ? 55.374 28.106 31.339 1.00 24.11 68 SER C CA 1
ATOM 4393 C C . SER C 1 8 ? 55.935 29.090 30.314 1.00 22.81 68 SER C C 1
ATOM 4394 O O . SER C 1 8 ? 56.621 30.036 30.677 1.00 19.34 68 SER C O 1
ATOM 4402 N N . ALA C 1 9 ? 55.667 28.856 29.038 1.00 21.61 69 ALA C N 1
ATOM 4403 C CA . ALA C 1 9 ? 56.177 29.757 28.011 1.00 25.03 69 ALA C CA 1
ATOM 4404 C C . ALA C 1 9 ? 55.647 31.202 28.192 1.00 37.47 69 ALA C C 1
ATOM 4405 O O . ALA C 1 9 ? 56.300 32.160 27.762 1.00 37.00 69 ALA C O 1
ATOM 4412 N N . SER C 1 10 ? 54.484 31.370 28.826 1.00 22.79 70 SER C N 1
ATOM 4413 C CA . SER C 1 10 ? 53.932 32.730 29.053 1.00 26.67 70 SER C CA 1
ATOM 4414 C C . SER C 1 10 ? 54.530 33.396 30.297 1.00 29.22 70 SER C C 1
ATOM 4415 O O . SER C 1 10 ? 54.328 34.584 30.517 1.00 26.42 70 SER C O 1
ATOM 4423 N N . GLY C 1 11 ? 55.245 32.631 31.123 1.00 21.56 71 GLY C N 1
ATOM 4424 C CA . GLY C 1 11 ? 55.811 33.168 32.348 1.00 20.59 71 GLY C CA 1
ATOM 4425 C C . GLY C 1 11 ? 54.849 33.144 33.507 1.00 27.54 71 GLY C C 1
ATOM 4426 O O . GLY C 1 11 ? 55.247 33.336 34.655 1.00 29.24 71 GLY C O 1
ATOM 4430 N N . ILE C 1 12 ? 53.569 32.953 33.199 1.00 23.09 72 ILE C N 1
ATOM 4431 C CA . ILE C 1 12 ? 52.522 33.006 34.191 1.00 21.33 72 ILE C CA 1
ATOM 4432 C C . ILE C 1 12 ? 52.297 31.648 34.798 1.00 26.36 72 ILE C C 1
ATOM 4433 O O . ILE C 1 12 ? 52.262 30.649 34.090 1.00 24.31 72 ILE C O 1
ATOM 4449 N N . ASP C 1 13 ? 52.121 31.609 36.111 1.00 31.87 73 ASP C N 1
ATOM 4450 C CA . ASP C 1 13 ? 51.887 30.351 36.806 1.00 30.52 73 ASP C CA 1
ATOM 4451 C C . ASP C 1 13 ? 50.400 30.040 36.855 1.00 26.74 73 ASP C C 1
ATOM 4452 O O . ASP C 1 13 ? 49.774 30.093 37.910 1.00 28.74 73 ASP C O 1
ATOM 4461 N N . VAL C 1 14 ? 49.838 29.706 35.705 1.00 24.81 74 VAL C N 1
ATOM 4462 C CA . VAL C 1 14 ? 48.405 29.478 35.619 1.00 34.08 74 VAL C CA 1
ATOM 4463 C C . VAL C 1 14 ? 47.985 28.393 36.591 1.00 37.82 74 VAL C C 1
ATOM 4464 O O . VAL C 1 14 ? 46.941 28.480 37.259 1.00 33.66 74 VAL C O 1
ATOM 4477 N N . MET C 1 15 ? 48.800 27.365 36.711 1.00 31.60 75 MET C N 1
ATOM 4478 C CA . MET C 1 15 ? 48.328 26.233 37.455 1.00 33.88 75 MET C CA 1
ATOM 4479 C C . MET C 1 15 ? 48.456 26.548 38.954 1.00 33.73 75 MET C C 1
ATOM 4480 O O . MET C 1 15 ? 47.601 26.123 39.745 1.00 37.16 75 MET C O 1
ATOM 4494 N N . GLY C 1 16 ? 49.446 27.356 39.344 1.00 26.66 76 GLY C N 1
ATOM 4495 C CA . GLY C 1 16 ? 49.492 27.858 40.716 1.00 33.41 76 GLY C CA 1
ATOM 4496 C C . GLY C 1 16 ? 48.285 28.777 41.064 1.00 44.47 76 GLY C C 1
ATOM 4497 O O . GLY C 1 16 ? 47.788 28.822 42.203 1.00 38.90 76 GLY C O 1
ATOM 4501 N N . ILE C 1 17 ? 47.844 29.539 40.067 1.00 41.11 77 ILE C N 1
ATOM 4502 C CA . ILE C 1 17 ? 46.593 30.295 40.134 1.00 39.42 77 ILE C CA 1
ATOM 4503 C C . ILE C 1 17 ? 45.389 29.365 40.350 1.00 41.70 77 ILE C C 1
ATOM 4504 O O . ILE C 1 17 ? 44.595 29.574 41.265 1.00 29.85 77 ILE C O 1
ATOM 4520 N N . LEU C 1 18 ? 45.262 28.341 39.517 1.00 35.81 78 LEU C N 1
ATOM 4521 C CA . LEU C 1 18 ? 44.172 27.364 39.656 1.00 45.73 78 LEU C CA 1
ATOM 4522 C C . LEU C 1 18 ? 44.195 26.638 40.995 1.00 41.14 78 LEU C C 1
ATOM 4523 O O . LEU C 1 18 ? 43.188 26.422 41.631 1.00 41.35 78 LEU C O 1
ATOM 4539 N N . LEU C 1 19 ? 45.359 26.248 41.434 1.00 43.57 79 LEU C N 1
ATOM 4540 C CA . LEU C 1 19 ? 45.423 25.560 42.684 1.00 47.70 79 LEU C CA 1
ATOM 4541 C C . LEU C 1 19 ? 44.924 26.441 43.834 1.00 50.37 79 LEU C C 1
ATOM 4542 O O . LEU C 1 19 ? 44.189 25.970 44.697 1.00 50.05 79 LEU C O 1
ATOM 4558 N N . ARG C 1 20 ? 45.331 27.708 43.873 1.00 48.74 80 ARG C N 1
ATOM 4559 C CA . ARG C 1 20 ? 44.873 28.601 44.943 1.00 50.92 80 ARG C CA 1
ATOM 4560 C C . ARG C 1 20 ? 43.341 28.690 44.921 1.00 51.91 80 ARG C C 1
ATOM 4561 O O . ARG C 1 20 ? 42.657 28.646 45.971 1.00 43.75 80 ARG C O 1
ATOM 4582 N N . ILE C 1 21 ? 42.821 28.802 43.705 1.00 35.66 81 ILE C N 1
ATOM 4583 C CA . ILE C 1 21 ? 41.391 28.836 43.484 1.00 48.11 81 ILE C CA 1
ATOM 4584 C C . ILE C 1 21 ? 40.709 27.591 44.012 1.00 47.50 81 ILE C C 1
ATOM 4585 O O . ILE C 1 21 ? 39.687 27.676 44.691 1.00 45.17 81 ILE C O 1
ATOM 4601 N N . ALA C 1 22 ? 41.289 26.438 43.695 1.00 48.87 82 ALA C N 1
ATOM 4602 C CA . ALA C 1 22 ? 40.745 25.154 44.097 1.00 42.59 82 ALA C CA 1
ATOM 4603 C C . ALA C 1 22 ? 40.521 25.105 45.603 1.00 53.30 82 ALA C C 1
ATOM 4604 O O . ALA C 1 22 ? 39.496 24.591 46.073 1.00 48.23 82 ALA C O 1
ATOM 4611 N N . SER C 1 23 ? 41.481 25.661 46.346 1.00 43.89 83 SER C N 1
ATOM 4612 C CA . SER C 1 23 ? 41.472 25.613 47.800 1.00 51.69 83 SER C CA 1
ATOM 4613 C C . SER C 1 23 ? 40.957 26.882 48.453 1.00 48.67 83 SER C C 1
ATOM 4614 O O . SER C 1 23 ? 41.240 27.135 49.628 1.00 48.96 83 SER C O 1
ATOM 4622 N N . ARG C 1 24 ? 40.235 27.705 47.701 1.00 50.69 84 ARG C N 1
ATOM 4623 C CA . ARG C 1 24 ? 39.737 28.970 48.252 1.00 54.04 84 ARG C CA 1
ATOM 4624 C C . ARG C 1 24 ? 38.664 28.717 49.322 1.00 58.16 84 ARG C C 1
ATOM 4625 O O . ARG C 1 24 ? 37.894 27.760 49.211 1.00 53.57 84 ARG C O 1
ATOM 4646 N N . PRO C 1 25 ? 38.622 29.574 50.361 1.00 66.46 85 PRO C N 1
ATOM 4647 C CA . PRO C 1 25 ? 37.571 29.571 51.396 1.00 66.52 85 PRO C CA 1
ATOM 4648 C C . PRO C 1 25 ? 36.205 30.105 50.930 1.00 67.49 85 PRO C C 1
ATOM 4649 O O . PRO C 1 25 ? 36.120 31.098 50.195 1.00 62.94 85 PRO C O 1
ATOM 4660 N N . ASN C 1 26 ? 35.157 29.414 51.378 1.00 72.10 86 ASN C N 1
ATOM 4661 C CA . ASN C 1 26 ? 33.761 29.750 51.093 1.00 71.13 86 ASN C CA 1
ATOM 4662 C C . ASN C 1 26 ? 33.374 29.658 49.629 1.00 67.41 86 ASN C C 1
ATOM 4663 O O . ASN C 1 26 ? 32.585 30.469 49.146 1.00 59.86 86 ASN C O 1
ATOM 4674 N N . PRO C 1 27 ? 33.906 28.650 48.921 1.00 64.78 87 PRO C 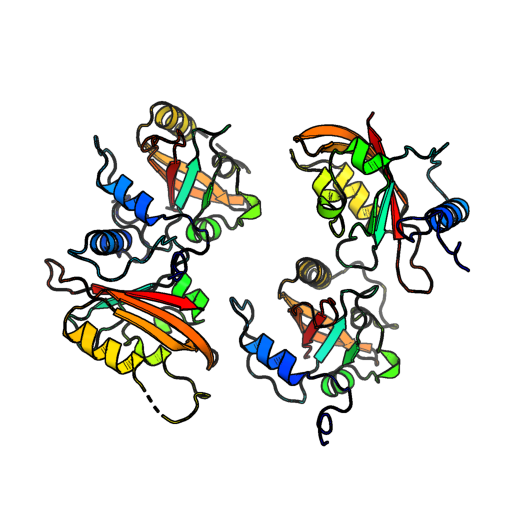N 1
ATOM 4675 C CA . PRO C 1 27 ? 33.516 28.503 47.520 1.00 59.34 87 PRO C CA 1
ATOM 4676 C C . PRO C 1 27 ? 32.013 28.516 47.377 1.00 55.04 87 PRO C C 1
ATOM 4677 O O . PRO C 1 27 ? 31.286 28.074 48.258 1.00 53.80 87 PRO C O 1
ATOM 4688 N N . THR C 1 28 ? 31.571 29.010 46.237 1.00 55.33 88 THR C N 1
ATOM 4689 C CA . THR C 1 28 ? 30.170 29.114 45.921 1.00 51.23 88 THR C CA 1
ATOM 4690 C C . THR C 1 28 ? 29.839 28.156 44.802 1.00 48.56 88 THR C C 1
ATOM 4691 O O . THR C 1 28 ? 28.740 27.613 44.735 1.00 56.54 88 THR C O 1
ATOM 4702 N N . ILE C 1 29 ? 30.783 27.972 43.890 1.00 51.66 89 ILE C N 1
ATOM 4703 C CA . ILE C 1 29 ? 30.590 27.041 42.796 1.00 45.87 89 ILE C CA 1
ATOM 4704 C C . ILE C 1 29 ? 31.592 25.939 42.995 1.00 48.18 89 ILE C C 1
ATOM 4705 O O . ILE C 1 29 ? 32.691 26.190 43.487 1.00 46.39 89 ILE C O 1
ATOM 4721 N N . ASP C 1 30 ? 31.198 24.719 42.646 1.00 53.71 90 ASP C N 1
ATOM 4722 C CA . ASP C 1 30 ? 32.128 23.594 42.616 1.00 52.74 90 ASP C CA 1
ATOM 4723 C C . ASP C 1 30 ? 32.553 23.464 41.165 1.00 46.69 90 ASP C C 1
ATOM 4724 O O . ASP C 1 30 ? 31.731 23.167 40.291 1.00 42.04 90 ASP C O 1
ATOM 4733 N N . LEU C 1 31 ? 33.829 23.738 40.904 1.00 43.42 91 LEU C N 1
ATOM 4734 C CA . LEU C 1 31 ? 34.335 23.712 39.538 1.00 46.02 91 LEU C CA 1
ATOM 4735 C C . LEU C 1 31 ? 34.262 22.293 38.994 1.00 46.06 91 LEU C C 1
ATOM 4736 O O . LEU C 1 31 ? 33.876 22.082 37.843 1.00 46.54 91 LEU C O 1
ATOM 4752 N N . GLY C 1 32 ? 34.562 21.327 39.869 1.00 42.33 92 GLY C N 1
ATOM 4753 C CA . GLY C 1 32 ? 34.647 19.924 39.502 1.00 40.43 92 GLY C CA 1
ATOM 4754 C C . GLY C 1 32 ? 36.040 19.635 38.930 1.00 37.68 92 GLY C C 1
ATOM 4755 O O . GLY C 1 32 ? 36.989 20.400 39.167 1.00 27.02 92 GLY C O 1
ATOM 4759 N N . PRO C 1 33 ? 36.177 18.540 38.177 1.00 35.67 93 PRO C N 1
ATOM 4760 C CA . PRO C 1 33 ? 37.523 18.273 37.641 1.00 36.76 93 PRO C CA 1
ATOM 4761 C C . PRO C 1 33 ? 37.950 19.258 36.522 1.00 31.17 93 PRO C C 1
ATOM 4762 O O . PRO C 1 33 ? 37.129 19.645 35.698 1.00 31.77 93 PRO C O 1
ATOM 4773 N N . LEU C 1 34 ? 39.217 19.665 36.521 1.00 30.51 94 LEU C N 1
ATOM 4774 C CA . LEU C 1 34 ? 39.801 20.392 35.391 1.00 29.93 94 LEU C CA 1
ATOM 4775 C C . LEU C 1 34 ? 40.974 19.620 34.768 1.00 23.66 94 LEU C C 1
ATOM 4776 O O . LEU C 1 34 ? 41.845 19.133 35.498 1.00 24.77 94 LEU C O 1
ATOM 4792 N N . ASP C 1 35 ? 41.051 19.575 33.439 1.00 22.19 95 ASP C N 1
ATOM 4793 C CA . ASP C 1 35 ? 42.286 19.109 32.777 1.00 26.13 95 ASP C CA 1
ATOM 4794 C C . ASP C 1 35 ? 42.970 20.224 31.874 1.00 29.92 95 ASP C C 1
ATOM 4795 O O . ASP C 1 35 ? 42.500 21.375 31.834 1.00 26.59 95 ASP C O 1
ATOM 4804 N N . CYS C 1 36 ? 44.075 19.905 31.182 1.00 23.76 96 CYS C N 1
ATOM 4805 C CA . CYS C 1 36 ? 44.879 20.958 30.506 1.00 20.18 96 CYS C CA 1
ATOM 4806 C C . CYS C 1 36 ? 44.323 21.438 29.205 1.00 16.64 96 CYS C C 1
ATOM 4807 O O . CYS C 1 36 ? 44.900 22.314 28.537 1.00 19.91 96 CYS C O 1
ATOM 4815 N N . SER C 1 37 ? 43.225 20.835 28.825 1.00 19.75 97 SER C N 1
ATOM 4816 C CA . SER C 1 37 ? 42.463 21.279 27.668 1.00 24.81 97 SER C CA 1
ATOM 4817 C C . SER C 1 37 ? 41.410 22.377 28.024 1.00 21.77 97 SER C C 1
ATOM 4818 O O . SER C 1 37 ? 40.734 22.894 27.128 1.00 23.20 97 SER C O 1
ATOM 4826 N N . VAL C 1 38 ? 41.190 22.631 29.319 1.00 24.98 98 VAL C N 1
ATOM 4827 C CA . VAL C 1 38 ? 40.142 23.559 29.744 1.00 20.70 98 VAL C CA 1
ATOM 4828 C C . VAL C 1 38 ? 40.311 24.913 29.024 1.00 21.81 98 VAL C C 1
ATOM 4829 O O . VAL C 1 38 ? 41.420 25.372 28.810 1.00 22.09 98 VAL C O 1
ATOM 4842 N N . SER C 1 39 ? 39.210 25.511 28.583 1.00 24.05 99 SER C N 1
ATOM 4843 C CA . SER C 1 39 ? 39.281 26.849 28.018 1.00 19.51 99 SER C CA 1
ATOM 4844 C C . SER C 1 39 ? 39.340 27.880 29.158 1.00 25.60 99 SER C C 1
ATOM 4845 O O . SER C 1 39 ? 38.506 27.875 30.084 1.00 25.65 99 SER C O 1
ATOM 4853 N N . LEU C 1 40 ? 40.359 28.725 29.125 1.00 18.74 100 LEU C N 1
ATOM 4854 C CA . LEU C 1 40 ? 40.655 29.600 30.258 1.00 21.93 100 LEU C CA 1
ATOM 4855 C C . LEU C 1 40 ? 41.152 30.934 29.772 1.00 29.01 100 LEU C C 1
ATOM 4856 O O . LEU C 1 40 ? 41.950 30.991 28.831 1.00 26.56 100 LEU C O 1
ATOM 4872 N N . THR C 1 41 ? 40.636 32.004 30.384 1.00 23.43 101 THR C N 1
ATOM 4873 C CA . THR C 1 41 ? 41.152 33.341 30.158 1.00 19.89 101 THR C CA 1
ATOM 4874 C C . THR C 1 41 ? 41.538 33.935 31.507 1.00 25.58 101 THR C C 1
ATOM 4875 O O . THR C 1 41 ? 40.977 33.605 32.564 1.00 24.49 101 THR C O 1
ATOM 4886 N N . LEU C 1 42 ? 42.543 34.779 31.457 1.00 24.70 102 LEU C N 1
ATOM 4887 C CA . LEU C 1 42 ? 42.984 35.538 32.598 1.00 26.22 102 LEU C CA 1
ATOM 4888 C C . LEU C 1 42 ? 42.909 37.009 32.164 1.00 25.83 102 LEU C C 1
ATOM 4889 O O . LEU C 1 42 ? 43.462 37.401 31.107 1.00 20.67 102 LEU C O 1
ATOM 4905 N N . CYS C 1 43 ? 42.221 37.809 32.971 1.00 21.39 103 CYS C N 1
ATOM 4906 C CA . CYS C 1 43 ? 42.002 39.221 32.644 1.00 20.53 103 CYS C CA 1
ATOM 4907 C C . CYS C 1 43 ? 42.498 40.078 33.778 1.00 22.32 103 CYS C C 1
ATOM 4908 O O . CYS C 1 43 ? 42.296 39.741 34.939 1.00 22.02 103 CYS C O 1
ATOM 4916 N N . ASP C 1 44 ? 43.203 41.160 33.438 1.00 19.10 104 ASP C N 1
ATOM 4917 C CA . ASP C 1 44 ? 43.662 42.071 34.444 1.00 26.83 104 ASP C CA 1
ATOM 4918 C C . ASP C 1 44 ? 42.571 43.157 34.662 1.00 24.67 104 ASP C C 1
ATOM 4919 O O . ASP C 1 44 ? 42.511 44.144 33.932 1.00 26.15 104 ASP C O 1
ATOM 4928 N N . ILE C 1 45 ? 41.704 42.973 35.645 1.00 26.01 105 ILE C N 1
ATOM 4929 C CA . ILE C 1 45 ? 40.601 43.915 35.799 1.00 25.48 105 ILE C CA 1
ATOM 4930 C C . ILE C 1 45 ? 40.992 45.308 36.427 1.00 28.24 105 ILE C C 1
ATOM 4931 O O . ILE C 1 45 ? 40.160 46.210 36.494 1.00 23.14 105 ILE C O 1
ATOM 4947 N N . SER C 1 46 ? 42.247 45.466 36.843 1.00 25.08 106 SER C N 1
ATOM 4948 C CA . SER C 1 46 ? 42.846 46.786 37.146 1.00 33.44 106 SER C CA 1
ATOM 4949 C C . SER C 1 46 ? 43.305 47.597 35.917 1.00 30.51 106 SER C C 1
ATOM 4950 O O . SER C 1 46 ? 43.680 48.746 36.045 1.00 30.98 106 SER C O 1
ATOM 4958 N N . LEU C 1 47 ? 43.296 46.995 34.734 1.00 27.30 107 LEU C N 1
ATOM 4959 C CA . LEU C 1 47 ? 43.641 47.705 33.519 1.00 23.96 107 LEU C CA 1
ATOM 4960 C C . LEU C 1 47 ? 42.371 48.042 32.785 1.00 19.22 107 LEU C C 1
ATOM 4961 O O . LEU C 1 47 ? 41.357 47.376 32.957 1.00 22.30 107 LEU C O 1
ATOM 4977 N N . PRO C 1 48 ? 42.417 49.088 31.975 1.00 29.17 108 PRO C N 1
ATOM 4978 C CA . PRO C 1 48 ? 41.220 49.590 31.292 1.00 27.47 108 PRO C CA 1
ATOM 4979 C C . PRO C 1 48 ? 40.468 48.518 30.472 1.00 24.97 108 PRO C C 1
ATOM 4980 O O . PRO C 1 48 ? 41.021 47.887 29.571 1.00 18.78 108 PRO C O 1
ATOM 4991 N N . ASP C 1 49 ? 39.192 48.346 30.810 1.00 24.30 109 ASP C N 1
ATOM 4992 C CA . ASP C 1 49 ? 38.295 47.397 30.138 1.00 22.23 109 ASP C CA 1
ATOM 4993 C C . ASP C 1 49 ? 38.743 45.915 30.242 1.00 17.86 109 ASP C C 1
ATOM 4994 O O . ASP C 1 49 ? 38.529 45.143 29.312 1.00 17.79 109 ASP C O 1
ATOM 5003 N N . ALA C 1 50 ? 39.369 45.562 31.359 1.00 19.57 110 ALA C N 1
ATOM 5004 C CA . ALA C 1 50 ? 39.626 44.173 31.734 1.00 27.11 110 ALA C CA 1
ATOM 5005 C C . ALA C 1 50 ? 40.239 43.320 30.625 1.00 18.84 110 ALA C C 1
ATOM 5006 O O . ALA C 1 50 ? 39.670 42.285 30.264 1.00 15.48 110 ALA C O 1
ATOM 5013 N N . PRO C 1 51 ? 41.397 43.727 30.107 1.00 15.40 111 PRO C N 1
ATOM 5014 C CA . PRO C 1 51 ? 41.942 42.988 28.960 1.00 24.32 111 PRO C CA 1
ATOM 5015 C C . PRO C 1 51 ? 42.395 41.558 29.283 1.00 19.26 111 PRO C C 1
ATOM 5016 O O . PRO C 1 51 ? 42.871 41.219 30.380 1.00 19.50 111 PRO C O 1
ATOM 5027 N N . ILE C 1 52 ? 42.215 40.702 28.311 1.00 21.93 112 ILE C N 1
ATOM 5028 C CA . ILE C 1 52 ? 42.834 39.368 28.362 1.00 25.10 112 ILE C CA 1
ATOM 5029 C C . ILE C 1 52 ? 44.368 39.495 28.342 1.00 23.41 112 ILE C C 1
ATOM 5030 O O . ILE C 1 52 ? 44.929 40.152 27.457 1.00 20.51 112 ILE C O 1
ATOM 5046 N N . VAL C 1 53 ? 45.025 38.896 29.338 1.00 20.10 113 VAL C N 1
ATOM 5047 C CA . VAL C 1 53 ? 46.482 38.853 29.365 1.00 23.34 113 VAL C CA 1
ATOM 5048 C C . VAL C 1 53 ? 47.007 37.440 29.120 1.00 23.50 113 VAL C C 1
ATOM 5049 O O . VAL C 1 53 ? 48.204 37.249 28.907 1.00 25.98 113 VAL C O 1
ATOM 5062 N N . TYR C 1 54 ? 46.097 36.461 29.149 1.00 24.77 114 TYR C N 1
ATOM 5063 C CA . TYR C 1 54 ? 46.409 35.071 28.849 1.00 18.72 114 TYR C CA 1
ATOM 5064 C C . TYR C 1 54 ? 45.144 34.306 28.492 1.00 27.22 114 TYR C C 1
ATOM 5065 O O . TYR C 1 54 ? 44.139 34.390 29.231 1.00 25.01 114 TYR C O 1
ATOM 5083 N N . ALA C 1 55 ? 45.205 33.537 27.401 1.00 20.40 115 ALA C N 1
ATOM 5084 C CA . ALA C 1 55 ? 44.184 32.540 27.090 1.00 27.76 115 ALA C CA 1
ATOM 5085 C C . ALA C 1 55 ? 44.856 31.172 26.831 1.00 27.91 115 ALA C C 1
ATOM 5086 O O . ALA C 1 55 ? 45.935 31.090 26.191 1.00 19.58 115 ALA C O 1
ATOM 5093 N N . SER C 1 56 ? 44.231 30.108 27.336 1.00 21.35 116 SER C N 1
ATOM 5094 C CA . SER C 1 56 ? 44.780 28.750 27.215 1.00 24.63 116 SER C CA 1
ATOM 5095 C C . SER C 1 56 ? 44.664 28.200 25.786 1.00 24.78 116 SER C C 1
ATOM 5096 O O . SER C 1 56 ? 43.903 28.721 24.987 1.00 21.86 116 SER C O 1
ATOM 5104 N N . PRO C 1 57 ? 45.443 27.149 25.455 1.00 26.19 117 PRO C N 1
ATOM 5105 C CA . PRO C 1 57 ? 45.171 26.408 24.208 1.00 26.82 117 PRO C CA 1
ATOM 5106 C C . PRO C 1 57 ? 43.681 26.003 24.048 1.00 24.15 117 PRO C C 1
ATOM 5107 O O . PRO C 1 57 ? 43.084 26.115 22.979 1.00 24.25 117 PRO C O 1
ATOM 5118 N N . GLY C 1 58 ? 43.096 25.514 25.122 1.00 21.15 118 GLY C N 1
ATOM 5119 C CA . GLY C 1 58 ? 41.673 25.185 25.108 1.00 28.48 118 GLY C CA 1
ATOM 5120 C C . GLY C 1 58 ? 40.777 26.363 24.671 1.00 32.77 118 GLY C C 1
ATOM 5121 O O . GLY C 1 58 ? 39.727 26.146 24.065 1.00 22.08 118 GLY C O 1
ATOM 5125 N N . PHE C 1 59 ? 41.162 27.611 24.976 1.00 26.47 119 PHE C N 1
ATOM 5126 C CA . PHE C 1 59 ? 40.315 28.748 24.583 1.00 26.83 119 PHE C CA 1
ATOM 5127 C C . PHE C 1 59 ? 40.400 28.955 23.082 1.00 28.90 119 PHE C C 1
ATOM 5128 O O . PHE C 1 59 ? 39.389 29.189 22.427 1.00 28.96 119 PHE C O 1
ATOM 5145 N N . TYR C 1 60 ? 41.602 28.883 22.530 1.00 25.01 120 TYR C N 1
ATOM 5146 C CA . TYR C 1 60 ? 41.723 29.029 21.090 1.00 31.15 120 TYR C CA 1
ATOM 5147 C C . TYR C 1 60 ? 41.037 27.853 20.342 1.00 34.65 120 TYR C C 1
ATOM 5148 O O . TYR C 1 60 ? 40.488 28.021 19.250 1.00 34.14 120 TYR C O 1
ATOM 5166 N N . GLN C 1 61 ? 41.016 26.679 20.963 1.00 32.04 121 GLN C N 1
ATOM 5167 C CA . GLN C 1 61 ? 40.389 25.520 20.341 1.00 44.77 121 GLN C CA 1
ATOM 5168 C C . GLN C 1 61 ? 38.859 25.641 20.446 1.00 40.50 121 GLN C C 1
ATOM 5169 O O . GLN C 1 61 ? 38.121 25.293 19.520 1.00 38.14 121 GLN C O 1
ATOM 5183 N N . LEU C 1 62 ? 38.377 26.099 21.589 1.00 35.25 122 LEU C N 1
ATOM 5184 C CA . LEU C 1 62 ? 36.938 26.261 21.736 1.00 35.17 122 LEU C CA 1
ATOM 5185 C C . LEU C 1 62 ? 36.428 27.364 20.821 1.00 30.10 122 LEU C C 1
ATOM 5186 O O . LEU C 1 62 ? 35.446 27.172 20.135 1.00 31.28 122 LEU C O 1
ATOM 5202 N N . THR C 1 63 ? 37.103 28.509 20.778 1.00 37.19 123 THR C N 1
ATOM 5203 C CA . THR C 1 63 ? 36.520 29.697 20.126 1.00 32.45 123 THR C CA 1
ATOM 5204 C C . THR C 1 63 ? 36.933 29.852 18.670 1.00 35.64 123 THR C C 1
ATOM 5205 O O . THR C 1 63 ? 36.291 30.576 17.921 1.00 37.17 123 THR C O 1
ATOM 5216 N N . GLY C 1 64 ? 38.014 29.195 18.270 1.00 43.59 124 GLY C N 1
ATOM 5217 C CA . GLY C 1 64 ? 38.545 29.363 16.925 1.00 36.12 124 GLY C CA 1
ATOM 5218 C C . GLY C 1 64 ? 39.414 30.590 16.683 1.00 42.92 124 GLY C C 1
ATOM 5219 O O . GLY C 1 64 ? 39.984 30.734 15.593 1.00 40.73 124 GLY C O 1
ATOM 5223 N N . TYR C 1 65 ? 39.535 31.496 17.658 1.00 42.62 125 TYR C N 1
ATOM 5224 C CA . TYR C 1 65 ? 40.469 32.620 17.475 1.00 34.32 125 TYR C CA 1
ATOM 5225 C C . TYR C 1 65 ? 41.923 32.222 17.734 1.00 39.08 125 TYR C C 1
ATOM 5226 O O . TYR C 1 65 ? 42.223 31.107 18.213 1.00 40.30 125 TYR C O 1
ATOM 5244 N N . SER C 1 66 ? 42.821 33.147 17.411 1.00 34.85 126 SER C N 1
ATOM 5245 C CA . SER C 1 66 ? 44.237 32.997 17.697 1.00 36.75 126 SER C CA 1
ATOM 5246 C C . SER C 1 66 ? 44.656 34.111 18.659 1.00 38.07 126 SER C C 1
ATOM 5247 O O . SER C 1 66 ? 43.918 35.078 18.875 1.00 38.60 126 SER C O 1
ATOM 5255 N N . ALA C 1 67 ? 45.851 33.988 19.218 1.00 38.19 127 ALA C N 1
ATOM 5256 C CA . ALA C 1 67 ? 46.254 34.843 20.313 1.00 34.94 127 ALA C CA 1
ATOM 5257 C C . ALA C 1 67 ? 46.201 36.302 19.941 1.00 36.63 127 ALA C C 1
ATOM 5258 O O . ALA C 1 67 ? 45.677 37.099 20.705 1.00 42.85 127 ALA C O 1
ATOM 5265 N N . PRO C 1 68 ? 46.753 36.664 18.768 1.00 45.22 128 PRO C N 1
ATOM 5266 C CA . PRO C 1 68 ? 46.899 38.083 18.416 1.00 44.06 128 PRO C CA 1
ATOM 5267 C C . PRO C 1 68 ? 45.567 38.726 18.052 1.00 34.21 128 PRO C C 1
ATOM 5268 O O . PRO C 1 68 ? 45.456 39.943 18.043 1.00 42.42 128 PRO C O 1
ATOM 5279 N N . GLU C 1 69 ? 44.582 37.904 17.732 1.00 43.32 129 GLU C N 1
ATOM 5280 C CA . GLU C 1 69 ? 43.219 38.363 17.500 1.00 43.31 129 GLU C CA 1
ATOM 5281 C C . GLU C 1 69 ? 42.495 38.797 18.812 1.00 42.94 129 GLU C C 1
ATOM 5282 O O . GLU C 1 69 ? 41.652 39.690 18.773 1.00 43.43 129 GLU C O 1
ATOM 5294 N N . ILE C 1 70 ? 42.835 38.183 19.954 1.00 34.15 130 ILE C N 1
ATOM 5295 C CA . ILE C 1 70 ? 42.076 38.365 21.193 1.00 32.18 130 ILE C CA 1
ATOM 5296 C C . ILE C 1 70 ? 42.869 38.978 22.382 1.00 33.43 130 ILE C C 1
ATOM 5297 O O . ILE C 1 70 ? 42.308 39.601 23.282 1.00 26.84 130 ILE C O 1
ATOM 5313 N N . MET C 1 71 ? 44.176 38.856 22.375 1.00 27.41 131 MET C N 1
ATOM 5314 C CA . MET C 1 71 ? 44.958 39.421 23.459 1.00 32.79 131 MET C CA 1
ATOM 5315 C C . MET C 1 71 ? 44.771 40.924 23.624 1.00 32.46 131 MET C C 1
ATOM 5316 O O . MET C 1 71 ? 44.772 41.665 22.653 1.00 30.86 131 MET C O 1
ATOM 5330 N N . GLY C 1 72 ? 44.661 41.366 24.877 1.00 28.92 132 GLY C N 1
ATOM 5331 C CA . GLY C 1 72 ? 44.475 42.774 25.180 1.00 30.86 132 GLY C CA 1
ATOM 5332 C C . GLY C 1 72 ? 43.017 43.196 25.061 1.00 28.40 132 GLY C C 1
ATOM 5333 O O . GLY C 1 72 ? 42.681 44.310 25.388 1.00 27.00 132 GLY C O 1
ATOM 5337 N N . ARG C 1 73 ? 42.155 42.288 24.607 1.00 34.10 133 ARG C N 1
ATOM 5338 C CA . ARG C 1 73 ? 40.753 42.614 24.386 1.00 35.56 133 ARG C CA 1
ATOM 5339 C C . ARG C 1 73 ? 39.898 42.178 25.572 1.00 26.07 133 ARG C C 1
ATOM 5340 O O . ARG C 1 73 ? 40.256 41.277 26.345 1.00 21.00 133 ARG C O 1
ATOM 5361 N N . ASN C 1 74 ? 38.775 42.853 25.723 1.00 19.11 134 ASN C N 1
ATOM 5362 C CA . ASN C 1 74 ? 37.749 42.428 26.680 1.00 28.18 134 ASN C CA 1
ATOM 5363 C C . ASN C 1 74 ? 37.065 41.209 26.121 1.00 27.24 134 ASN C C 1
ATOM 5364 O O . ASN C 1 74 ? 36.913 41.080 24.902 1.00 30.56 134 ASN C O 1
ATOM 5375 N N . CYS C 1 75 ? 36.668 40.320 27.021 1.00 25.25 135 CYS C N 1
ATOM 5376 C CA . CYS C 1 75 ? 36.025 39.052 26.656 1.00 23.76 135 CYS C CA 1
ATOM 5377 C C . CYS C 1 75 ? 34.644 39.155 25.986 1.00 39.12 135 CYS C C 1
ATOM 5378 O O . CYS C 1 75 ? 34.122 38.138 25.464 1.00 31.18 135 CYS C O 1
ATOM 5386 N N . ARG C 1 76 ? 34.044 40.352 25.981 1.00 27.55 136 ARG C N 1
ATOM 5387 C CA . ARG C 1 76 ? 32.648 40.466 25.518 1.00 33.23 136 ARG C CA 1
ATOM 5388 C C . ARG C 1 76 ? 32.551 40.241 23.992 1.00 30.84 136 ARG C C 1
ATOM 5389 O O . ARG C 1 76 ? 31.472 39.996 23.468 1.00 34.42 136 ARG C O 1
ATOM 5410 N N . PHE C 1 77 ? 33.664 40.331 23.271 1.00 32.35 137 PHE C N 1
ATOM 5411 C CA . PHE C 1 77 ? 33.589 40.092 21.846 1.00 34.68 137 PHE C CA 1
ATOM 5412 C C . PHE C 1 77 ? 33.004 38.702 21.569 1.00 42.80 137 PHE C C 1
ATOM 5413 O O . PHE C 1 77 ? 32.540 38.445 20.472 1.00 44.63 137 PHE C O 1
ATOM 5430 N N . LEU C 1 78 ? 32.984 37.830 22.579 1.00 36.61 138 LEU C N 1
ATOM 5431 C CA . LEU C 1 78 ? 32.461 36.480 22.426 1.00 36.34 138 LEU C CA 1
ATOM 5432 C C . LEU C 1 78 ? 30.946 36.471 22.325 1.00 42.52 138 LEU C C 1
ATOM 5433 O O . LEU C 1 78 ? 30.327 35.489 21.903 1.00 31.45 138 LEU C O 1
ATOM 5449 N N . GLN C 1 79 ? 30.330 37.563 22.738 1.00 45.06 139 GLN C N 1
ATOM 5450 C CA . GLN C 1 79 ? 28.879 37.670 22.639 1.00 44.34 139 GLN C CA 1
ATOM 5451 C C . GLN C 1 79 ? 28.463 38.129 21.245 1.00 43.33 139 GLN C C 1
ATOM 5452 O O . GLN C 1 79 ? 27.280 38.197 20.950 1.00 56.62 139 GLN C O 1
ATOM 5466 N N . ASN C 1 80 ? 29.439 38.426 20.393 1.00 50.32 140 ASN C N 1
ATOM 5467 C CA . ASN C 1 80 ? 29.172 39.023 19.086 1.00 53.18 140 ASN C CA 1
ATOM 5468 C C . ASN C 1 80 ? 29.505 38.146 17.886 1.00 63.17 140 ASN C C 1
ATOM 5469 O O . ASN C 1 80 ? 30.642 37.698 17.714 1.00 58.04 140 ASN C O 1
ATOM 5480 N N . SER C 1 81 ? 28.496 37.936 17.048 1.00 69.79 141 SER C N 1
ATOM 5481 C CA . SER C 1 81 ? 28.684 37.427 15.694 1.00 71.29 141 SER C CA 1
ATOM 5482 C C . SER C 1 81 ? 28.473 38.615 14.718 1.00 69.20 141 SER C C 1
ATOM 5483 O O . SER C 1 81 ? 27.466 39.338 14.823 1.00 72.15 141 SER C O 1
ATOM 5491 N N . PRO C 1 82 ? 29.424 38.843 13.787 1.00 71.80 142 PRO C N 1
ATOM 5492 C CA . PRO C 1 82 ? 29.215 39.893 12.771 1.00 68.81 142 PRO C CA 1
ATOM 5493 C C . PRO C 1 82 ? 28.038 39.565 11.837 1.00 68.03 142 PRO C C 1
ATOM 5494 O O . PRO C 1 82 ? 27.594 40.408 11.047 1.00 60.01 142 PRO C O 1
ATOM 5505 N N . HIS C 1 83 ? 27.534 38.338 11.946 1.00 66.81 143 HIS C N 1
ATOM 5506 C CA . HIS C 1 83 ? 26.469 37.865 11.081 1.00 63.99 143 HIS C CA 1
ATOM 5507 C C . HIS C 1 83 ? 25.187 37.632 11.863 1.00 60.27 143 HIS C C 1
ATOM 5508 O O . HIS C 1 83 ? 24.301 36.896 11.424 1.00 58.40 143 HIS C O 1
ATOM 5523 N N . MET C 1 84 ? 25.064 38.269 13.017 1.00 57.77 144 MET C N 1
ATOM 5524 C CA . MET C 1 84 ? 23.755 38.330 13.632 1.00 57.10 144 MET C CA 1
ATOM 5525 C C . MET C 1 84 ? 23.257 39.760 13.743 1.00 57.06 144 MET C C 1
ATOM 5526 O O . MET C 1 84 ? 24.051 40.716 13.691 1.00 51.86 144 MET C O 1
ATOM 5540 N N . PRO C 1 85 ? 21.923 39.903 13.859 1.00 55.96 145 PRO C N 1
ATOM 5541 C CA . PRO C 1 85 ? 21.259 41.201 14.040 1.00 58.97 145 PRO C CA 1
ATOM 5542 C C . PRO C 1 85 ? 21.549 41.697 15.433 1.00 64.43 145 PRO C C 1
ATOM 5543 O O . PRO C 1 85 ? 21.845 40.870 16.317 1.00 61.75 145 PRO C O 1
ATOM 5554 N N . PRO C 1 86 ? 21.467 43.017 15.640 1.00 66.72 146 PRO C N 1
ATOM 5555 C CA . PRO C 1 86 ? 21.791 43.535 16.975 1.00 71.17 146 PRO C CA 1
ATOM 5556 C C . PRO C 1 86 ? 20.826 42.978 18.034 1.00 70.59 146 PRO C C 1
ATOM 5557 O O . PRO C 1 86 ? 19.760 42.425 17.695 1.00 68.03 146 PRO C O 1
ATOM 5568 N N . PRO C 1 87 ? 21.217 43.075 19.316 1.00 72.89 147 PRO C N 1
ATOM 5569 C CA . PRO C 1 87 ? 20.292 42.598 20.350 1.00 71.86 147 PRO C CA 1
ATOM 5570 C C . PRO C 1 87 ? 19.441 43.718 20.967 1.00 73.26 147 PRO C C 1
ATOM 5571 O O . PRO C 1 87 ? 19.911 44.860 21.154 1.00 71.27 147 PRO C O 1
ATOM 5582 N N . GLY C 1 88 ? 18.175 43.392 21.213 1.00 67.54 148 GLY C N 1
ATOM 5583 C CA . GLY C 1 88 ? 17.413 44.008 22.292 1.00 71.94 148 GLY C CA 1
ATOM 5584 C C . GLY C 1 88 ? 17.302 42.938 23.367 1.00 76.77 148 GLY C C 1
ATOM 5585 O O . GLY C 1 88 ? 17.293 43.216 24.577 1.00 78.27 148 GLY C O 1
ATOM 5589 N N . ARG C 1 89 ? 17.225 41.696 22.881 1.00 84.07 149 ARG C N 1
ATOM 5590 C CA . ARG C 1 89 ? 17.278 40.483 23.694 1.00 84.73 149 ARG C CA 1
ATOM 5591 C C . ARG C 1 89 ? 18.680 40.318 24.302 1.00 84.16 149 ARG C C 1
ATOM 5592 O O . ARG C 1 89 ? 19.518 39.588 23.760 1.00 91.47 149 ARG C O 1
ATOM 5613 N N . VAL C 1 90 ? 18.933 41.017 25.411 1.00 84.18 150 VAL C N 1
ATOM 5614 C CA . VAL C 1 90 ? 20.211 40.916 26.128 1.00 83.73 150 VAL C CA 1
ATOM 5615 C C . VAL C 1 90 ? 20.075 39.951 27.296 1.00 81.29 150 VAL C C 1
ATOM 5616 O O . VAL C 1 90 ? 19.127 40.042 28.069 1.00 89.90 150 VAL C O 1
ATOM 5629 N N . SER C 1 91 ? 21.018 39.032 27.447 1.00 70.33 151 SER C N 1
ATOM 5630 C CA . SER C 1 91 ? 20.868 38.032 28.488 1.00 63.16 151 SER C CA 1
ATOM 5631 C C . SER C 1 91 ? 21.042 38.690 29.848 1.00 57.44 151 SER C C 1
ATOM 5632 O O . SER C 1 91 ? 21.793 39.666 29.992 1.00 52.71 151 SER C O 1
ATOM 5640 N N . ASP C 1 92 ? 20.321 38.171 30.836 1.00 49.23 152 ASP C N 1
ATOM 5641 C CA . ASP C 1 92 ? 20.604 38.505 32.219 1.00 49.58 152 ASP C CA 1
ATOM 5642 C C . ASP C 1 92 ? 22.041 38.065 32.573 1.00 42.53 152 ASP C C 1
ATOM 5643 O O . ASP C 1 92 ? 22.619 38.501 33.570 1.00 30.83 152 ASP C O 1
ATOM 5652 N N . ALA C 1 93 ? 22.593 37.175 31.757 1.00 42.69 153 ALA C N 1
ATOM 5653 C CA . ALA C 1 93 ? 23.916 36.614 32.008 1.00 46.17 153 ALA C CA 1
ATOM 5654 C C . ALA C 1 93 ? 24.952 37.739 32.019 1.00 32.81 153 ALA C C 1
ATOM 5655 O O . ALA C 1 93 ? 25.686 37.883 32.983 1.00 30.10 153 ALA C O 1
ATOM 5662 N N . VAL C 1 94 ? 24.923 38.567 30.981 1.00 29.48 154 VAL C N 1
ATOM 5663 C CA . VAL C 1 94 ? 25.799 39.724 30.871 1.00 40.00 154 VAL C CA 1
ATOM 5664 C C . VAL C 1 94 ? 25.838 40.600 32.134 1.00 38.08 154 VAL C C 1
ATOM 5665 O O . VAL C 1 94 ? 26.949 40.869 32.638 1.00 28.91 154 VAL C O 1
ATOM 5678 N N . GLN C 1 95 ? 24.675 41.020 32.659 1.00 32.65 155 GLN C N 1
ATOM 5679 C CA . GLN C 1 95 ? 24.643 41.855 33.880 1.00 33.56 155 GLN C CA 1
ATOM 5680 C C . GLN C 1 95 ? 25.167 41.119 35.098 1.00 34.51 155 GLN C C 1
ATOM 5681 O O . GLN C 1 95 ? 25.862 41.700 35.955 1.00 28.69 155 GLN C O 1
ATOM 5695 N N . GLU C 1 96 ? 24.732 39.868 35.234 1.00 29.49 156 GLU C N 1
ATOM 5696 C CA . GLU C 1 96 ? 25.198 39.033 36.344 1.00 33.33 156 GLU C CA 1
ATOM 5697 C C . GLU C 1 96 ? 26.743 38.989 36.294 1.00 28.00 156 GLU C C 1
ATOM 5698 O O . GLU C 1 96 ? 27.401 39.230 37.301 1.00 30.11 156 GLU C O 1
ATOM 5710 N N . MET C 1 97 ? 27.318 38.730 35.120 1.00 23.04 157 MET C N 1
ATOM 5711 C CA . MET C 1 97 ? 28.781 38.703 35.025 1.00 29.64 157 MET C CA 1
ATOM 5712 C C . MET C 1 97 ? 29.340 40.092 35.408 1.00 28.94 157 MET C C 1
ATOM 5713 O O . MET C 1 97 ? 30.234 40.206 36.242 1.00 22.41 157 MET C O 1
ATOM 5727 N N . ARG C 1 98 ? 28.718 41.143 34.860 1.00 29.00 158 ARG C N 1
ATOM 5728 C CA . ARG C 1 98 ? 29.167 42.507 35.068 1.00 31.49 158 ARG C CA 1
ATOM 5729 C C . ARG C 1 98 ? 29.211 42.863 36.536 1.00 32.84 158 ARG C C 1
ATOM 5730 O O . ARG C 1 98 ? 30.195 43.460 37.029 1.00 24.24 158 ARG C O 1
ATOM 5751 N N . ARG C 1 99 ? 28.158 42.447 37.235 1.00 30.25 159 ARG C N 1
ATOM 5752 C CA . ARG C 1 99 ? 27.938 42.845 38.614 1.00 32.95 159 ARG C CA 1
ATOM 5753 C C . ARG C 1 99 ? 28.818 42.000 39.493 1.00 26.99 159 ARG C C 1
ATOM 5754 O O . ARG C 1 99 ? 29.409 42.467 40.469 1.00 34.72 159 ARG C O 1
ATOM 5775 N N . ALA C 1 100 ? 28.973 40.753 39.111 1.00 28.03 160 ALA C N 1
ATOM 5776 C CA . ALA C 1 100 ? 29.825 39.863 39.889 1.00 33.74 160 ALA C CA 1
ATOM 5777 C C . ALA C 1 100 ? 31.277 40.325 39.811 1.00 29.23 160 ALA C C 1
ATOM 5778 O O . ALA C 1 100 ? 31.970 40.469 40.837 1.00 31.19 160 ALA C O 1
ATOM 5785 N N . ILE C 1 101 ? 31.705 40.642 38.593 1.00 29.63 161 ILE C N 1
ATOM 5786 C CA . ILE C 1 101 ? 33.098 41.058 38.356 1.00 33.32 161 ILE C CA 1
ATOM 5787 C C . ILE C 1 101 ? 33.379 42.264 39.232 1.00 40.32 161 ILE C C 1
ATOM 5788 O O . ILE C 1 101 ? 34.407 42.328 39.919 1.00 34.82 161 ILE C O 1
ATOM 5804 N N . ARG C 1 102 ? 32.414 43.185 39.227 1.00 33.76 162 ARG C N 1
ATOM 5805 C CA . ARG C 1 102 ? 32.489 44.448 39.961 1.00 38.40 162 ARG C CA 1
ATOM 5806 C C . ARG C 1 102 ? 32.556 44.240 41.491 1.00 38.02 162 ARG C C 1
ATOM 5807 O O . ARG C 1 102 ? 33.315 44.909 42.184 1.00 36.52 162 ARG C O 1
ATOM 5828 N N . ALA C 1 103 ? 31.813 43.267 42.003 1.00 45.18 163 ALA C N 1
ATOM 5829 C CA . ALA C 1 103 ? 31.869 42.940 43.422 1.00 45.65 163 ALA C CA 1
ATOM 5830 C C . ALA C 1 103 ? 33.004 41.945 43.802 1.00 50.63 163 ALA C C 1
ATOM 5831 O O . ALA C 1 103 ? 33.107 41.518 44.948 1.00 44.12 163 ALA C O 1
ATOM 5838 N N . HIS C 1 104 ? 33.878 41.598 42.863 1.00 51.28 164 HIS C N 1
ATOM 5839 C CA . HIS C 1 104 ? 34.874 40.540 43.106 1.00 43.78 164 HIS C CA 1
ATOM 5840 C C . HIS C 1 104 ? 34.211 39.254 43.608 1.00 42.70 164 HIS C C 1
ATOM 5841 O O . HIS C 1 104 ? 34.725 38.598 44.507 1.00 46.29 164 HIS C O 1
ATOM 5856 N N . GLN C 1 105 ? 33.065 38.910 43.029 1.00 45.84 165 GLN C N 1
ATOM 5857 C CA . GLN C 1 105 ? 32.335 37.721 43.417 1.00 44.12 165 GLN C CA 1
ATOM 5858 C C . GLN C 1 105 ? 32.454 36.661 42.348 1.00 42.86 165 GLN C C 1
ATOM 5859 O O . GLN C 1 105 ? 32.334 36.952 41.152 1.00 39.35 165 GLN C O 1
ATOM 5873 N N . GLU C 1 106 ? 32.624 35.425 42.804 1.00 35.49 166 GLU C N 1
ATOM 5874 C CA . GLU C 1 106 ? 32.498 34.251 41.957 1.00 45.09 166 GLU C CA 1
ATOM 5875 C C . GLU C 1 106 ? 31.168 34.337 41.286 1.00 37.75 166 GLU C C 1
ATOM 5876 O O . GLU C 1 106 ? 30.212 34.806 41.895 1.00 37.57 166 GLU C O 1
ATOM 5888 N N . VAL C 1 107 ? 31.083 33.825 40.067 1.00 25.68 167 VAL C N 1
ATOM 5889 C CA . VAL C 1 107 ? 29.831 33.781 39.379 1.00 23.90 167 VAL C CA 1
ATOM 5890 C C . VAL C 1 107 ? 29.874 32.733 38.326 1.00 31.05 167 VAL C C 1
ATOM 5891 O O . VAL C 1 107 ? 30.907 32.479 37.699 1.00 29.64 167 VAL C O 1
ATOM 5904 N N . GLN C 1 108 ? 28.739 32.107 38.109 1.00 28.99 168 GLN C N 1
ATOM 5905 C CA . GLN C 1 108 ? 28.662 31.127 37.056 1.00 37.74 168 GLN C CA 1
ATOM 5906 C C . GLN C 1 108 ? 27.332 31.278 36.383 1.00 35.44 168 GLN C C 1
ATOM 5907 O O . GLN C 1 108 ? 26.275 31.207 37.035 1.00 39.98 168 GLN C O 1
ATOM 5921 N N . VAL C 1 109 ? 27.396 31.493 35.079 1.00 28.49 169 VAL C N 1
ATOM 5922 C CA . VAL C 1 109 ? 26.224 31.651 34.266 1.00 28.78 169 VAL C CA 1
ATOM 5923 C C . VAL C 1 109 ? 26.406 30.874 32.991 1.00 32.35 169 VAL C C 1
ATOM 5924 O O . VAL C 1 109 ? 27.479 30.382 32.674 1.00 30.85 169 VAL C O 1
ATOM 5937 N N . ARG C 1 110 ? 25.332 30.788 32.236 1.00 33.39 170 ARG C N 1
ATOM 5938 C CA . ARG C 1 110 ? 25.377 30.186 30.932 1.00 33.20 170 ARG C CA 1
ATOM 5939 C C . ARG C 1 110 ? 24.887 31.271 30.029 1.00 34.83 170 ARG C C 1
ATOM 5940 O O . ARG C 1 110 ? 24.041 32.087 30.424 1.00 34.59 170 ARG C O 1
ATOM 5961 N N . ILE C 1 111 ? 25.415 31.310 28.822 1.00 27.58 171 ILE C N 1
ATOM 5962 C CA . ILE C 1 111 ? 25.171 32.436 27.975 1.00 27.09 171 ILE C CA 1
ATOM 5963 C C . ILE C 1 111 ? 25.534 32.035 26.594 1.00 29.39 171 ILE C C 1
ATOM 5964 O O . ILE C 1 111 ? 26.383 31.158 26.419 1.00 39.24 171 ILE C O 1
ATOM 5980 N N . VAL C 1 112 ? 24.978 32.697 25.595 1.00 28.96 172 VAL C N 1
ATOM 5981 C CA . VAL C 1 112 ? 25.352 32.376 24.234 1.00 24.93 172 VAL C CA 1
ATOM 5982 C C . VAL C 1 112 ? 26.533 33.172 23.783 1.00 37.87 172 VAL C C 1
ATOM 5983 O O . VAL C 1 112 ? 26.508 34.412 23.812 1.00 39.46 172 VAL C O 1
ATOM 5996 N N . ASN C 1 113 ? 27.585 32.468 23.366 1.00 35.58 173 ASN C N 1
ATOM 5997 C CA . ASN C 1 113 ? 28.649 33.112 22.607 1.00 40.35 173 ASN C CA 1
ATOM 5998 C C . ASN C 1 113 ? 28.773 32.580 21.193 1.00 38.61 173 ASN C C 1
ATOM 5999 O O . ASN C 1 113 ? 28.083 31.635 20.778 1.00 36.29 173 ASN C O 1
ATOM 6010 N N . TYR C 1 114 ? 29.697 33.196 20.476 1.00 37.33 174 TYR C N 1
ATOM 6011 C CA . TYR C 1 114 ? 29.889 32.916 19.081 1.00 42.30 174 TYR C CA 1
ATOM 6012 C C . TYR C 1 114 ? 31.351 32.622 18.844 1.00 44.36 174 TYR C C 1
ATOM 6013 O O . TYR C 1 114 ? 32.217 33.409 19.221 1.00 39.71 174 TYR C O 1
ATOM 6031 N N . LYS C 1 115 ? 31.612 31.444 18.279 1.00 42.97 175 LYS C N 1
ATOM 6032 C CA . LYS C 1 115 ? 32.951 31.070 17.824 1.00 41.93 175 LYS C CA 1
ATOM 6033 C C . LYS C 1 115 ? 33.308 32.055 16.744 1.00 38.61 175 LYS C C 1
ATOM 6034 O O . LYS C 1 115 ? 32.470 32.826 16.314 1.00 41.33 175 LYS C O 1
ATOM 6053 N N . LYS C 1 116 ? 34.556 32.057 16.322 1.00 38.87 176 LYS C N 1
ATOM 6054 C CA . LYS C 1 116 ? 34.984 33.008 15.331 1.00 46.25 176 LYS C CA 1
ATOM 6055 C C . LYS C 1 116 ? 34.297 32.782 13.980 1.00 57.18 176 LYS C C 1
ATOM 6056 O O . LYS C 1 116 ? 34.296 33.680 13.128 1.00 53.30 176 LYS C O 1
ATOM 6075 N N . ASN C 1 117 ? 33.757 31.577 13.767 1.00 49.41 177 ASN C N 1
ATOM 6076 C CA . ASN C 1 117 ? 33.031 31.274 12.532 1.00 52.03 177 ASN C CA 1
ATOM 6077 C C . ASN C 1 117 ? 31.509 31.543 12.628 1.00 51.81 177 ASN C C 1
ATOM 6078 O O . ASN C 1 117 ? 30.763 31.197 11.720 1.00 59.19 177 ASN C O 1
ATOM 6089 N N . GLY C 1 118 ? 31.052 32.150 13.721 1.00 43.54 178 GLY C N 1
ATOM 6090 C CA . GLY C 1 118 ? 29.658 32.560 13.833 1.00 49.02 178 GLY C CA 1
ATOM 6091 C C . GLY C 1 118 ? 28.694 31.545 14.417 1.00 46.60 178 GLY C C 1
ATOM 6092 O O . GLY C 1 118 ? 27.495 31.781 14.492 1.00 56.56 178 GLY C O 1
ATOM 6096 N N . THR C 1 119 ? 29.203 30.413 14.852 1.00 37.14 179 THR C N 1
ATOM 6097 C CA . THR C 1 119 ? 28.348 29.378 15.427 1.00 51.33 179 THR C CA 1
ATOM 6098 C C . THR C 1 119 ? 28.031 29.669 16.891 1.00 48.72 179 THR C C 1
ATOM 6099 O O . THR C 1 119 ? 28.926 29.909 17.689 1.00 53.51 179 THR C O 1
ATOM 6110 N N . PRO C 1 120 ? 26.751 29.663 17.254 1.00 47.91 180 PRO C N 1
ATOM 6111 C CA . PRO C 1 120 ? 26.482 29.900 18.670 1.00 47.07 180 PRO C CA 1
ATOM 6112 C C . PRO C 1 120 ? 26.797 28.676 19.530 1.00 44.92 180 PRO C C 1
ATOM 6113 O O . PRO C 1 120 ? 26.681 27.538 19.061 1.00 41.45 180 PRO C O 1
ATOM 6124 N N . PHE C 1 121 ? 27.175 28.900 20.781 1.00 32.85 181 PHE C N 1
ATOM 6125 C CA . PHE C 1 121 ? 27.225 27.800 21.709 1.00 35.09 181 PHE C CA 1
ATOM 6126 C C . PHE C 1 121 ? 26.888 28.250 23.084 1.00 34.24 181 PHE C C 1
ATOM 6127 O O . PHE C 1 121 ? 27.215 29.356 23.516 1.00 31.31 181 PHE C O 1
ATOM 6144 N N . THR C 1 122 ? 26.234 27.357 23.789 1.00 36.81 182 THR C N 1
ATOM 6145 C CA . THR C 1 122 ? 25.898 27.618 25.161 1.00 39.65 182 THR C CA 1
ATOM 6146 C C . THR C 1 122 ? 27.147 27.460 26.049 1.00 39.51 182 THR C C 1
ATOM 6147 O O . THR C 1 122 ? 27.452 26.382 26.549 1.00 34.42 182 THR C O 1
ATOM 6158 N N . ASN C 1 123 ? 27.853 28.577 26.238 1.00 32.56 183 ASN C N 1
ATOM 6159 C CA . ASN C 1 123 ? 29.096 28.578 26.966 1.00 29.22 183 ASN C CA 1
ATOM 6160 C C . ASN C 1 123 ? 28.797 28.568 28.450 1.00 34.73 183 ASN C C 1
ATOM 6161 O O . ASN C 1 123 ? 28.060 29.445 28.940 1.00 40.00 183 ASN C O 1
ATOM 6172 N N . VAL C 1 124 ? 29.314 27.590 29.191 1.00 26.57 184 VAL C N 1
ATOM 6173 C CA . VAL C 1 124 ? 29.188 27.682 30.652 1.00 28.29 184 VAL C CA 1
ATOM 6174 C C . VAL C 1 124 ? 30.437 28.370 31.242 1.00 32.00 184 VAL C C 1
ATOM 6175 O O . VAL C 1 124 ? 31.520 27.758 31.448 1.00 24.10 184 VAL C O 1
ATOM 6188 N N . VAL C 1 125 ? 30.247 29.660 31.516 1.00 31.62 185 VAL C N 1
ATOM 6189 C CA . VAL C 1 125 ? 31.319 30.547 31.937 1.00 25.82 185 VAL C CA 1
ATOM 6190 C C . VAL C 1 125 ? 31.297 30.691 33.414 1.00 27.47 185 VAL C C 1
ATOM 6191 O O . VAL C 1 125 ? 30.257 30.985 34.018 1.00 32.72 185 VAL C O 1
ATOM 6204 N N . THR C 1 126 ? 32.449 30.511 34.013 1.00 20.12 186 THR C N 1
ATOM 6205 C CA . THR C 1 126 ? 32.628 30.763 35.444 1.00 27.10 186 THR C CA 1
ATOM 6206 C C . THR C 1 126 ? 33.728 31.794 35.613 1.00 31.30 186 THR C C 1
ATOM 6207 O O . THR C 1 126 ? 34.805 31.632 35.047 1.00 29.49 186 THR C O 1
ATOM 6218 N N . ILE C 1 127 ? 33.501 32.802 36.444 1.00 25.12 187 ILE 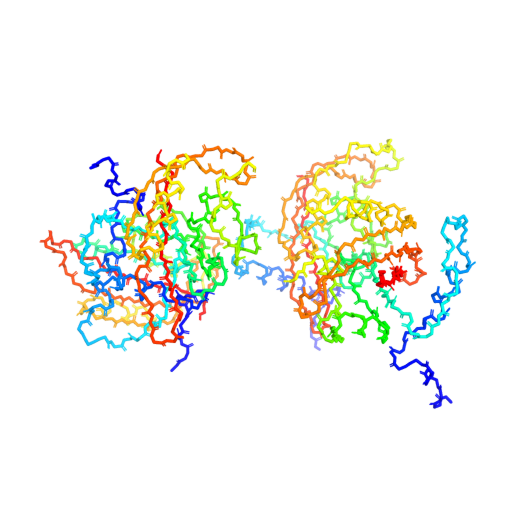C N 1
ATOM 6219 C CA . ILE C 1 127 ? 34.489 33.821 36.662 1.00 20.86 187 ILE C CA 1
ATOM 6220 C C . ILE C 1 127 ? 34.834 33.861 38.116 1.00 27.70 187 ILE C C 1
ATOM 6221 O O . ILE C 1 127 ? 33.961 33.962 38.979 1.00 32.91 187 ILE C O 1
ATOM 6237 N N . LEU C 1 128 ? 36.117 33.753 38.399 1.00 27.49 188 LEU C N 1
ATOM 6238 C CA . LEU C 1 128 ? 36.604 33.800 39.758 1.00 39.97 188 LEU C CA 1
ATOM 6239 C C . LEU C 1 128 ? 37.583 34.962 39.970 1.00 39.97 188 LEU C C 1
ATOM 6240 O O . LEU C 1 128 ? 38.367 35.287 39.094 1.00 37.21 188 LEU C O 1
ATOM 6256 N N . PRO C 1 129 ? 37.536 35.586 41.150 1.00 37.26 189 PRO C N 1
ATOM 6257 C CA . PRO C 1 129 ? 38.464 36.634 41.574 1.00 37.63 189 PRO C CA 1
ATOM 6258 C C . PRO C 1 129 ? 39.792 36.100 42.093 1.00 49.91 189 PRO C C 1
ATOM 6259 O O . PRO C 1 129 ? 39.817 35.057 42.741 1.00 43.36 189 PRO C O 1
ATOM 6270 N N . LEU C 1 130 ? 40.876 36.828 41.828 1.00 48.22 190 LEU C N 1
ATOM 6271 C CA . LEU C 1 130 ? 42.156 36.589 42.485 1.00 52.20 190 LEU C CA 1
ATOM 6272 C C . LEU C 1 130 ? 42.436 37.666 43.532 1.00 57.20 190 LEU C C 1
ATOM 6273 O O . LEU C 1 130 ? 41.670 38.619 43.673 1.00 61.70 190 LEU C O 1
ATOM 6289 N N . TRP C 1 131 ? 43.538 37.505 44.263 1.00 67.08 191 TRP C N 1
ATOM 6290 C CA . TRP C 1 131 ? 44.038 38.551 45.159 1.00 63.65 191 TRP C CA 1
ATOM 6291 C C . TRP C 1 131 ? 45.117 39.395 44.449 1.00 66.70 191 TRP C C 1
ATOM 6292 O O . TRP C 1 131 ? 45.780 38.923 43.510 1.00 66.05 191 TRP C O 1
ATOM 6313 N N . ALA C 1 132 ? 45.278 40.647 44.883 1.00 67.10 192 ALA C N 1
ATOM 6314 C CA . ALA C 1 132 ? 46.266 41.550 44.277 1.00 63.56 192 ALA C CA 1
ATOM 6315 C C . ALA C 1 132 ? 47.645 40.898 44.196 1.00 65.95 192 ALA C C 1
ATOM 6316 O O . ALA C 1 132 ? 48.250 40.578 45.218 1.00 73.64 192 ALA C O 1
ATOM 6323 N N . ASP C 1 133 ? 48.121 40.690 42.970 1.00 69.25 193 ASP C N 1
ATOM 6324 C CA . ASP C 1 133 ? 49.430 40.081 42.719 1.00 70.37 193 ASP C CA 1
ATOM 6325 C C . ASP C 1 133 ? 50.521 41.017 43.218 1.00 71.82 193 ASP C C 1
ATOM 6326 O O . ASP C 1 133 ? 50.242 42.187 43.525 1.00 72.77 193 ASP C O 1
ATOM 6335 N N . PRO C 1 134 ? 51.771 40.518 43.288 1.00 73.47 194 PRO C N 1
ATOM 6336 C CA . PRO C 1 134 ? 52.897 41.399 43.638 1.00 69.15 194 PRO C CA 1
ATOM 6337 C C . PRO C 1 134 ? 52.808 42.741 42.897 1.00 74.34 194 PRO C C 1
ATOM 6338 O O . PRO C 1 134 ? 53.471 43.724 43.270 1.00 74.83 194 PRO C O 1
ATOM 6349 N N . SER C 1 135 ? 51.985 42.759 41.847 1.00 74.36 195 SER C N 1
ATOM 6350 C CA . SER C 1 135 ? 51.676 43.964 41.074 1.00 65.93 195 SER C CA 1
ATOM 6351 C C . SER C 1 135 ? 50.777 44.989 41.796 1.00 71.49 195 SER C C 1
ATOM 6352 O O . SER C 1 135 ? 50.935 46.214 41.615 1.00 71.34 195 SER C O 1
ATOM 6360 N N . GLY C 1 136 ? 49.840 44.499 42.608 1.00 66.73 196 GLY C N 1
ATOM 6361 C CA . GLY C 1 136 ? 48.821 45.358 43.196 1.00 70.22 196 GLY C CA 1
ATOM 6362 C C . GLY C 1 136 ? 47.575 45.307 42.327 1.00 70.73 196 GLY C C 1
ATOM 6363 O O . GLY C 1 136 ? 46.556 45.962 42.600 1.00 61.08 196 GLY C O 1
ATOM 6367 N N . HIS C 1 137 ? 47.683 44.496 41.274 1.00 65.92 197 HIS C N 1
ATOM 6368 C CA . HIS C 1 137 ? 46.645 44.317 40.279 1.00 55.44 197 HIS C CA 1
ATOM 6369 C C . HIS C 1 137 ? 45.758 43.138 40.637 1.00 49.66 197 HIS C C 1
ATOM 6370 O O . HIS C 1 137 ? 46.244 42.083 41.036 1.00 50.47 197 HIS C O 1
ATOM 6385 N N . HIS C 1 138 ? 44.456 43.332 40.480 1.00 49.70 198 HIS C N 1
ATOM 6386 C CA . HIS C 1 138 ? 43.464 42.279 40.655 1.00 43.91 198 HIS C CA 1
ATOM 6387 C C . HIS C 1 138 ? 43.199 41.593 39.320 1.00 39.84 198 HIS C C 1
ATOM 6388 O O . HIS C 1 138 ? 43.096 42.243 38.292 1.00 36.78 198 HIS C O 1
ATOM 6403 N N . PHE C 1 139 ? 43.090 40.274 39.337 1.00 41.51 199 PHE C N 1
ATOM 6404 C CA . PHE C 1 139 ? 42.802 39.509 38.125 1.00 38.97 199 PHE C CA 1
ATOM 6405 C C . PHE C 1 139 ? 41.504 38.716 38.272 1.00 31.83 199 PHE C C 1
ATOM 6406 O O . PHE C 1 139 ? 40.983 38.514 39.362 1.00 31.04 199 PHE C O 1
ATOM 6423 N N . ALA C 1 140 ? 41.003 38.269 37.139 1.00 29.72 200 ALA C N 1
ATOM 6424 C CA . ALA C 1 140 ? 39.839 37.440 37.091 1.00 27.63 200 ALA C CA 1
ATOM 6425 C C . ALA C 1 140 ? 40.214 36.296 36.187 1.00 22.70 200 ALA C C 1
ATOM 6426 O O . ALA C 1 140 ? 40.864 36.499 35.150 1.00 23.42 200 ALA C O 1
ATOM 6433 N N . VAL C 1 141 ? 39.834 35.099 36.612 1.00 23.99 201 VAL C N 1
ATOM 6434 C CA . VAL C 1 141 ? 40.010 33.888 35.832 1.00 29.07 201 VAL C CA 1
ATOM 6435 C C . VAL C 1 141 ? 38.663 33.467 35.359 1.00 24.48 201 VAL C C 1
ATOM 6436 O O . VAL C 1 141 ? 37.757 33.290 36.167 1.00 25.38 201 VAL C O 1
ATOM 6449 N N . GLY C 1 142 ? 38.539 33.298 34.061 1.00 20.82 202 GLY C N 1
ATOM 6450 C CA . GLY C 1 142 ? 37.364 32.725 33.469 1.00 22.96 202 GLY C CA 1
ATOM 6451 C C . GLY C 1 142 ? 37.618 31.339 32.888 1.00 27.48 202 GLY C C 1
ATOM 6452 O O . GLY C 1 142 ? 38.670 31.073 32.282 1.00 23.15 202 GLY C O 1
ATOM 6456 N N . LEU C 1 143 ? 36.645 30.453 33.117 1.00 22.83 203 LEU C N 1
ATOM 6457 C CA . LEU C 1 143 ? 36.636 29.119 32.561 1.00 26.53 203 LEU C CA 1
ATOM 6458 C C . LEU C 1 143 ? 35.442 29.049 31.655 1.00 25.81 203 LEU C C 1
ATOM 6459 O O . LEU C 1 143 ? 34.321 29.339 32.097 1.00 28.78 203 LEU C O 1
ATOM 6475 N N . GLN C 1 144 ? 35.686 28.747 30.385 1.00 22.52 204 GLN C N 1
ATOM 6476 C CA . GLN C 1 144 ? 34.639 28.520 29.396 1.00 24.85 204 GLN C CA 1
ATOM 6477 C C . GLN C 1 144 ? 34.539 27.001 29.047 1.00 37.92 204 GLN C C 1
ATOM 6478 O O . GLN C 1 144 ? 35.520 26.235 29.211 1.00 28.79 204 GLN C O 1
ATOM 6492 N N . ALA C 1 145 ? 33.381 26.610 28.512 1.00 29.26 205 ALA C N 1
ATOM 6493 C CA . ALA C 1 145 ? 33.163 25.286 27.899 1.00 32.71 205 ALA C CA 1
ATOM 6494 C C . ALA C 1 145 ? 31.796 25.245 27.206 1.00 29.75 205 ALA C C 1
ATOM 6495 O O . ALA C 1 145 ? 30.835 25.777 27.727 1.00 33.58 205 ALA C O 1
ATOM 6502 N N . GLU C 1 146 ? 31.732 24.655 26.022 1.00 26.12 206 GLU C N 1
ATOM 6503 C CA . GLU C 1 146 ? 30.491 24.473 25.304 1.00 41.18 206 GLU C CA 1
ATOM 6504 C C . GLU C 1 146 ? 29.374 23.834 26.182 1.00 44.61 206 GLU C C 1
ATOM 6505 O O . GLU C 1 146 ? 29.501 22.704 26.676 1.00 43.81 206 GLU C O 1
ATOM 6517 N N . GLY D 1 1 ? 47.184 33.311 73.820 1.00 43.01 61 GLY D N 1
ATOM 6518 C CA . GLY D 1 1 ? 46.981 33.120 72.389 1.00 38.20 61 GLY D CA 1
ATOM 6519 C C . GLY D 1 1 ? 45.844 33.915 71.749 1.00 46.32 61 GLY D C 1
ATOM 6520 O O . GLY D 1 1 ? 44.923 34.436 72.436 1.00 40.82 61 GLY D O 1
ATOM 6521 N N . ALA D 1 2 ? 45.896 34.018 70.423 1.00 42.32 62 ALA D N 1
ATOM 6522 C CA . ALA D 1 2 ? 44.695 34.434 69.727 1.00 45.45 62 ALA D CA 1
ATOM 6523 C C . ALA D 1 2 ? 44.189 33.338 68.804 1.00 46.97 62 ALA D C 1
ATOM 6524 O O . ALA D 1 2 ? 44.282 33.436 67.589 1.00 43.85 62 ALA D O 1
ATOM 6530 N N . MET D 1 3 ? 43.655 32.294 69.417 1.00 45.25 63 MET D N 1
ATOM 6531 C CA . MET D 1 3 ? 42.566 31.537 68.809 1.00 49.45 63 MET D CA 1
ATOM 6532 C C . MET D 1 3 ? 41.247 32.172 69.309 1.00 52.89 63 MET D C 1
ATOM 6533 O O . MET D 1 3 ? 40.140 31.688 69.049 1.00 56.44 63 MET D O 1
ATOM 6547 N N . ASP D 1 4 ? 41.380 33.292 70.014 1.00 57.58 64 ASP D N 1
ATOM 6548 C CA . ASP D 1 4 ? 40.227 34.018 70.528 1.00 57.02 64 ASP D CA 1
ATOM 6549 C C . ASP D 1 4 ? 39.324 34.546 69.408 1.00 48.30 64 ASP D C 1
ATOM 6550 O O . ASP D 1 4 ? 39.711 35.418 68.635 1.00 42.01 64 ASP D O 1
ATOM 6559 N N . GLY D 1 5 ? 38.128 33.982 69.284 1.00 43.57 65 GLY D N 1
ATOM 6560 C CA . GLY D 1 5 ? 37.181 34.479 68.298 1.00 29.10 65 GLY D CA 1
ATOM 6561 C C . GLY D 1 5 ? 37.210 33.795 66.945 1.00 40.12 65 GLY D C 1
ATOM 6562 O O . GLY D 1 5 ? 36.514 34.239 66.021 1.00 33.81 65 GLY D O 1
ATOM 6566 N N . ILE D 1 6 ? 38.002 32.720 66.807 1.00 42.78 66 ILE D N 1
ATOM 6567 C CA . ILE D 1 6 ? 37.911 31.861 65.621 1.00 34.40 66 ILE D CA 1
ATOM 6568 C C . ILE D 1 6 ? 36.524 31.244 65.464 1.00 27.90 66 ILE D C 1
ATOM 6569 O O . ILE D 1 6 ? 36.115 30.915 64.356 1.00 29.65 66 ILE D O 1
ATOM 6585 N N . TYR D 1 7 ? 35.807 31.055 66.570 1.00 26.53 67 TYR D N 1
ATOM 6586 C CA . TYR D 1 7 ? 34.486 30.403 66.487 1.00 31.08 67 TYR D CA 1
ATOM 6587 C C . TYR D 1 7 ? 33.363 31.442 66.406 1.00 37.85 67 TYR D C 1
ATOM 6588 O O . TYR D 1 7 ? 32.183 31.103 66.54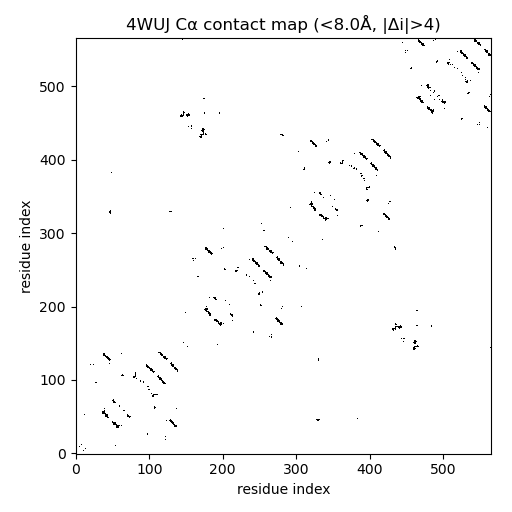4 1.00 34.06 67 TYR D O 1
ATOM 6606 N N . SER D 1 8 ? 33.749 32.706 66.171 1.00 35.55 68 SER D N 1
ATOM 6607 C CA . SER D 1 8 ? 32.800 33.782 65.892 1.00 33.69 68 SER D CA 1
ATOM 6608 C C . SER D 1 8 ? 33.287 34.704 64.774 1.00 39.18 68 SER D C 1
ATOM 6609 O O . SER D 1 8 ? 34.095 35.615 65.000 1.00 36.22 68 SER D O 1
ATOM 6617 N N . ALA D 1 9 ? 32.764 34.480 63.576 1.00 35.76 69 ALA D N 1
ATOM 6618 C CA . ALA D 1 9 ? 33.109 35.287 62.410 1.00 41.71 69 ALA D CA 1
ATOM 6619 C C . ALA D 1 9 ? 32.718 36.772 62.545 1.00 48.88 69 ALA D C 1
ATOM 6620 O O . ALA D 1 9 ? 33.241 37.621 61.823 1.00 51.42 69 ALA D O 1
ATOM 6627 N N . SER D 1 10 ? 31.811 37.088 63.463 1.00 39.57 70 SER D N 1
ATOM 6628 C CA . SER D 1 10 ? 31.302 38.452 63.591 1.00 44.77 70 SER D CA 1
ATOM 6629 C C . SER D 1 10 ? 31.881 39.144 64.811 1.00 46.10 70 SER D C 1
ATOM 6630 O O . SER D 1 10 ? 31.674 40.345 64.974 1.00 56.74 70 SER D O 1
ATOM 6638 N N . GLY D 1 11 ? 32.557 38.391 65.686 1.00 42.66 71 GLY D N 1
ATOM 6639 C CA . GLY D 1 11 ? 33.034 38.927 66.954 1.00 39.64 71 GLY D CA 1
ATOM 6640 C C . GLY D 1 11 ? 32.007 38.973 68.086 1.00 38.19 71 GLY D C 1
ATOM 6641 O O . GLY D 1 11 ? 32.373 39.032 69.257 1.00 46.21 71 GLY D O 1
ATOM 6645 N N . ILE D 1 12 ? 30.720 38.939 67.765 1.00 42.49 72 ILE D N 1
ATOM 6646 C CA . ILE D 1 12 ? 29.690 38.904 68.812 1.00 39.39 72 ILE D CA 1
ATOM 6647 C C . ILE D 1 12 ? 29.668 37.544 69.523 1.00 44.68 72 ILE D C 1
ATOM 6648 O O . ILE D 1 12 ? 29.813 36.498 68.890 1.00 45.02 72 ILE D O 1
ATOM 6664 N N . ASP D 1 13 ? 29.499 37.560 70.837 1.00 38.35 73 ASP D N 1
ATOM 6665 C CA . ASP D 1 13 ? 29.398 36.331 71.564 1.00 42.52 73 ASP D CA 1
ATOM 6666 C C . ASP D 1 13 ? 27.920 36.031 71.791 1.00 44.30 73 ASP D C 1
ATOM 6667 O O . ASP D 1 13 ? 27.356 36.346 72.838 1.00 35.05 73 ASP D O 1
ATOM 6676 N N . VAL D 1 14 ? 27.299 35.403 70.803 1.00 46.39 74 VAL D N 1
ATOM 6677 C CA . VAL D 1 14 ? 25.922 34.953 70.954 1.00 44.00 74 VAL D CA 1
ATOM 6678 C C . VAL D 1 14 ? 25.742 34.094 72.204 1.00 45.30 74 VAL D C 1
ATOM 6679 O O . VAL D 1 14 ? 24.702 34.163 72.867 1.00 50.31 74 VAL D O 1
ATOM 6692 N N . MET D 1 15 ? 26.760 33.307 72.532 1.00 44.45 75 MET D N 1
ATOM 6693 C CA . MET D 1 15 ? 26.786 32.509 73.744 1.00 41.51 75 MET D CA 1
ATOM 6694 C C . MET D 1 15 ? 26.452 33.298 75.007 1.00 49.62 75 MET D C 1
ATOM 6695 O O . MET D 1 15 ? 25.678 32.851 75.854 1.00 48.99 75 MET D O 1
ATOM 6709 N N . GLY D 1 16 ? 27.062 34.470 75.154 1.00 53.52 76 GLY D N 1
ATOM 6710 C CA . GLY D 1 16 ? 26.762 35.334 76.284 1.00 53.83 76 GLY D CA 1
ATOM 6711 C C . GLY D 1 16 ? 25.286 35.663 76.303 1.00 47.19 76 GLY D C 1
ATOM 6712 O O . GLY D 1 16 ? 24.655 35.737 77.376 1.00 48.68 76 GLY D O 1
ATOM 6716 N N . ILE D 1 17 ? 24.740 35.859 75.103 1.00 39.42 77 ILE D N 1
ATOM 6717 C CA . ILE D 1 17 ? 23.325 36.140 74.938 1.00 43.46 77 ILE D CA 1
ATOM 6718 C C . ILE D 1 17 ? 22.495 34.983 75.471 1.00 47.76 77 ILE D C 1
ATOM 6719 O O . ILE D 1 17 ? 21.455 35.204 76.080 1.00 38.19 77 ILE D O 1
ATOM 6735 N N . LEU D 1 18 ? 22.950 33.750 75.227 1.00 43.58 78 LEU D N 1
ATOM 6736 C CA . LEU D 1 18 ? 22.238 32.562 75.707 1.00 50.00 78 LEU D CA 1
ATOM 6737 C C . LEU D 1 18 ? 22.233 32.455 77.226 1.00 45.51 78 LEU D C 1
ATOM 6738 O O . LEU D 1 18 ? 21.227 32.066 77.815 1.00 46.04 78 LEU D O 1
ATOM 6754 N N . LEU D 1 19 ? 23.356 32.793 77.849 1.00 50.30 79 LEU D N 1
ATOM 6755 C CA . LEU D 1 19 ? 23.466 32.763 79.306 1.00 54.14 79 LEU D CA 1
ATOM 6756 C C . LEU D 1 19 ? 22.430 33.712 79.896 1.00 52.26 79 LEU D C 1
ATOM 6757 O O . LEU D 1 19 ? 21.680 33.341 80.804 1.00 52.92 79 LEU D O 1
ATOM 6773 N N . ARG D 1 20 ? 22.372 34.930 79.359 1.00 54.05 80 ARG D N 1
ATOM 6774 C CA . ARG D 1 20 ? 21.370 35.905 79.787 1.00 48.68 80 ARG D CA 1
ATOM 6775 C C . ARG D 1 20 ? 19.955 35.356 79.619 1.00 48.28 80 ARG D C 1
ATOM 6776 O O . ARG D 1 20 ? 19.105 35.528 80.497 1.00 44.59 80 ARG D O 1
ATOM 6797 N N . ILE D 1 21 ? 19.681 34.705 78.494 1.00 46.78 81 ILE D N 1
ATOM 6798 C CA . ILE D 1 21 ? 18.327 34.205 78.274 1.00 47.16 81 ILE D CA 1
ATOM 6799 C C . ILE D 1 21 ? 17.895 33.190 79.358 1.00 58.08 81 ILE D C 1
ATOM 6800 O O . ILE D 1 21 ? 16.753 33.227 79.822 1.00 59.32 81 ILE D O 1
ATOM 6816 N N . ALA D 1 22 ? 18.803 32.294 79.757 1.00 53.74 82 ALA D N 1
ATOM 6817 C CA . ALA D 1 22 ? 18.502 31.242 80.745 1.00 59.34 82 ALA D CA 1
ATOM 6818 C C . ALA D 1 22 ? 18.270 31.780 82.170 1.00 60.71 82 ALA D C 1
ATOM 6819 O O . ALA D 1 22 ? 17.323 31.380 82.865 1.00 58.67 82 ALA D O 1
ATOM 6826 N N . SER D 1 23 ? 19.152 32.685 82.585 1.00 62.93 83 SER D N 1
ATOM 6827 C CA . SER D 1 23 ? 19.210 33.175 83.953 1.00 65.89 83 SER D CA 1
ATOM 6828 C C . SER D 1 23 ? 18.055 34.098 84.265 1.00 75.99 83 SER D C 1
ATOM 6829 O O . SER D 1 23 ? 17.651 34.236 85.425 1.00 81.48 83 SER D O 1
ATOM 6837 N N . ARG D 1 24 ? 17.524 34.719 83.220 1.00 72.45 84 ARG D N 1
ATOM 6838 C CA . ARG D 1 24 ? 16.580 35.809 83.370 1.00 65.84 84 ARG D CA 1
ATOM 6839 C C . ARG D 1 24 ? 15.471 35.514 84.395 1.00 74.40 84 ARG D C 1
ATOM 6840 O O . ARG D 1 24 ? 15.130 34.343 84.648 1.00 71.99 84 ARG D O 1
ATOM 6861 N N . PRO D 1 25 ? 14.904 36.593 84.987 1.00 80.56 85 PRO D N 1
ATOM 6862 C CA . PRO D 1 25 ? 13.842 36.567 85.996 1.00 71.25 85 PRO D CA 1
ATOM 6863 C C . PRO D 1 25 ? 12.488 36.827 85.351 1.00 77.40 85 PRO D C 1
ATOM 6864 O O . PRO D 1 25 ? 12.441 37.354 84.229 1.00 72.73 85 PRO D O 1
ATOM 6875 N N . ASN D 1 26 ? 11.404 36.457 86.029 1.00 79.85 86 ASN D N 1
ATOM 6876 C CA . ASN D 1 26 ? 10.081 36.713 85.485 1.00 82.34 86 ASN D CA 1
ATOM 6877 C C . ASN D 1 26 ? 9.918 35.980 84.134 1.00 80.81 86 ASN D C 1
ATOM 6878 O O . ASN D 1 26 ? 9.230 36.490 83.247 1.00 86.99 86 ASN D O 1
ATOM 6889 N N . PRO D 1 27 ? 10.562 34.796 83.955 1.00 70.37 87 PRO D N 1
ATOM 6890 C CA . PRO D 1 27 ? 10.292 34.064 82.712 1.00 69.63 87 PRO D CA 1
ATOM 6891 C C . PRO D 1 27 ? 8.806 33.942 82.416 1.00 65.54 87 PRO D C 1
ATOM 6892 O O . PRO D 1 27 ? 8.026 33.585 83.285 1.00 74.40 87 PRO D O 1
ATOM 6903 N N . THR D 1 28 ? 8.440 34.254 81.182 1.00 58.42 88 THR D N 1
ATOM 6904 C CA . THR D 1 28 ? 7.052 34.293 80.757 1.00 61.31 88 THR D CA 1
ATOM 6905 C C . THR D 1 28 ? 6.867 33.410 79.533 1.00 56.54 88 THR D C 1
ATOM 6906 O O . THR D 1 28 ? 5.792 32.874 79.292 1.00 51.48 88 THR D O 1
ATOM 6917 N N . ILE D 1 29 ? 7.919 33.289 78.736 1.00 57.74 89 ILE D N 1
ATOM 6918 C CA . ILE D 1 29 ? 7.839 32.509 77.518 1.00 59.37 89 ILE D CA 1
ATOM 6919 C C . ILE D 1 29 ? 8.921 31.447 77.534 1.00 51.89 89 ILE D C 1
ATOM 6920 O O . ILE D 1 29 ? 10.042 31.695 77.969 1.00 47.64 89 ILE D O 1
ATOM 6936 N N . ASP D 1 30 ? 8.551 30.247 77.107 1.00 54.84 90 ASP D N 1
ATOM 6937 C CA . ASP D 1 30 ? 9.493 29.139 77.011 1.00 54.73 90 ASP D CA 1
ATOM 6938 C C . ASP D 1 30 ? 9.870 29.016 75.537 1.00 51.34 90 ASP D C 1
ATOM 6939 O O . ASP D 1 30 ? 9.005 28.832 74.675 1.00 47.39 90 ASP D O 1
ATOM 6948 N N . LEU D 1 31 ? 11.152 29.186 75.232 1.00 50.13 91 LEU D N 1
ATOM 6949 C CA . LEU D 1 31 ? 11.601 29.151 73.846 1.00 43.82 91 LEU D CA 1
ATOM 6950 C C . LEU D 1 31 ? 11.565 27.734 73.276 1.00 40.69 91 LEU D C 1
ATOM 6951 O O . LEU D 1 31 ? 11.376 27.534 72.074 1.00 41.30 91 LEU D O 1
ATOM 6967 N N . GLY D 1 32 ? 11.719 26.746 74.145 1.00 43.41 92 GLY D N 1
ATOM 6968 C CA . GLY D 1 32 ? 11.920 25.385 73.689 1.00 43.01 92 GLY D CA 1
ATOM 6969 C C . GLY D 1 32 ? 13.326 25.243 73.130 1.00 41.14 92 GLY D C 1
ATOM 6970 O O . GLY D 1 32 ? 14.219 26.031 73.479 1.00 34.32 92 GLY D O 1
ATOM 6974 N N . PRO D 1 33 ? 13.540 24.237 72.275 1.00 39.06 93 PRO D N 1
ATOM 6975 C CA . PRO D 1 33 ? 14.873 24.060 71.683 1.00 36.81 93 PRO D CA 1
ATOM 6976 C C . PRO D 1 33 ? 15.234 25.084 70.587 1.00 32.95 93 PRO D C 1
ATOM 6977 O O . PRO D 1 33 ? 14.414 25.413 69.718 1.00 31.21 93 PRO D O 1
ATOM 6988 N N . LEU D 1 34 ? 16.467 25.580 70.653 1.00 26.99 94 LEU D N 1
ATOM 6989 C CA . LEU D 1 34 ? 17.064 26.314 69.553 1.00 34.15 94 LEU D CA 1
ATOM 6990 C C . LEU D 1 34 ? 18.192 25.511 68.929 1.00 28.47 94 LEU D C 1
ATOM 6991 O O . LEU D 1 34 ? 19.035 24.964 69.636 1.00 26.93 94 LEU D O 1
ATOM 7007 N N . ASP D 1 35 ? 18.278 25.520 67.603 1.00 28.41 95 ASP D N 1
ATOM 7008 C CA . ASP D 1 35 ? 19.527 25.077 66.981 1.00 35.10 95 ASP D CA 1
ATOM 7009 C C . ASP D 1 35 ? 20.225 26.211 66.201 1.00 32.02 95 ASP D C 1
ATOM 7010 O O . ASP D 1 35 ? 19.854 27.367 66.315 1.00 29.46 95 ASP D O 1
ATOM 7019 N N . CYS D 1 36 ? 21.261 25.873 65.452 1.00 25.33 96 CYS D N 1
ATOM 7020 C CA . CYS D 1 36 ? 22.133 26.872 64.841 1.00 28.13 96 CYS D CA 1
ATOM 7021 C C . CYS D 1 36 ? 21.637 27.341 63.521 1.00 25.82 96 CYS D C 1
ATOM 7022 O O . CYS D 1 36 ? 22.304 28.155 62.866 1.00 27.20 96 CYS D O 1
ATOM 7030 N N . SER D 1 37 ? 20.511 26.792 63.083 1.00 24.81 97 SER D N 1
ATOM 7031 C CA . SER D 1 37 ? 19.831 27.348 61.916 1.00 29.66 97 SER D CA 1
ATOM 7032 C C . SER D 1 37 ? 18.805 28.411 62.347 1.00 27.87 97 SER D C 1
ATOM 7033 O O . SER D 1 37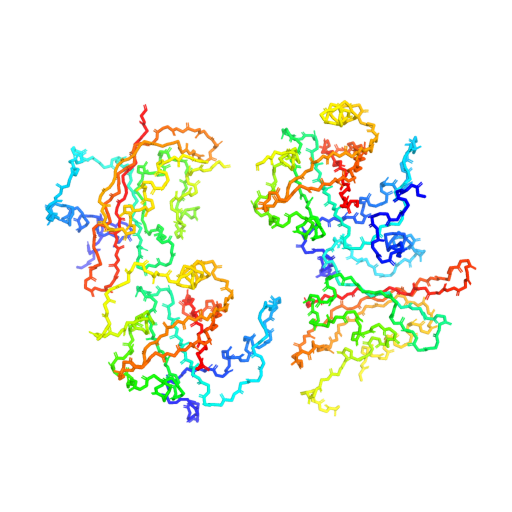 ? 18.092 28.972 61.510 1.00 29.06 97 SER D O 1
ATOM 7041 N N . VAL D 1 38 ? 18.695 28.655 63.650 1.00 26.66 98 VAL D N 1
ATOM 7042 C CA . VAL D 1 38 ? 17.662 29.558 64.149 1.00 29.44 98 VAL D CA 1
ATOM 7043 C C . VAL D 1 38 ? 17.809 30.974 63.575 1.00 32.03 98 VAL D C 1
ATOM 7044 O O . VAL D 1 38 ? 18.915 31.474 63.355 1.00 28.69 98 VAL D O 1
ATOM 7057 N N . SER D 1 39 ? 16.673 31.605 63.282 1.00 27.77 99 SER D N 1
ATOM 7058 C CA . SER D 1 39 ? 16.718 32.961 62.830 1.00 28.79 99 SER D CA 1
ATOM 7059 C C . SER D 1 39 ? 16.715 33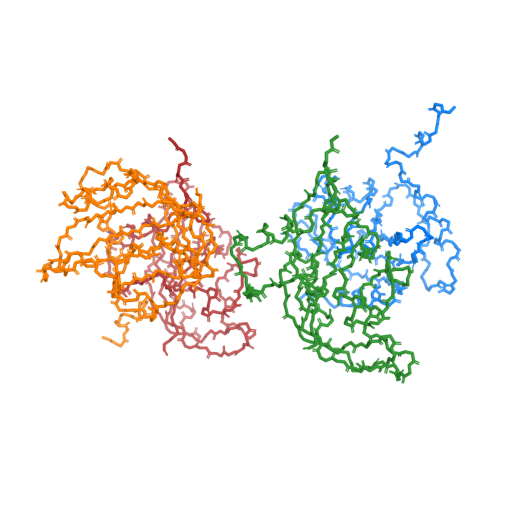.816 64.093 1.00 29.79 99 SER D C 1
ATOM 7060 O O . SER D 1 39 ? 15.844 33.658 64.970 1.00 26.75 99 SER D O 1
ATOM 7068 N N . LEU D 1 40 ? 17.713 34.689 64.194 1.00 23.56 100 LEU D N 1
ATOM 7069 C CA . LEU D 1 40 ? 17.998 35.394 65.435 1.00 26.50 100 LEU D CA 1
ATOM 7070 C C . LEU D 1 40 ? 18.529 36.769 65.152 1.00 31.74 100 LEU D C 1
ATOM 7071 O O . LEU D 1 40 ? 19.476 36.919 64.396 1.00 32.14 100 LEU D O 1
ATOM 7087 N N . THR D 1 41 ? 17.908 37.782 65.734 1.00 25.50 101 THR D N 1
ATOM 7088 C CA . THR D 1 41 ? 18.450 39.124 65.616 1.00 26.66 101 THR D CA 1
ATOM 7089 C C . THR D 1 41 ? 18.860 39.654 66.971 1.00 26.18 101 THR D C 1
ATOM 7090 O O . THR D 1 41 ? 18.262 39.286 67.985 1.00 23.14 101 THR D O 1
ATOM 7101 N N . LEU D 1 42 ? 19.920 40.467 66.993 1.00 25.87 102 LEU D N 1
ATOM 7102 C CA . LEU D 1 42 ? 20.251 41.277 68.158 1.00 28.42 102 LEU D CA 1
ATOM 7103 C C . LEU D 1 42 ? 20.081 42.756 67.802 1.00 33.36 102 LEU D C 1
ATOM 7104 O O . LEU D 1 42 ? 20.630 43.236 66.809 1.00 23.78 102 LEU D O 1
ATOM 7120 N N . CYS D 1 43 ? 19.315 43.472 68.611 1.00 23.37 103 CYS D N 1
ATOM 7121 C CA . CYS D 1 43 ? 19.099 44.891 68.370 1.00 26.50 103 CYS D CA 1
ATOM 7122 C C . CYS D 1 43 ? 19.578 45.675 69.570 1.00 28.71 103 CYS D C 1
ATOM 7123 O O . CYS D 1 43 ? 19.351 45.251 70.691 1.00 26.18 103 CYS D O 1
ATOM 7131 N N . ASP D 1 44 ? 20.285 46.780 69.328 1.00 19.60 104 ASP D N 1
ATOM 7132 C CA . ASP D 1 44 ? 20.662 47.669 70.412 1.00 26.81 104 ASP D CA 1
ATOM 7133 C C . ASP D 1 44 ? 19.592 48.734 70.698 1.00 29.60 104 ASP D C 1
ATOM 7134 O O . ASP D 1 44 ? 19.637 49.841 70.121 1.00 29.13 104 ASP D O 1
ATOM 7143 N N . ILE D 1 45 ? 18.682 48.443 71.627 1.00 26.19 105 ILE D N 1
ATOM 7144 C CA . ILE D 1 45 ? 17.576 49.370 71.897 1.00 23.16 105 ILE D CA 1
ATOM 7145 C C . ILE D 1 45 ? 17.984 50.661 72.664 1.00 29.11 105 ILE D C 1
ATOM 7146 O O . ILE D 1 45 ? 17.151 51.560 72.868 1.00 27.68 105 ILE D O 1
ATOM 7162 N N . SER D 1 46 ? 19.259 50.798 73.016 1.00 30.09 106 SER D N 1
ATOM 7163 C CA . SER D 1 46 ? 19.727 52.041 73.618 1.00 35.38 106 SER D CA 1
ATOM 7164 C C . SER D 1 46 ? 20.196 53.031 72.543 1.00 31.55 106 SER D C 1
ATOM 7165 O O . SER D 1 46 ? 20.632 54.124 72.866 1.00 33.51 106 SER D O 1
ATOM 7173 N N . LEU D 1 47 ? 20.103 52.621 71.282 1.00 28.01 107 LEU D N 1
ATOM 7174 C CA . LEU D 1 47 ? 20.531 53.419 70.132 1.00 27.51 107 LEU D CA 1
ATOM 7175 C C . LEU D 1 47 ? 19.318 53.829 69.305 1.00 28.29 107 LEU D C 1
ATOM 7176 O O . LEU D 1 47 ? 18.292 53.159 69.326 1.00 28.53 107 LEU D O 1
ATOM 7192 N N . PRO D 1 48 ? 19.404 54.969 68.614 1.00 34.29 108 PRO D N 1
ATOM 7193 C CA . PRO D 1 48 ? 18.225 55.463 67.895 1.00 27.80 108 PRO D CA 1
ATOM 7194 C C . PRO D 1 48 ? 17.525 54.402 67.048 1.00 28.74 108 PRO D C 1
ATOM 7195 O O . PRO D 1 48 ? 18.150 53.768 66.205 1.00 24.07 108 PRO D O 1
ATOM 7206 N N . ASP D 1 49 ? 16.223 54.251 67.271 1.00 25.51 109 ASP D N 1
ATOM 7207 C CA . ASP D 1 49 ? 15.377 53.329 66.525 1.00 29.89 109 ASP D CA 1
ATOM 7208 C C . ASP D 1 49 ? 15.843 51.845 66.534 1.00 28.52 109 ASP D C 1
ATOM 7209 O O . ASP D 1 49 ? 15.609 51.129 65.578 1.00 24.83 109 ASP D O 1
ATOM 7218 N N . ALA D 1 50 ? 16.508 51.415 67.605 1.00 24.78 110 ALA D N 1
ATOM 7219 C CA . ALA D 1 50 ? 16.705 50.000 67.887 1.00 29.17 110 ALA D CA 1
ATOM 7220 C C . ALA D 1 50 ? 17.318 49.204 66.713 1.00 27.73 110 ALA D C 1
ATOM 7221 O O . ALA D 1 50 ? 16.705 48.261 66.191 1.00 23.29 110 ALA D O 1
ATOM 7228 N N . PRO D 1 51 ? 18.540 49.570 66.323 1.00 26.02 111 PRO D N 1
ATOM 7229 C CA . PRO D 1 51 ? 19.186 48.956 65.150 1.00 30.62 111 PRO D CA 1
ATOM 7230 C C . PRO D 1 51 ? 19.639 47.523 65.372 1.00 29.59 111 PRO D C 1
ATOM 7231 O O . PRO D 1 51 ? 20.093 47.161 66.466 1.00 28.33 111 PRO D O 1
ATOM 7242 N N . ILE D 1 52 ? 19.471 46.716 64.333 1.00 28.45 112 ILE D N 1
ATOM 7243 C CA . ILE D 1 52 ? 20.088 45.404 64.258 1.00 33.52 112 ILE D CA 1
ATOM 7244 C C . ILE D 1 52 ? 21.601 45.545 64.302 1.00 26.46 112 ILE D C 1
ATOM 7245 O O . ILE D 1 52 ? 22.164 46.293 63.523 1.00 30.87 112 ILE D O 1
ATOM 7261 N N . VAL D 1 53 ? 22.238 44.828 65.224 1.00 26.22 113 VAL D N 1
ATOM 7262 C CA . VAL D 1 53 ? 23.689 44.795 65.340 1.00 25.30 113 VAL D CA 1
ATOM 7263 C C . VAL D 1 53 ? 24.215 43.409 65.024 1.00 28.66 113 VAL D C 1
ATOM 7264 O O . VAL D 1 53 ? 25.421 43.191 64.998 1.00 33.39 113 VAL D O 1
ATOM 7277 N N . TYR D 1 54 ? 23.297 42.479 64.789 1.00 28.09 114 TYR D N 1
ATOM 7278 C CA . TYR D 1 54 ? 23.623 41.098 64.487 1.00 29.79 114 TYR D CA 1
ATOM 7279 C C . TYR D 1 54 ? 22.386 40.360 64.013 1.00 33.07 114 TYR D C 1
ATOM 7280 O O . TYR D 1 54 ? 21.326 40.407 64.652 1.00 27.17 114 TYR D O 1
ATOM 7298 N N . ALA D 1 55 ? 22.533 39.677 62.883 1.00 32.32 115 ALA D N 1
ATOM 7299 C CA . ALA D 1 55 ? 21.576 38.663 62.457 1.00 36.03 115 ALA D CA 1
ATOM 7300 C C . ALA D 1 55 ? 22.332 37.367 62.186 1.00 32.49 115 ALA D C 1
ATOM 7301 O O . ALA D 1 55 ? 23.450 37.390 61.674 1.00 34.88 115 ALA D O 1
ATOM 7308 N N . SER D 1 56 ? 21.727 36.257 62.582 1.00 30.23 116 SER D N 1
ATOM 7309 C CA . SER D 1 56 ? 22.228 34.919 62.324 1.00 32.29 116 SER D CA 1
ATOM 7310 C C . SER D 1 56 ? 21.976 34.501 60.873 1.00 36.05 116 SER D C 1
ATOM 7311 O O . SER D 1 56 ? 21.073 35.047 60.184 1.00 35.21 116 SER D O 1
ATOM 7319 N N . PRO D 1 57 ? 22.740 33.498 60.411 1.00 37.61 117 PRO D N 1
ATOM 7320 C CA . PRO D 1 57 ? 22.563 32.948 59.058 1.00 29.68 117 PRO D CA 1
ATOM 7321 C C . PRO D 1 57 ? 21.155 32.505 58.814 1.00 29.11 117 PRO D C 1
ATOM 7322 O O . PRO D 1 57 ? 20.608 32.673 57.734 1.00 37.98 117 PRO D O 1
ATOM 7333 N N . GLY D 1 58 ? 20.565 31.909 59.826 1.00 25.90 118 GLY D N 1
ATOM 7334 C CA . GLY D 1 58 ? 19.188 31.490 59.725 1.00 35.63 118 GLY D CA 1
ATOM 7335 C C . GLY D 1 58 ? 18.257 32.656 59.410 1.00 39.59 118 GLY D C 1
ATOM 7336 O O . GLY D 1 58 ? 17.177 32.477 58.822 1.00 36.54 118 GLY D O 1
ATOM 7340 N N . PHE D 1 59 ? 18.653 33.862 59.805 1.00 38.19 119 PHE D N 1
ATOM 7341 C CA . PHE D 1 59 ? 17.831 35.033 59.498 1.00 38.83 119 PHE D CA 1
ATOM 7342 C C . PHE D 1 59 ? 17.946 35.361 58.011 1.00 37.80 119 PHE D C 1
ATOM 7343 O O . PHE D 1 59 ? 16.937 35.598 57.350 1.00 38.99 119 PHE D O 1
ATOM 7360 N N . TYR D 1 60 ? 19.179 35.385 57.504 1.00 35.65 120 TYR D N 1
ATOM 7361 C CA . TYR D 1 60 ? 19.425 35.594 56.072 1.00 48.02 120 TYR D CA 1
ATOM 7362 C C . TYR D 1 60 ? 18.800 34.486 55.199 1.00 54.08 120 TYR D C 1
ATOM 7363 O O . TYR D 1 60 ? 18.393 34.729 54.060 1.00 56.21 120 TYR D O 1
ATOM 7381 N N . GLN D 1 61 ? 18.682 33.284 55.752 1.00 49.38 121 GLN D N 1
ATOM 7382 C CA . GLN D 1 61 ? 18.081 32.186 55.016 1.00 49.01 121 GLN D CA 1
ATOM 7383 C C . GLN D 1 61 ? 16.573 32.351 55.020 1.00 54.74 121 GLN D C 1
ATOM 7384 O O . GLN D 1 61 ? 15.926 32.168 53.990 1.00 57.50 121 GLN D O 1
ATOM 7398 N N . LEU D 1 62 ? 16.009 32.684 56.177 1.00 47.87 122 LEU D N 1
ATOM 7399 C CA . LEU D 1 62 ? 14.565 32.789 56.300 1.00 45.94 122 LEU D CA 1
ATOM 7400 C C . LEU D 1 62 ? 13.978 33.949 55.483 1.00 53.36 122 LEU D C 1
ATOM 7401 O O . LEU D 1 62 ? 12.868 33.841 54.958 1.00 49.94 122 LEU D O 1
ATOM 7417 N N . THR D 1 63 ? 14.725 35.046 55.369 1.00 48.86 123 THR D N 1
ATOM 7418 C CA . THR D 1 63 ? 14.213 36.284 54.770 1.00 56.67 123 THR D CA 1
ATOM 7419 C C . THR D 1 63 ? 14.794 36.487 53.374 1.00 62.60 123 THR D C 1
ATOM 7420 O O . THR D 1 63 ? 14.162 37.107 52.508 1.00 64.94 123 THR D O 1
ATOM 7431 N N . GLY D 1 64 ? 16.016 35.995 53.177 1.00 59.84 124 GLY D N 1
ATOM 7432 C CA . GLY D 1 64 ? 16.676 36.085 51.892 1.00 56.43 124 GLY D CA 1
ATOM 7433 C C . GLY D 1 64 ? 17.465 37.361 51.727 1.00 62.29 124 GLY D C 1
ATOM 7434 O O . GLY D 1 64 ? 18.135 37.541 50.710 1.00 63.13 124 GLY D O 1
ATOM 7438 N N . TYR D 1 65 ? 17.382 38.256 52.710 1.00 57.91 125 TYR D N 1
ATOM 7439 C CA . TYR D 1 65 ? 18.182 39.470 52.673 1.00 52.88 125 TYR D CA 1
ATOM 7440 C C . TYR D 1 65 ? 19.589 39.113 53.039 1.00 41.67 125 TYR D C 1
ATOM 7441 O O . TYR D 1 65 ? 19.867 37.984 53.368 1.00 53.90 125 TYR D O 1
ATOM 7459 N N . SER D 1 66 ? 20.473 40.104 52.999 1.00 50.48 126 SER D N 1
ATOM 7460 C CA . SER D 1 66 ? 21.882 39.912 53.282 1.00 40.99 126 SER D CA 1
ATOM 7461 C C . SER D 1 66 ? 22.368 41.007 54.231 1.00 52.13 126 SER D C 1
ATOM 7462 O O . SER D 1 66 ? 21.732 42.036 54.383 1.00 51.26 126 SER D O 1
ATOM 7470 N N . ALA D 1 67 ? 23.496 40.785 54.880 1.00 47.06 127 ALA D N 1
ATOM 7471 C CA . ALA D 1 67 ? 23.875 41.645 55.973 1.00 47.94 127 ALA D CA 1
ATOM 7472 C C . ALA D 1 67 ? 23.797 43.139 55.610 1.00 58.73 127 ALA D C 1
ATOM 7473 O O . ALA D 1 67 ? 22.985 43.868 56.180 1.00 52.81 127 ALA D O 1
ATOM 7480 N N . PRO D 1 68 ? 24.603 43.597 54.634 1.00 61.57 128 PRO D N 1
ATOM 7481 C CA . PRO D 1 68 ? 24.653 45.048 54.399 1.00 61.05 128 PRO D CA 1
ATOM 7482 C C . PRO D 1 68 ? 23.284 45.587 54.014 1.00 56.48 128 PRO D C 1
ATOM 7483 O O . PRO D 1 68 ? 23.048 46.808 54.067 1.00 49.53 128 PRO D O 1
ATOM 7494 N N . GLU D 1 69 ? 22.383 44.686 53.641 1.00 51.73 129 GLU D N 1
ATOM 7495 C CA . GLU D 1 69 ? 21.019 45.094 53.331 1.00 60.85 129 GLU D CA 1
ATOM 7496 C C . GLU D 1 69 ? 20.201 45.460 54.571 1.00 60.96 129 GLU D C 1
ATOM 7497 O O .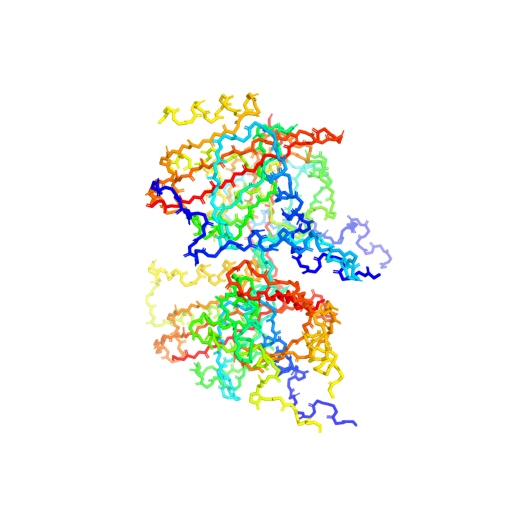 GLU D 1 69 ? 19.398 46.394 54.517 1.00 60.17 129 GLU D O 1
ATOM 7509 N N . ILE D 1 70 ? 20.388 44.731 55.673 1.00 55.10 130 ILE D N 1
ATOM 7510 C CA . ILE D 1 70 ? 19.548 44.923 56.856 1.00 46.90 130 ILE D CA 1
ATOM 7511 C C . ILE D 1 70 ? 20.277 45.496 58.056 1.00 40.62 130 ILE D C 1
ATOM 7512 O O . ILE D 1 70 ? 19.642 46.037 58.943 1.00 40.53 130 ILE D O 1
ATOM 7528 N N . MET D 1 71 ? 21.596 45.413 58.095 1.00 42.66 131 MET D N 1
ATOM 7529 C CA . MET D 1 71 ? 22.334 45.853 59.277 1.00 44.99 131 MET D CA 1
ATOM 7530 C C . MET D 1 71 ? 22.020 47.302 59.612 1.00 42.88 131 MET D C 1
ATOM 7531 O O . MET D 1 71 ? 21.816 48.115 58.718 1.00 40.11 131 MET D O 1
ATOM 7545 N N . GLY D 1 72 ? 21.946 47.612 60.905 1.00 40.86 132 GLY D N 1
ATOM 7546 C CA . GLY D 1 72 ? 21.688 48.971 61.346 1.00 40.33 132 GLY D CA 1
ATOM 7547 C C . GLY D 1 72 ? 20.234 49.378 61.184 1.00 40.35 132 GLY D C 1
ATOM 7548 O O . GLY D 1 72 ? 19.824 50.412 61.687 1.00 39.13 132 GLY D O 1
ATOM 7552 N N . ARG D 1 73 ? 19.435 48.568 60.502 1.00 37.53 133 ARG D N 1
ATOM 7553 C CA . ARG D 1 73 ? 18.017 48.887 60.368 1.00 39.54 133 ARG D CA 1
ATOM 7554 C C . ARG D 1 73 ? 17.222 48.448 61.596 1.00 38.41 133 ARG D C 1
ATOM 7555 O O . ARG D 1 73 ? 17.701 47.663 62.435 1.00 32.73 133 ARG D O 1
ATOM 7576 N N . ASN D 1 74 ? 15.991 48.943 61.654 1.00 28.33 134 ASN D N 1
ATOM 7577 C CA . ASN D 1 74 ? 14.981 48.490 62.588 1.00 35.86 134 ASN D CA 1
ATOM 7578 C C . ASN D 1 74 ? 14.273 47.301 61.980 1.00 35.51 134 ASN D C 1
ATOM 7579 O O . ASN D 1 74 ? 13.969 47.291 60.803 1.00 39.13 134 ASN D O 1
ATOM 7590 N N . CYS D 1 75 ? 14.021 46.289 62.792 1.00 30.08 135 CYS D N 1
ATOM 7591 C CA . CYS D 1 75 ? 13.360 45.085 62.327 1.00 31.08 135 CYS D CA 1
ATOM 7592 C C . CYS D 1 75 ? 11.996 45.294 61.664 1.00 41.45 135 CYS D C 1
ATOM 7593 O O . CYS D 1 75 ? 11.525 44.403 60.960 1.00 39.14 135 CYS D O 1
ATOM 7601 N N . ARG D 1 76 ? 11.328 46.419 61.906 1.00 36.44 136 ARG D N 1
ATOM 7602 C CA . ARG D 1 76 ? 9.948 46.557 61.406 1.00 44.62 136 ARG D CA 1
ATOM 7603 C C . ARG D 1 76 ? 9.831 46.445 59.876 1.00 47.88 136 ARG D C 1
ATOM 7604 O O . ARG D 1 76 ? 8.742 46.174 59.373 1.00 47.70 136 ARG D O 1
ATOM 7625 N N . PHE D 1 77 ? 10.918 46.646 59.134 1.00 39.53 137 PHE D N 1
ATOM 7626 C CA . PHE D 1 77 ? 10.802 46.545 57.684 1.00 51.68 137 PHE D CA 1
ATOM 7627 C C . PHE D 1 77 ? 10.114 45.229 57.255 1.00 59.57 137 PHE D C 1
ATOM 7628 O O . PHE D 1 77 ? 9.262 45.228 56.369 1.00 62.45 137 PHE D O 1
ATOM 7645 N N . LEU D 1 78 ? 10.436 44.123 57.912 1.00 52.53 138 LEU D N 1
ATOM 7646 C CA . LEU D 1 78 ? 9.857 42.837 57.549 1.00 52.13 138 LEU D CA 1
ATOM 7647 C C . LEU D 1 78 ? 8.333 42.901 57.477 1.00 54.21 138 LEU D C 1
ATOM 7648 O O . LEU D 1 78 ? 7.694 41.979 56.965 1.00 43.29 138 LEU D O 1
ATOM 7664 N N . GLN D 1 79 ? 7.738 43.970 58.003 1.00 55.95 139 GLN D N 1
ATOM 7665 C CA . GLN D 1 79 ? 6.281 44.104 57.964 1.00 58.64 139 GLN D CA 1
ATOM 7666 C C . GLN D 1 79 ? 5.733 44.675 56.654 1.00 58.92 139 GLN D C 1
ATOM 7667 O O . GLN D 1 79 ? 4.535 44.572 56.404 1.00 60.56 139 GLN D O 1
ATOM 7681 N N . ASN D 1 80 ? 6.582 45.290 55.837 1.00 62.06 140 ASN D N 1
ATOM 7682 C CA . ASN D 1 80 ? 6.083 46.017 54.676 1.00 71.77 140 ASN D CA 1
ATOM 7683 C C . ASN D 1 80 ? 6.412 45.342 53.333 1.00 83.50 140 ASN D C 1
ATOM 7684 O O . ASN D 1 80 ? 7.411 44.623 53.210 1.00 81.61 140 ASN D O 1
ATOM 7695 N N . SER D 1 81 ? 5.531 45.552 52.347 1.00 91.17 141 SER D N 1
ATOM 7696 C CA . SER D 1 81 ? 5.740 45.093 50.964 1.00 91.83 141 SER D CA 1
ATOM 7697 C C . SER D 1 81 ? 6.960 45.774 50.321 1.00 86.60 141 SER D C 1
ATOM 7698 O O . SER D 1 81 ? 8.065 45.217 50.287 1.00 86.13 141 SER D O 1
ATOM 7706 N N . SER D 1 91 ? -1.745 43.658 62.654 1.00 65.00 151 SER D N 1
ATOM 7707 C CA . SER D 1 91 ? -1.437 45.023 63.064 1.00 62.55 151 SER D CA 1
ATOM 7708 C C . SER D 1 91 ? -1.527 45.213 64.595 1.00 66.61 151 SER D C 1
ATOM 7709 O O . SER D 1 91 ? -0.887 46.127 65.136 1.00 67.20 151 SER D O 1
ATOM 7716 N N . ASP D 1 92 ? -2.310 44.376 65.292 1.00 62.25 152 ASP D N 1
ATOM 7717 C CA . ASP D 1 92 ? -2.304 44.380 66.766 1.00 56.18 152 ASP D CA 1
ATOM 7718 C C . ASP D 1 92 ? -0.963 43.845 67.319 1.00 53.25 152 ASP D C 1
ATOM 7719 O O . ASP D 1 92 ? -0.563 44.130 68.465 1.00 41.49 152 ASP D O 1
ATOM 7728 N N . ALA D 1 93 ? -0.285 43.037 66.506 1.00 53.64 153 ALA D N 1
ATOM 7729 C CA . ALA D 1 93 ? 0.976 42.419 66.921 1.00 50.54 153 ALA D CA 1
ATOM 7730 C C . ALA D 1 93 ? 2.081 43.476 67.008 1.00 44.48 153 ALA D C 1
ATOM 7731 O O . ALA D 1 93 ? 2.870 43.477 67.944 1.00 38.21 153 ALA D O 1
ATOM 7738 N N . VAL D 1 94 ? 2.084 44.410 66.066 1.00 35.98 154 VAL D N 1
ATOM 7739 C CA . VAL D 1 94 ? 3.130 45.412 66.048 1.00 44.72 154 VAL D CA 1
ATOM 7740 C C . VAL D 1 94 ? 3.030 46.308 67.286 1.00 48.71 154 VAL D C 1
ATOM 7741 O O . VAL D 1 94 ? 4.038 46.563 67.950 1.00 45.37 154 VAL D O 1
ATOM 7754 N N . GLN D 1 95 ? 1.821 46.749 67.620 1.00 43.22 155 GLN D N 1
ATOM 7755 C CA . GLN D 1 95 ? 1.616 47.552 68.817 1.00 43.94 155 GLN D CA 1
ATOM 7756 C C . GLN D 1 95 ? 2.024 46.797 70.071 1.00 38.57 155 GLN D C 1
ATOM 7757 O O . GLN D 1 95 ? 2.580 47.367 71.006 1.00 36.66 155 GLN D O 1
ATOM 7771 N N . GLU D 1 96 ? 1.717 45.512 70.105 1.00 33.48 156 GLU D N 1
ATOM 7772 C CA . GLU D 1 96 ? 2.085 44.684 71.246 1.00 38.48 156 GLU D CA 1
ATOM 7773 C C . GLU D 1 96 ? 3.623 44.512 71.376 1.00 36.02 156 GLU D C 1
ATOM 7774 O O . GLU D 1 96 ? 4.163 44.393 72.479 1.00 37.37 156 GLU D O 1
ATOM 7786 N N . MET D 1 97 ? 4.331 44.524 70.252 1.00 39.13 157 MET D N 1
ATOM 7787 C CA . MET D 1 97 ? 5.788 44.466 70.290 1.00 38.19 157 MET D CA 1
ATOM 7788 C C . MET D 1 97 ? 6.358 45.801 70.787 1.00 32.35 157 MET D C 1
ATOM 7789 O O . MET D 1 97 ? 7.176 45.830 71.689 1.00 23.22 157 MET D O 1
ATOM 7803 N N . ARG D 1 98 ? 5.879 46.902 70.211 1.00 38.24 158 ARG D N 1
ATOM 7804 C CA . ARG D 1 98 ? 6.279 48.254 70.623 1.00 36.86 158 ARG D CA 1
ATOM 7805 C C . ARG D 1 98 ? 6.165 48.435 72.137 1.00 32.03 158 ARG D C 1
ATOM 7806 O O . ARG D 1 98 ? 7.136 48.796 72.805 1.00 30.82 158 ARG D O 1
ATOM 7827 N N . ARG D 1 99 ? 4.991 48.120 72.683 1.00 35.40 159 ARG D N 1
ATOM 7828 C CA . ARG D 1 99 ? 4.747 48.295 74.110 1.00 33.04 159 ARG D CA 1
ATOM 7829 C C . ARG D 1 99 ? 5.585 47.373 74.967 1.00 29.44 159 ARG D C 1
ATOM 7830 O O . ARG D 1 99 ? 6.153 47.792 75.985 1.00 35.94 159 ARG D O 1
ATOM 7851 N N . ALA D 1 100 ? 5.687 46.123 74.551 1.00 34.27 160 ALA D N 1
ATOM 7852 C CA . ALA D 1 100 ? 6.484 45.159 75.287 1.00 27.68 160 ALA D CA 1
ATOM 7853 C C . ALA D 1 100 ? 7.942 45.611 75.340 1.00 34.24 160 ALA D C 1
ATOM 7854 O O . ALA D 1 100 ? 8.574 45.609 76.405 1.00 33.99 160 ALA D O 1
ATOM 7861 N N . ILE D 1 101 ? 8.479 46.021 74.193 1.00 30.93 161 ILE D N 1
ATOM 7862 C CA . ILE D 1 101 ? 9.843 46.496 74.155 1.00 31.64 161 ILE D CA 1
ATOM 7863 C C . ILE D 1 101 ? 9.994 47.718 75.065 1.00 35.46 161 ILE D C 1
ATOM 7864 O O . ILE D 1 101 ? 10.935 47.819 75.851 1.00 35.88 161 ILE D O 1
ATOM 7880 N N . ARG D 1 102 ? 9.085 48.668 74.922 1.00 31.93 162 ARG D N 1
ATOM 7881 C CA . ARG D 1 102 ? 9.126 49.872 75.755 1.00 36.34 162 ARG D CA 1
ATOM 7882 C C . ARG D 1 102 ? 9.122 49.460 77.239 1.00 38.06 162 ARG D C 1
ATOM 7883 O O . ARG D 1 102 ? 9.845 50.034 78.039 1.00 32.61 162 ARG D O 1
ATOM 7904 N N . ALA D 1 103 ? 8.361 48.411 77.581 1.00 29.78 163 ALA D N 1
ATOM 7905 C CA . ALA D 1 103 ? 8.267 47.937 78.960 1.00 37.47 163 ALA D CA 1
ATOM 7906 C C . ALA D 1 103 ? 9.363 46.946 79.346 1.00 42.66 163 ALA D C 1
ATOM 7907 O O . ALA D 1 103 ? 9.334 46.377 80.444 1.00 43.17 163 ALA D O 1
ATOM 7914 N N . HIS D 1 104 ? 10.309 46.709 78.447 1.00 37.30 164 HIS D N 1
ATOM 7915 C CA . HIS D 1 104 ? 11.368 45.724 78.700 1.00 38.73 164 HIS D CA 1
ATOM 7916 C C . HIS D 1 104 ? 10.772 44.343 79.104 1.00 36.21 164 HIS D C 1
ATOM 7917 O O . HIS D 1 104 ? 11.329 43.626 79.931 1.00 38.84 164 HIS D O 1
ATOM 7932 N N . GLN D 1 105 ? 9.626 44.006 78.524 1.00 35.19 165 GLN D N 1
ATOM 7933 C CA . GLN D 1 105 ? 8.906 42.774 78.822 1.00 37.18 165 GLN D CA 1
ATOM 7934 C C . GLN D 1 105 ? 8.907 41.826 77.598 1.00 40.90 165 GLN D C 1
ATOM 7935 O O . GLN D 1 105 ? 8.653 42.235 76.454 1.00 35.55 165 GLN D O 1
ATOM 7949 N N . GLU D 1 106 ? 9.192 40.559 77.840 1.00 39.57 166 GLU D N 1
ATOM 7950 C CA . GLU D 1 106 ? 9.200 39.574 76.764 1.00 43.23 166 GLU D CA 1
ATOM 7951 C C . GLU D 1 106 ? 7.867 39.555 76.095 1.00 38.01 166 GLU D C 1
ATOM 7952 O O . GLU D 1 106 ? 6.867 39.841 76.714 1.00 46.10 166 GLU D O 1
ATOM 7964 N N . VAL D 1 107 ? 7.846 39.150 74.841 1.00 33.49 167 VAL D N 1
ATOM 7965 C CA . VAL D 1 107 ? 6.608 39.083 74.121 1.00 32.51 167 VAL D CA 1
ATOM 7966 C C . VAL D 1 107 ? 6.756 38.120 72.958 1.00 33.70 167 VAL D C 1
ATOM 7967 O O . VAL D 1 107 ? 7.850 37.948 72.416 1.00 31.74 167 VAL D O 1
ATOM 7980 N N . GLN D 1 108 ? 5.648 37.504 72.569 1.00 39.01 168 GLN D N 1
ATOM 7981 C CA . GLN D 1 108 ? 5.623 36.593 71.438 1.00 36.70 168 GLN D CA 1
ATOM 7982 C C . GLN D 1 108 ? 4.332 36.756 70.649 1.00 35.43 168 GLN D C 1
ATOM 7983 O O . GLN D 1 108 ? 3.238 36.697 71.214 1.00 33.42 168 GLN D O 1
ATOM 7997 N N . VAL D 1 109 ? 4.475 36.937 69.340 1.00 41.87 169 VAL D N 1
ATOM 7998 C CA . VAL D 1 109 ? 3.351 37.180 68.456 1.00 39.82 169 VAL D CA 1
ATOM 7999 C C . VAL D 1 109 ? 3.538 36.508 67.113 1.00 44.07 169 VAL D C 1
ATOM 8000 O O . VAL D 1 109 ? 4.621 36.020 66.785 1.00 47.82 169 VAL D O 1
ATOM 8013 N N . ARG D 1 110 ? 2.471 36.494 66.331 1.00 36.46 170 ARG D N 1
ATOM 8014 C CA . ARG D 1 110 ? 2.542 36.110 64.942 1.00 42.70 170 ARG D CA 1
ATOM 8015 C C . ARG D 1 110 ? 2.149 37.339 64.154 1.00 40.56 170 ARG D C 1
ATOM 8016 O O . ARG D 1 110 ? 1.260 38.088 64.547 1.00 47.09 170 ARG D O 1
ATOM 8037 N N . ILE D 1 111 ? 2.794 37.531 63.027 1.00 37.28 171 ILE D N 1
ATOM 8038 C CA . ILE D 1 111 ? 2.639 38.750 62.299 1.00 39.75 171 ILE D CA 1
ATOM 8039 C C . ILE D 1 111 ? 3.126 38.499 60.879 1.00 42.77 171 ILE D C 1
ATOM 8040 O O . ILE D 1 111 ? 4.175 37.889 60.679 1.00 43.05 171 ILE D O 1
ATOM 8056 N N . VAL D 1 112 ? 2.388 38.943 59.875 1.00 39.89 172 VAL D N 1
ATOM 8057 C CA . VAL D 1 112 ? 2.865 38.722 58.519 1.00 44.45 172 VAL D CA 1
ATOM 8058 C C . VAL D 1 112 ? 4.131 39.517 58.303 1.00 44.13 172 VAL D C 1
ATOM 8059 O O . VAL D 1 112 ? 4.196 40.694 58.632 1.00 47.92 172 VAL D O 1
ATOM 8072 N N . ASN D 1 113 ? 5.159 38.850 57.791 1.00 55.21 173 ASN D N 1
ATOM 8073 C CA . ASN D 1 113 ? 6.348 39.532 57.311 1.00 47.12 173 ASN D CA 1
ATOM 8074 C C . ASN D 1 113 ? 6.551 39.113 55.866 1.00 56.50 173 ASN D C 1
ATOM 8075 O O . ASN D 1 113 ? 5.854 38.223 55.387 1.00 59.31 173 ASN D O 1
ATOM 8086 N N . TYR D 1 114 ? 7.514 39.742 55.195 1.00 51.91 174 TYR D N 1
ATOM 8087 C CA . TYR D 1 114 ? 7.730 39.580 53.764 1.00 60.23 174 TYR D CA 1
ATOM 8088 C C . TYR D 1 114 ? 9.212 39.304 53.465 1.00 57.77 174 TYR D C 1
ATOM 8089 O O . TYR D 1 114 ? 10.087 39.976 54.006 1.00 52.63 174 TYR D O 1
ATOM 8107 N N . LYS D 1 115 ? 9.488 38.317 52.610 1.00 61.38 175 LYS D N 1
ATOM 8108 C CA . LYS D 1 115 ? 10.855 38.038 52.136 1.00 61.59 175 LYS D CA 1
ATOM 8109 C C . LYS D 1 115 ? 11.322 39.116 51.165 1.00 62.27 175 LYS D C 1
ATOM 8110 O O . LYS D 1 115 ? 10.570 40.023 50.850 1.00 65.42 175 LYS D O 1
ATOM 8129 N N . LYS D 1 116 ? 12.551 39.024 50.670 1.00 58.01 176 LYS D N 1
ATOM 8130 C CA . LYS D 1 116 ? 12.973 39.937 49.604 1.00 70.62 176 LYS D CA 1
ATOM 8131 C C . LYS D 1 116 ? 12.255 39.556 48.296 1.00 75.68 176 LYS D C 1
ATOM 8132 O O . LYS D 1 116 ? 12.467 40.167 47.245 1.00 73.61 176 LYS D O 1
ATOM 8151 N N . ASN D 1 117 ? 11.417 38.522 48.386 1.00 73.54 177 ASN D N 1
ATOM 8152 C CA . ASN D 1 117 ? 10.536 38.094 47.308 1.00 73.49 177 ASN D CA 1
ATOM 8153 C C . ASN D 1 117 ? 9.250 38.903 47.280 1.00 76.53 177 ASN D C 1
ATOM 8154 O O . ASN D 1 117 ? 8.822 39.395 46.236 1.00 75.53 177 ASN D O 1
ATOM 8165 N N . GLY D 1 118 ? 8.641 39.025 48.452 1.00 69.62 178 GLY D N 1
ATOM 8166 C CA . GLY D 1 118 ? 7.301 39.547 48.576 1.00 68.11 178 GLY D CA 1
ATOM 8167 C C . GLY D 1 118 ? 6.451 38.415 49.108 1.00 71.14 178 GLY D C 1
ATOM 8168 O O . GLY D 1 118 ? 5.298 38.595 49.501 1.00 73.03 178 GLY D O 1
ATOM 8172 N N . THR D 1 119 ? 7.024 37.222 49.112 1.00 66.15 179 THR D N 1
ATOM 8173 C CA . THR D 1 119 ? 6.340 36.099 49.700 1.00 68.38 179 THR D CA 1
ATOM 8174 C C . THR D 1 119 ? 6.021 36.514 51.125 1.00 70.38 179 THR D C 1
ATOM 8175 O O . THR D 1 119 ? 6.895 36.987 51.848 1.00 71.05 179 THR D O 1
ATOM 8186 N N . PRO D 1 120 ? 4.755 36.390 51.520 1.00 69.38 180 PRO D N 1
ATOM 8187 C CA . PRO D 1 120 ? 4.415 36.641 52.916 1.00 71.91 180 PRO D CA 1
ATOM 8188 C C . PRO D 1 120 ? 4.495 35.372 53.761 1.00 71.95 180 PRO D C 1
ATOM 8189 O O . PRO D 1 120 ? 3.984 34.321 53.361 1.00 73.27 180 PRO D O 1
ATOM 8200 N N . PHE D 1 121 ? 5.146 35.458 54.915 1.00 64.22 181 PHE D N 1
ATOM 8201 C CA . PHE D 1 121 ? 5.069 34.365 55.860 1.00 56.54 181 PHE D CA 1
ATOM 8202 C C . PHE D 1 121 ? 4.525 34.803 57.201 1.00 52.80 181 PHE D C 1
ATOM 8203 O O . PHE D 1 121 ? 4.584 35.976 57.577 1.00 53.66 181 PHE D O 1
ATOM 8220 N N . THR D 1 122 ? 3.967 33.833 57.902 1.00 45.79 182 THR D N 1
ATOM 8221 C CA . THR D 1 122 ? 3.518 34.021 59.255 1.00 51.62 182 THR D CA 1
ATOM 8222 C C . THR D 1 122 ? 4.695 33.794 60.193 1.00 56.99 182 THR D C 1
ATOM 8223 O O . THR D 1 122 ? 5.024 32.652 60.557 1.00 52.18 182 THR D O 1
ATOM 8234 N N . ASN D 1 123 ? 5.336 34.899 60.563 1.00 45.65 183 ASN D N 1
ATOM 8235 C CA . ASN D 1 123 ? 6.539 34.856 61.374 1.00 46.18 183 ASN D CA 1
ATOM 8236 C C . ASN D 1 123 ? 6.103 34.724 62.804 1.00 38.69 183 ASN D C 1
ATOM 8237 O O . ASN D 1 123 ? 5.265 35.505 63.242 1.00 45.70 183 ASN D O 1
ATOM 8248 N N . VAL D 1 124 ? 6.621 33.732 63.535 1.00 38.21 184 VAL D N 1
ATOM 8249 C CA . VAL D 1 124 ? 6.435 33.686 64.999 1.00 35.31 184 VAL D CA 1
ATOM 8250 C C . VAL D 1 124 ? 7.632 34.380 65.679 1.00 39.56 184 VAL D C 1
ATOM 8251 O O . VAL D 1 124 ? 8.690 33.781 65.886 1.00 33.95 184 VAL D O 1
ATOM 8264 N N . VAL D 1 125 ? 7.452 35.661 65.986 1.00 33.48 185 VAL D N 1
ATOM 8265 C CA . VAL D 1 125 ? 8.523 36.510 66.465 1.00 35.25 185 VAL D CA 1
ATOM 8266 C C . VAL D 1 125 ? 8.523 36.533 67.973 1.00 33.70 185 VAL D C 1
ATOM 8267 O O . VAL D 1 125 ? 7.537 36.934 68.552 1.00 32.88 185 VAL D O 1
ATOM 8280 N N . THR D 1 126 ? 9.622 36.133 68.606 1.00 28.66 186 THR D N 1
ATOM 8281 C CA . THR D 1 126 ? 9.771 36.252 70.055 1.00 23.45 186 THR D CA 1
ATOM 8282 C C . THR D 1 126 ? 10.817 37.327 70.386 1.00 28.55 186 THR D C 1
ATOM 8283 O O . THR D 1 126 ? 11.945 37.299 69.851 1.00 35.75 186 THR D O 1
ATOM 8294 N N . ILE D 1 127 ? 10.470 38.273 71.254 1.00 26.77 187 ILE D N 1
ATOM 8295 C CA . ILE D 1 127 ? 11.382 39.354 71.633 1.00 28.31 187 ILE D CA 1
ATOM 8296 C C . ILE D 1 127 ? 11.649 39.303 73.116 1.00 26.82 187 ILE D C 1
ATOM 8297 O O . ILE D 1 127 ? 10.744 39.362 73.921 1.00 31.68 187 ILE D O 1
ATOM 8313 N N . LEU D 1 128 ? 12.918 39.209 73.454 1.00 28.42 188 LEU D N 1
ATOM 8314 C CA . LEU D 1 128 ? 13.388 39.246 74.823 1.00 31.99 188 LEU D CA 1
ATOM 8315 C C . LEU D 1 128 ? 14.225 40.511 74.915 1.00 33.01 188 LEU D C 1
ATOM 8316 O O . LEU D 1 128 ? 15.381 40.517 74.524 1.00 29.63 188 LEU D O 1
ATOM 8332 N N . PRO D 1 129 ? 13.631 41.584 75.433 1.00 32.66 189 PRO D N 1
ATOM 8333 C CA . PRO D 1 129 ? 14.346 42.857 75.579 1.00 31.91 189 PRO D CA 1
ATOM 8334 C C . PRO D 1 129 ? 15.541 42.666 76.493 1.00 31.89 189 PRO D C 1
ATOM 8335 O O . PRO D 1 129 ? 16.529 43.415 76.368 1.00 33.54 189 PRO D O 1
ATOM 8346 N N . LEU D 1 130 ? 15.460 41.678 77.389 1.00 29.91 190 LEU D N 1
ATOM 8347 C CA . LEU D 1 130 ? 16.516 41.463 78.380 1.00 35.34 190 LEU D CA 1
ATOM 8348 C C . LEU D 1 130 ? 16.763 42.768 79.148 1.00 38.86 190 LEU D C 1
ATOM 8349 O O . LEU D 1 130 ? 15.803 43.441 79.540 1.00 39.05 190 LEU D O 1
ATOM 8365 N N . TRP D 1 131 ? 18.021 43.153 79.353 1.00 38.06 191 TRP D N 1
ATOM 8366 C CA . TRP D 1 131 ? 18.293 44.341 80.173 1.00 41.51 191 TRP D CA 1
ATOM 8367 C C . TRP D 1 131 ? 19.578 45.020 79.763 1.00 43.75 191 TRP D C 1
ATOM 8368 O O . TRP D 1 131 ? 20.454 44.411 79.151 1.00 41.82 191 TRP D O 1
ATOM 8389 N N . ALA D 1 132 ? 19.683 46.298 80.119 1.00 44.23 192 ALA D N 1
ATOM 8390 C CA . ALA D 1 132 ? 20.885 47.063 79.851 1.00 46.40 192 ALA D CA 1
ATOM 8391 C C . ALA D 1 132 ? 22.016 46.539 80.736 1.00 57.81 192 ALA D C 1
ATOM 8392 O O . ALA D 1 132 ? 21.801 46.138 81.890 1.00 53.73 192 ALA D O 1
ATOM 8399 N N . ASP D 1 133 ? 23.215 46.524 80.176 1.00 53.11 193 ASP D N 1
ATOM 8400 C CA . ASP D 1 133 ? 24.397 46.315 80.973 1.00 65.06 193 ASP D CA 1
ATOM 8401 C C . ASP D 1 133 ? 25.052 47.684 81.306 1.00 69.13 193 ASP D C 1
ATOM 8402 O O . ASP D 1 133 ? 24.589 48.738 80.845 1.00 63.20 193 ASP D O 1
ATOM 8411 N N . PRO D 1 134 ? 26.085 47.676 82.165 1.00 72.54 194 PRO D N 1
ATOM 8412 C CA . PRO D 1 134 ? 26.800 48.878 82.608 1.00 67.59 194 PRO D CA 1
ATOM 8413 C C . PRO D 1 134 ? 27.170 49.925 81.538 1.00 69.35 194 PRO D C 1
ATOM 8414 O O . PRO D 1 134 ? 27.082 51.122 81.821 1.00 67.81 194 PRO D O 1
ATOM 8425 N N . SER D 1 135 ? 27.584 49.516 80.346 1.00 60.55 195 SER D N 1
ATOM 8426 C CA . SER D 1 135 ? 27.951 50.507 79.342 1.00 52.54 195 SER D CA 1
ATOM 8427 C C . SER D 1 135 ? 26.729 51.316 78.913 1.00 60.59 195 SER D C 1
ATOM 8428 O O . SER D 1 135 ? 26.858 52.320 78.217 1.00 61.92 195 SER D O 1
ATOM 8436 N N . GLY D 1 136 ? 25.543 50.874 79.329 1.00 63.64 196 GLY D N 1
ATOM 8437 C CA . GLY D 1 136 ? 24.304 51.533 78.957 1.00 60.44 196 GLY D CA 1
ATOM 8438 C C . GLY D 1 136 ? 23.740 51.018 77.644 1.00 50.29 196 GLY D C 1
ATOM 8439 O O . GLY D 1 136 ? 22.624 51.337 77.279 1.00 47.09 196 GLY D O 1
ATOM 8443 N N . HIS D 1 137 ? 24.537 50.251 76.915 1.00 50.18 197 HIS D N 1
ATOM 8444 C CA . HIS D 1 137 ? 24.054 49.560 75.743 1.00 44.82 197 HIS D CA 1
ATOM 8445 C C . HIS D 1 137 ? 23.060 48.521 76.191 1.00 40.12 197 HIS D C 1
ATOM 8446 O O . HIS D 1 137 ? 23.117 48.055 77.317 1.00 43.37 197 HIS D O 1
ATOM 8461 N N . HIS D 1 138 ? 22.141 48.155 75.316 1.00 33.64 198 HIS D N 1
ATOM 8462 C CA . HIS D 1 138 ? 21.027 47.319 75.744 1.00 35.91 198 HIS D CA 1
ATOM 8463 C C . HIS D 1 138 ? 20.569 46.404 74.590 1.00 27.86 198 HIS D C 1
ATOM 8464 O O . HIS D 1 138 ? 19.798 46.803 73.716 1.00 30.09 198 HIS D O 1
ATOM 8479 N N . PHE D 1 139 ? 21.091 45.180 74.567 1.00 26.94 199 PHE D N 1
ATOM 8480 C CA . PHE D 1 139 ? 20.849 44.298 73.450 1.00 32.17 199 PHE D CA 1
ATOM 8481 C C . PHE D 1 139 ? 19.612 43.405 73.691 1.00 36.14 199 PHE D C 1
ATOM 8482 O O . PHE D 1 139 ? 19.613 42.542 74.558 1.00 36.04 199 PHE D O 1
ATOM 8499 N N . ALA D 1 140 ? 18.547 43.680 72.940 1.00 28.77 200 ALA D N 1
ATOM 8500 C CA . ALA D 1 140 ? 17.363 42.829 72.915 1.00 28.89 200 ALA D CA 1
ATOM 8501 C C . ALA D 1 140 ? 17.589 41.730 71.875 1.00 28.52 200 ALA D C 1
ATOM 8502 O O . ALA D 1 140 ? 18.261 41.956 70.856 1.00 33.74 200 ALA D O 1
ATOM 8509 N N . VAL D 1 141 ? 17.058 40.544 72.147 1.00 23.89 201 VAL D N 1
ATOM 8510 C CA . VAL D 1 141 ? 17.161 39.439 71.222 1.00 24.65 201 VAL D CA 1
ATOM 8511 C C . VAL D 1 141 ? 15.794 39.075 70.667 1.00 24.50 201 VAL D C 1
ATOM 8512 O O . VAL D 1 141 ? 14.798 39.044 71.388 1.00 24.62 201 VAL D O 1
ATOM 8525 N N . GLY D 1 142 ? 15.785 38.844 69.360 1.00 18.82 202 GLY D N 1
ATOM 8526 C CA . GLY D 1 142 ? 14.631 38.423 68.615 1.00 24.32 202 GLY D CA 1
ATOM 8527 C C . GLY D 1 142 ? 14.848 37.102 67.906 1.00 27.63 202 GLY D C 1
ATOM 8528 O O . GLY D 1 142 ? 15.915 36.843 67.338 1.00 27.38 202 GLY D O 1
ATOM 8532 N N . LEU D 1 143 ? 13.817 36.268 67.966 1.00 23.11 203 LEU D N 1
ATOM 8533 C CA . LEU D 1 143 ? 13.794 34.981 67.320 1.00 26.53 203 LEU D CA 1
ATOM 8534 C C . LEU D 1 143 ? 12.659 34.958 66.297 1.00 34.17 203 LEU D C 1
ATOM 8535 O O . LEU D 1 143 ? 11.514 35.209 66.642 1.00 33.23 203 LEU D O 1
ATOM 8551 N N . GLN D 1 144 ? 13.000 34.722 65.031 1.00 33.03 204 GLN D N 1
ATOM 8552 C CA . GLN D 1 144 ? 12.020 34.559 63.978 1.00 31.96 204 GLN D CA 1
ATOM 8553 C C . GLN D 1 144 ? 11.885 33.095 63.550 1.00 40.71 204 GLN D C 1
ATOM 8554 O O . GLN D 1 144 ? 12.855 32.328 63.592 1.00 34.61 204 GLN D O 1
ATOM 8568 N N . ALA D 1 145 ? 10.695 32.718 63.090 1.00 41.38 205 ALA D N 1
ATOM 8569 C CA . ALA D 1 145 ? 10.479 31.365 62.558 1.00 39.96 205 ALA D CA 1
ATOM 8570 C C . ALA D 1 145 ? 9.220 31.300 61.721 1.00 46.64 205 ALA D C 1
ATOM 8571 O O . ALA D 1 145 ? 8.155 31.656 62.198 1.00 49.68 205 ALA D O 1
ATOM 8578 N N . GLU D 1 146 ? 9.352 30.803 60.495 1.00 47.22 206 GLU D N 1
ATOM 8579 C CA . GLU D 1 146 ? 8.225 30.647 59.578 1.00 53.48 206 GLU D CA 1
ATOM 8580 C C . GLU D 1 146 ? 7.348 29.456 59.935 1.00 51.81 206 GLU D C 1
ATOM 8581 O O . GLU D 1 146 ? 7.692 28.310 59.646 1.00 58.89 206 GLU D O 1
ATOM 8593 N N . LEU D 1 147 ? 6.207 29.744 60.548 1.00 57.02 207 LEU D N 1
ATOM 8594 C CA . LEU D 1 147 ? 5.289 28.723 61.053 1.00 62.51 207 LEU D CA 1
ATOM 8595 C C . LEU D 1 147 ? 4.893 27.680 60.002 1.00 65.60 207 LEU D C 1
ATOM 8596 O O . LEU D 1 147 ? 4.034 27.925 59.156 1.00 60.74 207 LEU D O 1
#